Protein AF-K0RAP4-F1 (afdb_monomer_lite)

pLDDT: mean 70.03, std 25.87, range [23.66, 98.88]

Foldseek 3Di:
DDDDDDDDDDDDDDDDDDDDDDDDDDDDDDDDDDDDDDDDPDDDDDDPDDDDDDDDDDDDDDPPCPVVVVVVVVVVPPPPQQADDADDQLDFDWDPDQQVVFFQHDPQWTKTKHAAPLQRPDRAGQAEEEEEFEAQQDFLSVCSRPPPCNVLRHIYMRTGDPSAPLLADDPPDPDDFPPQADRNHGDLLSRVLSVVVVCVSNRHPHAYEYEAAHSGLQSRLLLVLLDDPSRVHAEYEHEAAFFWPDDQATDYDDSTGRAHDQDDDQYAYEYEHECAAQQQHLCKADHCVNVPPRRTIGHRRLVRLVSSCSHQVWDPDWDKDWWFKDDPVRRGDIWIKTWTGGPFLHTRIYIHGYPDYRPDQDRMDTNPAGPVPRQVSQSVVSSVVRVPDDRDDHDDDDDDDDDDDDDDDQAAQQQAAFQVDNVRGLVVCLVPLVPQQQTAHVVGHGCCRRNVVSNVVDDDPPPDDDDDDDDDDDDDDDDDDDDDDDDDDDDDDDDDDDDLAAQQCDAFQLDSVRGLVVCLVPVPVQQQTAHVVGHGVCRRNVVSNPVPPDDDDDDDDDDDDDDDDDDDDDDDDDDDDDDDDDDDDDDDDDDDDDDDDDDDDDDDPDQDDFDAQQCAAFCRDNVCGLVVCLVPLVPQQQTAHVVGHGSVRRNVVSNPPDRPD

Secondary structure (DSSP, 8-state):
---------------------------------------SS-------SS------------TTTHHHHHHHHHGGG-----------TT-PEE--SSGGGSTT--TT--EEEE--GGGGSSSSB-SPEEEEE--TT--THHHHTT--HHHHT-EEEEEPPSSS--SS--TT--S-TT-TT-SSS--HHHHHHHHHHHHHHHTB-S-EEEEEETHHHHHHHHHHHT-SSSS-EEEEEEES---EEE-SB-SSSSS-BSS--SSS---EEEEEEETT-TTTTTT-B--GGGTT-TT-EEPPHHHHHHHHHHHHT--SS-EEEEEEEE-SS-S-EEEEEEEE--STT--EEEEEETT--TTTTTT-EETTEETTTHHHHHHHHHHHTTS-SPS-PPPPPPP-PPPP---S---B-TT--BTT-TT--HHHHHTSHHHHTT-BBTTS-BHHHHBTTTTT-S-----------------------------------PPP-------TT---TT-TT-SHHHHHTSHHHHTT-B-TTS-BHHHH-TTTTTTT---------------------------------------------------PPP---PPPPP-B-TT--BTT-TT--HHHHHTSHHHHTT-BBTT--BHHHHBTTTTT-----

Sequence (661 aa):
MHDTTPFVRLKHTYVRHLDFCSSFAFAPIPALFSYSSPDPDSIALHCNNLIDLKLYSPIAIGAQDMKQVLLPLMALAAFEAAALTSNPEGSPQIMSNVCSATPGRTEKCEVELDVPASCVAGVASSCPVVFFLHGAGGTNRGFAQASTVHDHGLIGVYPQGEDGWNTGPKSSNLCDWDDFECTSDPDEGAFFSAIIAELRILGANGNVYLIGNSNGAALAHRLAANAGDDLPITGIVTKVTQLLASPPRSGPGVLNHNQPPSDGPRVSVLNIMGVEDRLIPYGGGTSSVFGGVSEFQLMSSLDSMVTWVGYNGCSADPFVEVVDYTTTDSVSDEATFYTYPCSDGTILEHYAVGGAGHSFGRGATLDGVSIDYGVAFDFIDRVEEGGASGPPAPSPPQSTPSPTRGSEGCEDDPTWTGRFNTDHDCDYVSANPEIRCYWESSDGTKASEGCALSCGMCEEITTTTSSTGYSTTEIPEETTAMTTTESTEVTTSSAPPAQCEDDVTWNGKFSIAHDCDYIALNPAARCVWTSSDGKTAYDGCPKTCGECEGATSTEATTTEATTVPETTSETTTVPETTSDATTVPETTPEATTSSEVTTVPETTTGVPACVDDPSWRGKFNDSHDCAYVSLAPQFRCYWESSDGTKASEACEQACDCTSRR

Structure (mmCIF, N/CA/C/O backbone):
data_AF-K0RAP4-F1
#
_entry.id   AF-K0RAP4-F1
#
loop_
_atom_site.group_PDB
_atom_site.id
_atom_site.type_symbol
_atom_site.label_atom_id
_atom_site.label_alt_id
_atom_site.label_comp_id
_atom_site.label_asym_id
_atom_site.label_entity_id
_atom_site.label_seq_id
_atom_site.pdbx_PDB_ins_code
_atom_site.Cartn_x
_atom_site.Cartn_y
_atom_site.Cartn_z
_atom_site.occupancy
_atom_site.B_iso_or_equiv
_atom_site.auth_seq_id
_atom_site.auth_comp_id
_atom_site.auth_asym_id
_atom_site.auth_atom_id
_atom_site.pdbx_PDB_model_num
ATOM 1 N N . MET A 1 1 ? 18.566 -5.719 76.142 1.00 32.31 1 MET A N 1
ATOM 2 C CA . MET A 1 1 ? 19.823 -5.424 75.431 1.00 32.31 1 MET A CA 1
ATOM 3 C C . MET A 1 1 ? 20.063 -6.573 74.475 1.00 32.31 1 MET A C 1
ATOM 5 O O . MET A 1 1 ? 19.961 -7.712 74.913 1.00 32.31 1 MET A O 1
ATOM 9 N N . HIS A 1 2 ? 20.269 -6.243 73.199 1.00 32.81 2 HIS A N 1
ATOM 10 C CA . HIS A 1 2 ? 20.805 -7.108 72.139 1.00 32.81 2 HIS A CA 1
ATOM 11 C C . HIS A 1 2 ? 22.044 -7.883 72.640 1.00 32.81 2 HIS A C 1
ATOM 13 O O . HIS A 1 2 ? 22.653 -7.476 73.623 1.00 32.81 2 HIS A O 1
ATOM 19 N N . ASP A 1 3 ? 22.511 -8.982 72.068 1.00 34.56 3 ASP A N 1
ATOM 20 C CA . ASP A 1 3 ? 22.458 -9.494 70.703 1.00 34.56 3 ASP A CA 1
ATOM 21 C C . ASP A 1 3 ? 22.967 -10.946 70.772 1.00 34.56 3 ASP A C 1
ATOM 23 O O . ASP A 1 3 ? 23.752 -11.261 71.667 1.00 34.56 3 ASP A O 1
ATOM 27 N N . THR A 1 4 ? 22.552 -11.823 69.863 1.00 34.28 4 THR A N 1
ATOM 28 C CA . THR A 1 4 ? 23.317 -13.009 69.419 1.00 34.28 4 THR A CA 1
ATOM 29 C C . THR A 1 4 ? 22.509 -13.728 68.342 1.00 34.28 4 THR A C 1
ATOM 31 O O . THR A 1 4 ? 21.531 -14.421 68.610 1.00 34.28 4 THR A O 1
ATOM 34 N N . THR A 1 5 ? 22.943 -13.561 67.098 1.00 35.66 5 THR A N 1
ATOM 35 C CA . THR A 1 5 ? 22.666 -14.490 65.995 1.00 35.66 5 THR A CA 1
ATOM 36 C C . THR A 1 5 ? 23.502 -15.773 66.174 1.00 35.66 5 THR A C 1
ATOM 38 O O . THR A 1 5 ? 24.502 -15.752 66.899 1.00 35.66 5 THR A O 1
ATOM 41 N N . PRO A 1 6 ? 23.110 -16.909 65.554 1.00 43.34 6 PRO A N 1
ATOM 42 C CA . PRO A 1 6 ? 23.679 -17.199 64.232 1.00 43.34 6 PRO A CA 1
ATOM 43 C C . PRO A 1 6 ? 22.739 -17.889 63.211 1.00 43.34 6 PRO A C 1
ATOM 45 O O . PRO A 1 6 ? 21.974 -18.794 63.524 1.00 43.34 6 PRO A O 1
ATOM 48 N N . PHE A 1 7 ? 22.879 -17.430 61.961 1.00 28.22 7 PHE A N 1
ATOM 49 C CA . PHE A 1 7 ? 22.835 -18.111 60.653 1.00 28.22 7 PHE A CA 1
ATOM 50 C C . PHE A 1 7 ? 22.243 -19.527 60.489 1.00 28.22 7 PHE A C 1
ATOM 52 O O . PHE A 1 7 ? 22.822 -20.489 60.985 1.00 28.22 7 PHE A O 1
ATOM 59 N N . VAL A 1 8 ? 21.310 -19.668 59.526 1.00 27.55 8 VAL A N 1
ATOM 60 C CA . VAL A 1 8 ? 21.321 -20.741 58.500 1.00 27.55 8 VAL A CA 1
ATOM 61 C C . VAL A 1 8 ? 20.884 -20.177 57.130 1.00 27.55 8 VAL A C 1
ATOM 63 O O . VAL A 1 8 ? 20.041 -19.292 57.039 1.00 27.55 8 VAL A O 1
ATOM 66 N N . ARG A 1 9 ? 21.552 -20.678 56.082 1.00 25.45 9 ARG A N 1
ATOM 67 C CA . ARG A 1 9 ? 21.671 -20.217 54.686 1.00 25.45 9 ARG A CA 1
ATOM 68 C C . ARG A 1 9 ? 20.368 -20.125 53.874 1.00 25.45 9 ARG A C 1
ATOM 70 O O . ARG A 1 9 ? 19.573 -21.057 53.853 1.00 25.45 9 ARG A O 1
ATOM 77 N N . LEU A 1 10 ? 20.289 -19.065 53.067 1.00 26.50 10 LEU A N 1
ATOM 78 C CA . LEU A 1 10 ? 19.425 -18.918 51.892 1.00 26.50 10 LEU A CA 1
ATOM 79 C C . LEU A 1 10 ? 19.999 -19.676 50.680 1.00 26.50 10 LEU A C 1
ATOM 81 O O . LEU A 1 10 ? 21.181 -19.542 50.362 1.00 26.50 10 LEU A O 1
ATOM 85 N N . LYS A 1 11 ? 19.132 -20.386 49.953 1.00 25.86 11 LYS A N 1
ATOM 86 C CA . LYS A 1 11 ? 19.259 -20.614 48.506 1.00 25.86 11 LYS A CA 1
ATOM 87 C C . LYS A 1 11 ? 17.957 -20.155 47.849 1.00 25.86 11 LYS A C 1
ATOM 89 O O . LYS A 1 11 ? 16.884 -20.607 48.230 1.00 25.86 11 LYS A O 1
ATOM 94 N N . HIS A 1 12 ? 18.077 -19.218 46.914 1.00 31.19 12 HIS A N 1
ATOM 95 C CA . HIS A 1 12 ? 17.020 -18.780 46.005 1.00 31.19 12 HIS A CA 1
ATOM 96 C C . HIS A 1 12 ? 16.824 -19.798 44.880 1.00 31.19 12 HIS A C 1
ATOM 98 O O . HIS A 1 12 ? 17.810 -20.305 44.346 1.00 31.19 12 HIS A O 1
ATOM 104 N N . THR A 1 13 ? 15.584 -19.974 44.423 1.00 26.59 13 THR A N 1
ATOM 105 C CA . THR A 1 13 ? 15.310 -20.130 42.987 1.00 26.59 13 THR A CA 1
ATOM 106 C C . THR A 1 13 ? 13.934 -19.544 42.675 1.00 26.59 13 THR A C 1
ATOM 108 O O . THR A 1 13 ? 12.926 -19.965 43.234 1.00 26.59 13 THR A O 1
ATOM 111 N N . TYR A 1 14 ? 13.943 -18.513 41.831 1.00 27.53 14 TYR A N 1
ATOM 112 C CA . TYR A 1 14 ? 12.798 -17.886 41.176 1.00 27.53 14 TYR A CA 1
ATOM 113 C C . TYR A 1 14 ? 12.503 -18.671 39.891 1.00 27.53 14 TYR A C 1
ATOM 115 O O . TYR A 1 14 ? 13.440 -18.950 39.148 1.00 27.53 14 TYR A O 1
ATOM 123 N N . VAL A 1 15 ? 11.233 -18.946 39.589 1.00 26.25 15 VAL A N 1
ATOM 124 C CA . VAL A 1 15 ? 10.760 -19.197 38.216 1.00 26.25 15 VAL A CA 1
ATOM 125 C C . VAL A 1 15 ? 9.445 -18.437 38.045 1.00 26.25 15 VAL A C 1
ATOM 127 O O . VAL A 1 15 ? 8.513 -18.618 38.828 1.00 26.25 15 VAL A O 1
ATOM 130 N N . ARG A 1 16 ? 9.416 -17.533 37.058 1.00 28.95 16 ARG A N 1
ATOM 131 C CA . ARG A 1 16 ? 8.224 -16.843 36.549 1.00 28.95 16 ARG A CA 1
ATOM 132 C C . ARG A 1 16 ? 7.568 -17.740 35.495 1.00 28.95 16 ARG A C 1
ATOM 134 O O . ARG A 1 16 ? 8.263 -18.173 34.587 1.00 28.95 16 ARG A O 1
ATOM 141 N N . HIS A 1 17 ? 6.254 -17.917 35.572 1.00 26.78 17 HIS A N 1
ATOM 142 C CA . HIS A 1 17 ? 5.392 -18.133 34.409 1.00 26.78 17 HIS A CA 1
ATOM 143 C C . HIS A 1 17 ? 4.183 -17.211 34.585 1.00 26.78 17 HIS A C 1
ATOM 145 O O . HIS A 1 17 ? 3.493 -17.273 35.602 1.00 26.78 17 HIS A O 1
ATOM 151 N N . LEU A 1 18 ? 4.004 -16.295 33.638 1.00 27.88 18 LEU A N 1
ATOM 152 C CA . LEU A 1 18 ? 2.828 -15.448 33.470 1.00 27.88 18 LEU A CA 1
ATOM 153 C C . LEU A 1 18 ? 2.290 -15.818 32.091 1.00 27.88 18 LEU A C 1
ATOM 155 O O . LEU A 1 18 ? 2.807 -15.321 31.097 1.00 27.88 18 LEU A O 1
ATOM 159 N N . ASP A 1 19 ? 1.308 -16.715 32.051 1.00 25.31 19 ASP A N 1
ATOM 160 C CA . ASP A 1 19 ? 0.502 -16.945 30.855 1.00 25.31 19 ASP A CA 1
ATOM 161 C C . ASP A 1 19 ? -0.751 -16.070 30.959 1.00 25.31 19 ASP A C 1
ATOM 163 O O . ASP A 1 19 ? -1.518 -16.148 31.923 1.00 25.31 19 ASP A O 1
ATOM 167 N N . PHE A 1 20 ? -0.913 -15.192 29.972 1.00 26.55 20 PHE A N 1
ATOM 168 C CA . PHE A 1 20 ? -2.111 -14.396 29.738 1.00 26.55 20 PHE A CA 1
ATOM 169 C C . PHE A 1 20 ? -3.212 -15.299 29.161 1.00 26.55 20 PHE A C 1
ATOM 171 O O . PHE A 1 20 ? -3.009 -15.980 28.162 1.00 26.55 20 PHE A O 1
ATOM 178 N N . CYS A 1 21 ? -4.403 -15.269 29.758 1.00 24.41 21 CYS A N 1
ATOM 179 C CA . CYS A 1 21 ? -5.640 -15.728 29.128 1.00 24.41 21 CYS A CA 1
ATOM 180 C C . CYS A 1 21 ? -6.599 -14.539 29.067 1.00 24.41 21 CYS A C 1
ATOM 182 O O . CYS A 1 21 ? -7.234 -14.188 30.062 1.00 24.41 21 CYS A O 1
ATOM 184 N N . SER A 1 22 ? -6.684 -13.914 27.895 1.00 26.09 22 SER A N 1
ATOM 185 C CA . SER A 1 22 ? -7.638 -12.852 27.582 1.00 26.09 22 SER A CA 1
ATOM 186 C C . SER A 1 22 ? -8.844 -13.470 26.881 1.00 26.09 22 SER A C 1
ATOM 188 O O . SER A 1 22 ? -8.763 -13.794 25.703 1.00 26.09 22 SER A O 1
ATOM 190 N N . SER A 1 23 ? -9.954 -13.668 27.594 1.00 28.17 23 SER A N 1
ATOM 191 C CA . SER A 1 23 ? -11.290 -13.874 27.007 1.00 28.17 23 SER A CA 1
ATOM 192 C C . SER A 1 23 ? -12.361 -13.802 28.095 1.00 28.17 23 SER A C 1
ATOM 194 O O . SER A 1 23 ? -12.593 -14.779 28.798 1.00 28.17 23 SER A O 1
ATOM 196 N N . PHE A 1 24 ? -13.046 -12.663 28.220 1.00 27.36 24 PHE A N 1
ATOM 197 C CA . PHE A 1 24 ? -14.372 -12.605 28.844 1.00 27.36 24 PHE A CA 1
ATOM 198 C C . PHE A 1 24 ? -15.249 -11.581 28.120 1.00 27.36 24 PHE A C 1
ATOM 200 O O . PHE A 1 24 ? -15.099 -10.374 28.290 1.00 27.36 24 PHE A O 1
ATOM 207 N N . ALA A 1 25 ? -16.191 -12.095 27.327 1.00 26.33 25 ALA A N 1
ATOM 208 C CA . ALA A 1 25 ? -17.347 -11.357 26.844 1.00 26.33 25 ALA A CA 1
ATOM 209 C C . ALA A 1 25 ? -18.412 -11.312 27.954 1.00 26.33 25 ALA A C 1
ATOM 211 O O . ALA A 1 25 ? -18.805 -12.353 28.486 1.00 26.33 25 ALA A O 1
ATOM 212 N N . PHE A 1 26 ? -18.893 -10.119 28.304 1.00 28.42 26 PHE A N 1
ATOM 213 C CA . PHE A 1 26 ? -20.040 -9.941 29.196 1.00 28.42 26 PHE A CA 1
ATOM 214 C C . PHE A 1 26 ? -21.326 -9.796 28.373 1.00 28.42 26 PHE A C 1
ATOM 216 O O . PHE A 1 26 ? -21.440 -8.893 27.549 1.00 28.42 26 PHE A O 1
ATOM 223 N N . ALA A 1 27 ? -22.320 -10.645 28.639 1.00 26.62 27 ALA A N 1
ATOM 224 C CA . ALA A 1 27 ? -23.700 -10.466 28.181 1.00 26.62 27 ALA A CA 1
ATOM 225 C C . ALA A 1 27 ? -24.614 -10.179 29.392 1.00 26.62 27 ALA A C 1
ATOM 227 O O . ALA A 1 27 ? -24.480 -10.873 30.406 1.00 26.62 27 ALA A O 1
ATOM 228 N N . PRO A 1 28 ? -25.553 -9.210 29.336 1.00 33.88 28 PRO A N 1
ATOM 229 C CA . PRO A 1 28 ? -26.471 -8.952 30.441 1.00 33.88 28 PRO A CA 1
ATOM 230 C C . PRO A 1 28 ? -27.825 -9.663 30.248 1.00 33.88 28 PRO A C 1
ATOM 232 O O . PRO A 1 28 ? -28.405 -9.655 29.164 1.00 33.88 28 PRO A O 1
ATOM 235 N N . ILE A 1 29 ? -28.368 -10.228 31.332 1.00 28.72 29 ILE A N 1
ATOM 236 C CA . ILE A 1 29 ? -29.761 -10.704 31.441 1.00 28.72 29 ILE A CA 1
ATOM 237 C C . ILE A 1 29 ? -30.539 -9.713 32.330 1.00 28.72 29 ILE A C 1
ATOM 239 O O . ILE A 1 29 ? -30.001 -9.290 33.357 1.00 28.72 29 ILE A O 1
ATOM 243 N N . PRO A 1 30 ? -31.787 -9.326 31.986 1.00 36.19 30 PRO A N 1
ATOM 244 C CA . PRO A 1 30 ? -32.523 -8.302 32.716 1.00 36.19 30 PRO A CA 1
ATOM 245 C C . PRO A 1 30 ? -33.186 -8.830 33.996 1.00 36.19 30 PRO A C 1
ATOM 247 O O . PRO A 1 30 ? -33.550 -9.998 34.130 1.00 36.19 30 PRO A O 1
ATOM 250 N N . ALA A 1 31 ? -33.358 -7.905 34.936 1.00 34.34 31 ALA A N 1
ATOM 251 C CA . ALA A 1 31 ? -33.881 -8.105 36.277 1.00 34.34 31 ALA A CA 1
ATOM 252 C C . ALA A 1 31 ? -35.362 -8.527 36.327 1.00 34.34 31 ALA A C 1
ATOM 254 O O . ALA A 1 31 ? -36.226 -7.861 35.760 1.00 34.34 31 ALA A O 1
ATOM 255 N N . LEU A 1 32 ? -35.663 -9.536 37.151 1.00 27.75 32 LEU A N 1
ATOM 256 C CA . LEU A 1 32 ? -36.972 -9.737 37.780 1.00 27.75 32 LEU A CA 1
ATOM 257 C C . LEU A 1 32 ? -36.758 -10.177 39.237 1.00 27.75 32 LEU A C 1
ATOM 259 O O . LEU A 1 32 ? -36.372 -11.309 39.512 1.00 27.75 32 LEU A O 1
ATOM 263 N N . PHE A 1 33 ? -37.010 -9.267 40.180 1.00 27.64 33 PHE A N 1
ATOM 264 C CA . PHE A 1 33 ? -37.093 -9.586 41.605 1.00 27.64 33 PHE A CA 1
ATOM 265 C C . PHE A 1 33 ? -38.505 -10.074 41.954 1.00 27.64 33 PHE A C 1
ATOM 267 O O . PHE A 1 33 ? -39.486 -9.374 41.710 1.00 27.64 33 PHE A O 1
ATOM 274 N N . SER A 1 34 ? -38.602 -11.217 42.634 1.00 25.00 34 SER A N 1
ATOM 275 C CA . SER A 1 34 ? -39.701 -11.499 43.563 1.00 25.00 34 SER A CA 1
ATOM 276 C C . SER A 1 34 ? -39.118 -12.156 44.814 1.00 25.00 34 SER A C 1
ATOM 278 O O . SER A 1 34 ? -38.329 -13.093 44.709 1.00 25.00 34 SER A O 1
ATOM 280 N N . TYR A 1 35 ? -39.447 -11.609 45.984 1.00 27.66 35 TYR A N 1
ATOM 281 C CA . TYR A 1 35 ? -38.871 -11.974 47.278 1.00 27.66 35 TYR A CA 1
ATOM 282 C C . TYR A 1 35 ? -39.925 -12.676 48.138 1.00 27.66 35 TYR A C 1
ATOM 284 O O . TYR A 1 35 ? -40.983 -12.099 48.388 1.00 27.66 35 TYR A O 1
ATOM 292 N N . SER A 1 36 ? -39.618 -13.874 48.643 1.00 28.02 36 SER A N 1
ATOM 293 C CA . SER A 1 36 ? -40.229 -14.426 49.861 1.00 28.02 36 SER A CA 1
ATOM 294 C C . SER A 1 36 ? -39.438 -15.635 50.376 1.00 28.02 36 SER A C 1
ATOM 296 O O . SER A 1 36 ? -39.447 -16.665 49.708 1.00 28.02 36 SER A O 1
ATOM 298 N N . SER A 1 37 ? -38.784 -15.524 51.540 1.00 31.72 37 SER A N 1
ATOM 299 C CA . SER A 1 37 ? -38.694 -16.537 52.625 1.00 31.72 37 SER A CA 1
ATOM 300 C C . SER A 1 37 ? -37.591 -16.139 53.640 1.00 31.72 37 SER A C 1
ATOM 302 O O . SER A 1 37 ? -36.664 -15.436 53.238 1.00 31.72 37 SER A O 1
ATOM 304 N N . PRO A 1 38 ? -37.676 -16.515 54.937 1.00 41.34 38 PRO A N 1
ATOM 305 C CA . PRO A 1 38 ? -36.961 -15.856 56.026 1.00 41.34 38 PRO A CA 1
ATOM 306 C C . PRO A 1 38 ? -35.753 -16.662 56.529 1.00 41.34 38 PRO A C 1
ATOM 308 O O . PRO A 1 38 ? -35.929 -17.721 57.120 1.00 41.34 38 PRO A O 1
ATOM 311 N N . ASP A 1 39 ? -34.545 -16.122 56.370 1.00 34.78 39 ASP A N 1
ATOM 312 C CA . ASP A 1 39 ? -33.407 -16.390 57.263 1.00 34.78 39 ASP A CA 1
ATOM 313 C C . ASP A 1 39 ? -32.354 -15.271 57.081 1.00 34.78 39 ASP A C 1
ATOM 315 O O . ASP A 1 39 ? -31.969 -15.005 55.940 1.00 34.78 39 ASP A O 1
ATOM 319 N N . PRO A 1 40 ? -31.923 -14.544 58.133 1.00 39.59 40 PRO A N 1
ATOM 320 C CA . PRO A 1 40 ? -31.136 -13.320 57.960 1.00 39.59 40 PRO A CA 1
ATOM 321 C C . PRO A 1 40 ? -29.610 -13.499 57.839 1.00 39.59 40 PRO A C 1
ATOM 323 O O . PRO A 1 40 ? -28.943 -12.491 57.636 1.00 39.59 40 PRO A O 1
ATOM 326 N N . ASP A 1 41 ? -29.045 -14.714 57.895 1.00 36.69 41 ASP A N 1
ATOM 327 C CA . ASP A 1 41 ? -27.578 -14.895 58.001 1.00 36.69 41 ASP A CA 1
ATOM 328 C C . ASP A 1 41 ? -26.923 -15.841 56.964 1.00 36.69 41 ASP A C 1
ATOM 330 O O . ASP A 1 41 ? -25.818 -16.338 57.183 1.00 36.69 41 ASP A O 1
ATOM 334 N N . SER A 1 42 ? -27.522 -16.073 55.789 1.00 30.88 42 SER A N 1
ATOM 335 C CA . SER A 1 42 ? -26.813 -16.787 54.709 1.00 30.88 42 SER A CA 1
ATOM 336 C C . SER A 1 42 ? -27.187 -16.315 53.304 1.00 30.88 42 SER A C 1
ATOM 338 O O . SER A 1 42 ? -28.316 -16.508 52.859 1.00 30.88 42 SER A O 1
ATOM 340 N N . ILE A 1 43 ? -26.212 -15.776 52.567 1.00 28.94 43 ILE A N 1
ATOM 341 C CA . ILE A 1 43 ? -26.258 -15.657 51.104 1.00 28.94 43 ILE A CA 1
ATOM 342 C C . ILE A 1 43 ? -25.265 -16.683 50.556 1.00 28.94 43 ILE A C 1
ATOM 344 O O . ILE A 1 43 ? -24.058 -16.529 50.720 1.00 28.94 43 ILE A O 1
ATOM 348 N N . ALA A 1 44 ? -25.769 -17.740 49.922 1.00 26.94 44 ALA A N 1
ATOM 349 C CA . ALA A 1 44 ? -24.956 -18.664 49.140 1.00 26.94 44 ALA A CA 1
ATOM 350 C C . ALA A 1 44 ? -25.078 -18.288 47.657 1.00 26.94 44 ALA A C 1
ATOM 352 O O . ALA A 1 44 ? -26.137 -18.463 47.059 1.00 26.94 44 ALA A O 1
ATOM 353 N N . LEU A 1 45 ? -23.997 -17.780 47.062 1.00 24.41 45 LEU A N 1
ATOM 354 C CA . LEU A 1 45 ? -23.837 -17.688 45.610 1.00 24.41 45 LEU A CA 1
ATOM 355 C C . LEU A 1 45 ? -23.132 -18.961 45.135 1.00 24.41 45 LEU A C 1
ATOM 357 O O . LEU A 1 45 ? -21.969 -19.186 45.459 1.00 24.41 45 LEU A O 1
ATOM 361 N N . HIS A 1 46 ? -23.840 -19.809 44.390 1.00 26.72 46 HIS A N 1
ATOM 362 C CA . HIS A 1 46 ? -23.209 -20.871 43.608 1.00 26.72 46 HIS A CA 1
ATOM 363 C C . HIS A 1 46 ? -22.776 -20.284 42.261 1.00 26.72 46 HIS A C 1
ATOM 365 O O . HIS A 1 46 ? -23.621 -20.022 41.408 1.00 26.72 46 HIS A O 1
ATOM 371 N N . CYS A 1 47 ? -21.469 -20.114 42.065 1.00 27.77 47 CYS A N 1
ATOM 372 C CA . CYS A 1 47 ? -20.864 -19.980 40.742 1.00 27.77 47 CYS A CA 1
ATOM 373 C C . CYS A 1 47 ? -20.137 -21.291 40.430 1.00 27.77 47 CYS A C 1
ATOM 375 O O . CYS A 1 47 ? -19.307 -21.747 41.215 1.00 27.77 47 CYS A O 1
ATOM 377 N N . ASN A 1 48 ? -20.473 -21.918 39.304 1.00 33.38 48 ASN A N 1
ATOM 378 C CA . ASN A 1 48 ? -19.775 -23.109 38.839 1.00 33.38 48 ASN A CA 1
ATOM 379 C C . ASN A 1 48 ? -18.339 -22.749 38.416 1.00 33.38 48 ASN A C 1
ATOM 381 O O . ASN A 1 48 ? -18.143 -21.942 37.516 1.00 33.38 48 ASN A O 1
ATOM 385 N N . ASN A 1 49 ? -17.395 -23.462 39.035 1.00 30.50 49 ASN A N 1
ATOM 386 C CA . ASN A 1 49 ? -15.999 -23.721 38.668 1.00 30.50 49 ASN A CA 1
ATOM 387 C C . ASN A 1 49 ? -14.923 -22.617 38.834 1.00 30.50 49 ASN A C 1
ATOM 389 O O . ASN A 1 49 ? -14.814 -21.688 38.046 1.00 30.50 49 ASN A O 1
ATOM 393 N N . LEU A 1 50 ? -14.031 -22.924 39.800 1.00 31.80 50 LEU A N 1
ATOM 394 C CA . LEU A 1 50 ? -12.591 -22.616 39.940 1.00 31.80 50 LEU A CA 1
ATOM 395 C C . LEU A 1 50 ? -12.160 -21.227 40.465 1.00 31.80 50 LEU A C 1
ATOM 397 O O . LEU A 1 50 ? -11.763 -20.355 39.708 1.00 31.80 50 LEU A O 1
ATOM 401 N N . ILE A 1 51 ? -12.115 -21.076 41.799 1.00 26.92 51 ILE A N 1
ATOM 402 C CA . ILE A 1 51 ? -10.903 -21.044 42.663 1.00 26.92 51 ILE A CA 1
ATOM 403 C C . ILE A 1 51 ? -11.361 -20.715 44.100 1.00 26.92 51 ILE A C 1
ATOM 405 O O . ILE A 1 51 ? -12.001 -19.700 44.360 1.00 26.92 51 ILE A O 1
ATOM 409 N N . ASP A 1 52 ? -11.039 -21.603 45.039 1.00 26.30 52 ASP A N 1
ATOM 410 C CA . ASP A 1 52 ? -11.395 -21.520 46.460 1.00 26.30 52 ASP A CA 1
ATOM 411 C C . ASP A 1 52 ? -10.411 -20.579 47.191 1.00 26.30 52 ASP A C 1
ATOM 413 O O . ASP A 1 52 ? -9.281 -20.965 47.497 1.00 26.30 52 ASP A O 1
ATOM 417 N N . LEU A 1 53 ? -10.802 -19.330 47.470 1.00 23.66 53 LEU A N 1
ATOM 418 C CA . LEU A 1 53 ? -10.001 -18.394 48.275 1.00 23.66 53 LEU A CA 1
ATOM 419 C C . LEU A 1 53 ? -10.548 -18.353 49.709 1.00 23.66 53 LEU A C 1
ATOM 421 O O . LEU A 1 53 ? -11.435 -17.574 50.054 1.00 23.66 53 LEU A O 1
ATOM 425 N N . LYS A 1 54 ? -10.016 -19.228 50.571 1.00 27.45 54 LYS A N 1
ATOM 426 C CA . LYS A 1 54 ? -10.326 -19.238 52.010 1.00 27.45 54 LYS A CA 1
ATOM 427 C C . LYS A 1 54 ? -9.622 -18.083 52.727 1.00 27.45 54 LYS A C 1
ATOM 429 O O . LYS A 1 54 ? -8.451 -18.190 53.082 1.00 27.45 54 LYS A O 1
ATOM 434 N N . LEU A 1 55 ? -10.358 -17.013 53.022 1.00 26.72 55 LEU A N 1
ATOM 435 C CA . LEU A 1 55 ? -9.974 -16.018 54.027 1.00 26.72 55 LEU A CA 1
ATOM 436 C C . LEU A 1 55 ? -10.331 -16.541 55.429 1.00 26.72 55 LEU A C 1
ATOM 438 O O . LEU A 1 55 ? -11.501 -16.674 55.779 1.00 26.72 55 LEU A O 1
ATOM 442 N N . TYR A 1 56 ? -9.318 -16.838 56.246 1.00 28.22 56 TYR A N 1
ATOM 443 C CA . TYR A 1 56 ? -9.486 -17.089 57.680 1.00 28.22 56 TYR A CA 1
ATOM 444 C C . TYR A 1 56 ? -9.353 -15.773 58.459 1.00 28.22 56 TYR A C 1
ATOM 446 O O . TYR A 1 56 ? -8.263 -15.213 58.516 1.00 28.22 56 TYR A O 1
ATOM 454 N N . SER A 1 57 ? -10.453 -15.326 59.080 1.00 30.41 57 SER A N 1
ATOM 455 C CA . SER A 1 57 ? -10.575 -14.828 60.472 1.00 30.41 57 SER A CA 1
ATOM 456 C C . SER A 1 57 ? -11.665 -13.739 60.589 1.00 30.41 57 SER A C 1
ATOM 458 O O . SER A 1 57 ? -11.743 -12.872 59.718 1.00 30.41 57 SER A O 1
ATOM 460 N N . PRO A 1 58 ? -12.514 -13.738 61.640 1.00 37.56 58 PRO A N 1
ATOM 461 C CA . PRO A 1 58 ? -13.628 -12.806 61.754 1.00 37.56 58 PRO A CA 1
ATOM 462 C C . PRO A 1 58 ? -13.188 -11.518 62.460 1.00 37.56 58 PRO A C 1
ATOM 464 O O . PRO A 1 58 ? -12.872 -11.525 63.649 1.00 37.56 58 PRO A O 1
ATOM 467 N N . ILE A 1 59 ? -13.223 -10.390 61.754 1.00 33.00 59 ILE A N 1
ATOM 468 C CA . ILE A 1 59 ? -13.300 -9.073 62.394 1.00 33.00 59 ILE A CA 1
ATOM 469 C C . ILE A 1 59 ? -14.723 -8.571 62.166 1.00 33.00 59 ILE A C 1
ATOM 471 O O . ILE A 1 59 ? -15.133 -8.321 61.036 1.00 33.00 59 ILE A O 1
ATOM 475 N N . ALA A 1 60 ? -15.494 -8.482 63.248 1.00 39.34 60 ALA A N 1
ATOM 476 C CA . ALA A 1 60 ? -16.826 -7.901 63.237 1.00 39.34 60 ALA A CA 1
ATOM 477 C C . ALA A 1 60 ? -16.717 -6.397 62.945 1.00 39.34 60 ALA A C 1
ATOM 479 O O . ALA A 1 60 ? -16.209 -5.641 63.773 1.00 39.34 60 ALA A O 1
ATOM 480 N N . ILE A 1 61 ? -17.187 -5.971 61.774 1.00 37.47 61 ILE A N 1
ATOM 481 C CA . ILE A 1 61 ? -17.309 -4.558 61.412 1.00 37.47 61 ILE A CA 1
ATOM 482 C C . ILE A 1 61 ? -18.762 -4.138 61.671 1.00 37.47 61 ILE A C 1
ATOM 484 O O . ILE A 1 61 ? -19.704 -4.760 61.181 1.00 37.47 61 ILE A O 1
ATOM 488 N N . GLY A 1 62 ? -18.945 -3.120 62.512 1.00 39.16 62 GLY A N 1
ATOM 489 C CA . GLY A 1 62 ? -20.253 -2.617 62.925 1.00 39.16 62 GLY A CA 1
ATOM 490 C C . GLY A 1 62 ? -20.979 -1.841 61.820 1.00 39.16 62 GLY A C 1
ATOM 491 O O . GLY A 1 62 ? -20.371 -1.276 60.915 1.00 39.16 62 GLY A O 1
ATOM 492 N N . ALA A 1 63 ? -22.305 -1.757 61.942 1.00 43.75 63 ALA A N 1
ATOM 493 C CA . ALA A 1 63 ? -23.253 -1.213 60.960 1.00 43.75 63 ALA A CA 1
ATOM 494 C C . ALA A 1 63 ? -23.098 0.285 60.576 1.00 43.75 63 ALA A C 1
ATOM 496 O O . ALA A 1 63 ? -23.981 0.835 59.918 1.00 43.75 63 ALA A O 1
ATOM 497 N N . GLN A 1 64 ? -22.005 0.961 60.949 1.00 41.12 64 GLN A N 1
ATOM 498 C CA . GLN A 1 64 ? -21.674 2.306 60.455 1.00 41.12 64 GLN A CA 1
ATOM 499 C C . GLN A 1 64 ? -20.694 2.317 59.268 1.00 41.12 64 GLN A C 1
ATOM 501 O O . GLN A 1 64 ? -20.661 3.316 58.552 1.00 41.12 64 GLN A O 1
ATOM 506 N N . ASP A 1 65 ? -20.016 1.206 58.962 1.00 44.56 65 ASP A N 1
ATOM 507 C CA . ASP A 1 65 ? -19.037 1.138 57.859 1.00 44.56 65 ASP A CA 1
ATOM 508 C C . ASP A 1 65 ? -19.622 0.654 56.521 1.00 44.56 65 ASP A C 1
ATOM 510 O O . ASP A 1 65 ? -18.965 0.703 55.482 1.00 44.56 65 ASP A O 1
ATOM 514 N N . MET A 1 66 ? -20.902 0.272 56.482 1.00 40.88 66 MET A N 1
ATOM 515 C CA . MET A 1 66 ? -21.553 -0.172 55.240 1.00 40.88 66 MET A CA 1
ATOM 516 C C . MET A 1 66 ? -21.747 0.973 54.227 1.00 40.88 66 MET A C 1
ATOM 518 O O . MET A 1 66 ? -21.858 0.728 53.029 1.00 40.88 66 MET A O 1
ATOM 522 N N . LYS A 1 67 ? -21.723 2.239 54.677 1.00 39.09 67 LYS A N 1
ATOM 523 C CA . LYS A 1 67 ? -21.737 3.421 53.791 1.00 39.09 67 LYS A CA 1
ATOM 524 C C . LYS A 1 67 ? -20.371 3.735 53.171 1.00 39.09 67 LYS A C 1
ATOM 526 O O . LYS A 1 67 ? -20.342 4.343 52.109 1.00 39.09 67 LYS A O 1
ATOM 531 N N . GLN A 1 68 ? -19.261 3.318 53.786 1.00 44.59 68 GLN A N 1
ATOM 532 C CA . GLN A 1 68 ? -17.911 3.536 53.243 1.00 44.59 68 GLN A CA 1
ATOM 533 C C . GLN A 1 68 ? -17.478 2.443 52.260 1.00 44.59 68 GLN A C 1
ATOM 535 O O . GLN A 1 68 ? -16.592 2.688 51.449 1.00 44.59 68 GLN A O 1
ATOM 540 N N . VAL A 1 69 ? -18.148 1.284 52.269 1.00 42.12 69 VAL A N 1
ATOM 541 C CA . VAL A 1 69 ? -17.911 0.190 51.311 1.00 42.12 69 VAL A CA 1
ATOM 542 C C . VAL A 1 69 ? -18.888 0.227 50.124 1.00 42.12 69 VAL A C 1
ATOM 544 O O . VAL A 1 69 ? -18.495 -0.116 49.014 1.00 42.12 69 VAL A O 1
ATOM 547 N N . LEU A 1 70 ? -20.126 0.725 50.290 1.00 39.22 70 LEU A N 1
ATOM 548 C CA . LEU A 1 70 ? -21.066 0.864 49.161 1.00 39.22 70 LEU A CA 1
ATOM 549 C C . LEU A 1 70 ? -20.794 2.069 48.245 1.00 39.22 70 LEU A C 1
ATOM 551 O O . LEU A 1 70 ? -21.131 2.000 47.065 1.00 39.22 70 LEU A O 1
ATOM 555 N N . LEU A 1 71 ? -20.196 3.159 48.741 1.00 41.03 71 LEU A N 1
ATOM 556 C CA . LEU A 1 71 ? -19.844 4.302 47.888 1.00 41.03 71 LEU A CA 1
ATOM 557 C C . LEU A 1 71 ? -18.759 3.987 46.835 1.00 41.03 71 LEU A C 1
ATOM 559 O O . LEU A 1 71 ? -18.946 4.409 45.697 1.00 41.03 71 LEU A O 1
ATOM 563 N N . PRO A 1 72 ? -17.680 3.231 47.124 1.00 41.31 72 PRO A N 1
ATOM 564 C CA . PRO A 1 72 ? -16.725 2.833 46.088 1.00 41.31 72 PRO A CA 1
ATOM 565 C C . PRO A 1 72 ? -17.256 1.718 45.170 1.00 41.31 72 PRO A C 1
ATOM 567 O O . PRO A 1 72 ? -16.817 1.629 44.030 1.00 41.31 72 PRO A O 1
ATOM 570 N N . LEU A 1 73 ? -18.236 0.914 45.609 1.00 37.22 73 LEU A N 1
ATOM 571 C CA . LEU A 1 73 ? -18.898 -0.094 44.762 1.00 37.22 73 LEU A CA 1
ATOM 572 C C . LEU A 1 73 ? -19.948 0.508 43.809 1.00 37.22 73 LEU A C 1
ATOM 574 O O . LEU A 1 73 ? -20.117 -0.003 42.708 1.00 37.22 73 LEU A O 1
ATOM 578 N N . MET A 1 74 ? -20.604 1.616 44.178 1.00 37.47 74 MET A N 1
ATOM 579 C CA . MET A 1 74 ? -21.428 2.405 43.245 1.00 37.47 74 MET A CA 1
ATOM 580 C C . MET A 1 74 ? -20.604 3.369 42.375 1.00 37.47 74 MET A C 1
ATOM 582 O O . MET A 1 74 ? -21.073 3.768 41.314 1.00 37.47 74 MET A O 1
ATOM 586 N N . ALA A 1 75 ? -19.375 3.713 42.776 1.00 35.44 75 ALA A N 1
ATOM 587 C CA . ALA A 1 75 ? -18.436 4.477 41.946 1.00 35.44 75 ALA A CA 1
ATOM 588 C C . ALA A 1 75 ? -17.733 3.624 40.870 1.00 35.44 75 ALA A C 1
ATOM 590 O O . ALA A 1 75 ? -17.094 4.178 39.981 1.00 35.44 75 ALA A O 1
ATOM 591 N N . LEU A 1 76 ? -17.879 2.293 40.909 1.00 39.28 76 LEU A N 1
ATOM 592 C CA . LEU A 1 76 ? -17.378 1.384 39.871 1.00 39.28 76 LEU A CA 1
ATOM 593 C C . LEU A 1 76 ? -18.317 1.263 38.651 1.00 39.28 76 LEU A C 1
ATOM 595 O O . LEU A 1 76 ? -18.004 0.534 37.717 1.00 39.28 76 LEU A O 1
ATOM 599 N N . ALA A 1 77 ? -19.462 1.957 38.650 1.00 43.31 77 ALA A N 1
ATOM 600 C CA . ALA A 1 77 ? -20.510 1.840 37.630 1.00 43.31 77 ALA A CA 1
ATOM 601 C C . ALA A 1 77 ? -20.643 3.075 36.713 1.00 43.31 77 ALA A C 1
ATOM 603 O O . ALA A 1 77 ? -21.701 3.285 36.124 1.00 43.31 77 ALA A O 1
ATOM 604 N N . ALA A 1 78 ? -19.603 3.908 36.605 1.00 40.34 78 ALA A N 1
ATOM 605 C CA . ALA A 1 78 ? -19.618 5.095 35.742 1.00 40.34 78 ALA A CA 1
ATOM 606 C C . ALA A 1 78 ? -18.262 5.392 35.076 1.00 40.34 78 ALA A C 1
ATOM 608 O O . ALA A 1 78 ? -17.923 6.550 34.851 1.00 40.34 78 ALA A O 1
ATOM 609 N N . PHE A 1 79 ? -17.481 4.360 34.743 1.00 43.88 79 PHE A N 1
ATOM 610 C CA . PHE A 1 79 ? -16.641 4.483 33.553 1.00 43.88 79 PHE A CA 1
ATOM 611 C C . PHE A 1 79 ? -17.576 4.241 32.369 1.00 43.88 79 PHE A C 1
ATOM 613 O O . PHE A 1 79 ? -17.859 3.095 32.027 1.00 43.88 79 PHE A O 1
ATOM 620 N N . GLU A 1 80 ? -18.130 5.314 31.798 1.00 50.22 80 GLU A N 1
ATOM 621 C CA . GLU A 1 80 ? -18.559 5.257 30.400 1.00 50.22 80 GLU A CA 1
ATOM 622 C C . GLU A 1 80 ? -17.309 4.851 29.619 1.00 50.22 80 GLU A C 1
ATOM 624 O O . GLU A 1 80 ? -16.353 5.621 29.526 1.00 50.22 80 GLU A O 1
ATOM 629 N N . ALA A 1 81 ? -17.257 3.594 29.175 1.00 57.94 81 ALA A N 1
ATOM 630 C CA . ALA A 1 81 ? -16.244 3.176 28.224 1.00 57.94 81 ALA A CA 1
ATOM 631 C C . ALA A 1 81 ? -16.346 4.131 27.032 1.00 57.94 81 ALA A C 1
ATOM 633 O O . ALA A 1 81 ? -17.453 4.368 26.538 1.00 57.94 81 ALA A O 1
ATOM 634 N N . ALA A 1 82 ? -15.220 4.722 26.625 1.00 71.94 82 ALA A N 1
ATOM 635 C CA . ALA A 1 82 ? -15.177 5.504 25.402 1.00 71.94 82 ALA A CA 1
ATOM 636 C C . ALA A 1 82 ? -15.719 4.612 24.278 1.00 71.94 82 ALA A C 1
ATOM 638 O O . ALA A 1 82 ? -15.229 3.504 24.077 1.00 71.94 82 ALA A O 1
ATOM 639 N N . ALA A 1 83 ? -16.792 5.055 23.633 1.00 85.00 83 ALA A N 1
ATOM 640 C CA . ALA A 1 83 ? -17.481 4.296 22.605 1.00 85.00 83 ALA A CA 1
ATOM 641 C C . ALA A 1 83 ? -17.281 4.986 21.261 1.00 85.00 83 ALA A C 1
ATOM 643 O O . ALA A 1 83 ? -17.223 6.215 21.195 1.00 85.00 83 ALA A O 1
ATOM 644 N N . LEU A 1 84 ? -17.209 4.193 20.196 1.00 91.12 84 LEU A N 1
ATOM 645 C CA . LEU A 1 84 ? -17.176 4.694 18.833 1.00 91.12 84 LEU A CA 1
ATOM 646 C C . LEU A 1 84 ? -18.403 5.583 18.568 1.00 91.12 84 LEU A C 1
ATOM 648 O O . LEU A 1 84 ? -19.547 5.142 18.690 1.00 91.12 84 LEU A O 1
ATOM 652 N N . THR A 1 85 ? -18.164 6.836 18.188 1.00 92.88 85 THR A N 1
ATOM 653 C CA . THR A 1 85 ? -19.207 7.807 17.838 1.00 92.88 85 THR A CA 1
ATOM 654 C C . THR A 1 85 ? -19.168 8.128 16.355 1.00 92.88 85 THR A C 1
ATOM 656 O O . THR A 1 85 ? -18.094 8.292 15.789 1.00 92.88 85 THR A O 1
ATOM 659 N N . SER A 1 86 ? -20.334 8.248 15.719 1.00 94.25 86 SER A N 1
ATOM 660 C CA . SER A 1 86 ? -20.431 8.680 14.322 1.00 94.25 86 SER A CA 1
ATOM 661 C C . SER A 1 86 ? -20.259 10.189 14.183 1.00 94.25 86 SER A C 1
ATOM 663 O O . SER A 1 86 ? -20.659 10.941 15.076 1.00 94.25 86 SER A O 1
ATOM 665 N N . ASN A 1 87 ? -19.800 10.639 13.021 1.00 92.75 87 ASN A N 1
ATOM 666 C CA . ASN A 1 87 ? -19.711 12.052 12.653 1.00 92.75 87 ASN A CA 1
ATOM 667 C C . ASN A 1 87 ? -20.401 12.308 11.298 1.00 92.75 87 ASN A C 1
ATOM 669 O O . ASN A 1 87 ? -20.669 11.362 10.563 1.00 92.75 87 ASN A O 1
ATOM 673 N N . PRO A 1 88 ? -20.753 13.561 10.959 1.00 90.69 88 PRO A N 1
ATOM 674 C CA . PRO A 1 88 ? -21.226 13.885 9.618 1.00 90.69 88 PRO A CA 1
ATOM 675 C C . PRO A 1 88 ? -20.135 13.651 8.567 1.00 90.69 88 PRO A C 1
ATOM 677 O O . PRO A 1 88 ? -18.956 13.902 8.835 1.00 90.69 88 PRO A O 1
ATOM 680 N N . GLU A 1 89 ? -20.547 13.244 7.368 1.00 88.62 89 GLU A N 1
ATOM 681 C CA . GLU A 1 89 ? -19.688 13.192 6.183 1.00 88.62 89 GLU A CA 1
ATOM 682 C C . GLU A 1 89 ? -18.973 14.536 5.968 1.00 88.62 89 GLU A C 1
ATOM 684 O O . GLU A 1 89 ? -19.545 15.614 6.181 1.00 88.62 89 GLU A O 1
ATOM 689 N N . GLY A 1 90 ? -17.695 14.485 5.589 1.00 84.62 90 GLY A N 1
ATOM 690 C CA . GLY A 1 90 ? -16.883 15.686 5.392 1.00 84.62 90 GLY A CA 1
ATOM 691 C C . GLY A 1 90 ? -16.401 16.356 6.682 1.00 84.62 90 GLY A C 1
ATOM 692 O O . GLY A 1 90 ? -15.832 17.446 6.629 1.00 84.62 90 GLY A O 1
ATOM 693 N N . SER A 1 91 ? -16.681 15.768 7.850 1.00 89.88 91 SER A N 1
ATOM 694 C CA . SER A 1 91 ? -16.378 16.343 9.169 1.00 89.88 91 SER A CA 1
ATOM 695 C C . SER A 1 91 ? -15.828 15.284 10.136 1.00 89.88 91 SER A C 1
ATOM 697 O O . SER A 1 91 ? -16.490 14.991 11.137 1.00 89.88 91 SER A O 1
ATOM 699 N N . PRO A 1 92 ? -14.650 14.692 9.858 1.00 91.94 92 PRO A N 1
ATOM 700 C CA . PRO A 1 92 ? -14.069 13.674 10.725 1.00 91.94 92 PRO A CA 1
ATOM 701 C C . PRO A 1 92 ? -13.723 14.233 12.109 1.00 91.94 92 PRO A C 1
ATOM 703 O O . PRO A 1 92 ? -13.498 15.433 12.295 1.00 91.94 92 PRO A O 1
ATOM 706 N N . GLN A 1 93 ? -13.692 13.345 13.099 1.00 92.12 93 GLN A N 1
ATOM 707 C CA . GLN A 1 93 ? -13.364 13.672 14.485 1.00 92.12 93 GLN A CA 1
ATOM 708 C C . GLN A 1 93 ? -11.897 13.357 14.796 1.00 92.12 93 GLN A C 1
ATOM 710 O O . GLN A 1 93 ? -11.316 12.443 14.224 1.00 92.12 93 GLN A O 1
ATOM 715 N N . ILE A 1 94 ? -11.296 14.083 15.736 1.00 92.06 94 ILE A N 1
ATOM 716 C CA . ILE A 1 94 ? -9.918 13.814 16.164 1.00 92.06 94 ILE A CA 1
ATOM 717 C C . ILE A 1 94 ? -9.903 12.652 17.155 1.00 92.06 94 ILE A C 1
ATOM 719 O O . ILE A 1 94 ? -10.622 12.677 18.156 1.00 92.06 94 ILE A O 1
ATOM 723 N N . MET A 1 95 ? -9.035 11.672 16.915 1.00 89.19 95 MET A N 1
ATOM 724 C CA . MET A 1 95 ? -8.756 10.602 17.866 1.00 89.19 95 MET A CA 1
ATOM 725 C C . MET A 1 95 ? -7.720 11.080 18.889 1.00 89.19 95 MET A C 1
ATOM 727 O O . MET A 1 95 ? -6.533 11.230 18.595 1.00 89.19 95 MET A O 1
ATOM 731 N N . SER A 1 96 ? -8.168 11.337 20.116 1.00 76.38 96 SER A N 1
ATOM 732 C CA . SER A 1 96 ? -7.268 11.578 21.247 1.00 76.38 96 SER A CA 1
ATOM 733 C C . SER A 1 96 ? -6.591 10.272 21.690 1.00 76.38 96 SER A C 1
ATOM 735 O O . SER A 1 96 ? -7.198 9.223 21.550 1.00 76.38 96 SER A O 1
ATOM 737 N N . ASN A 1 97 ? -5.391 10.351 22.285 1.00 79.81 97 ASN A N 1
ATOM 738 C CA . ASN A 1 97 ? -4.639 9.279 22.989 1.00 79.81 97 ASN A CA 1
ATOM 739 C C . ASN A 1 97 ? -3.524 8.539 22.228 1.00 79.81 97 ASN A C 1
ATOM 741 O O . ASN A 1 97 ? -2.699 7.904 22.880 1.00 79.81 97 ASN A O 1
ATOM 745 N N . VAL A 1 98 ? -3.406 8.660 20.905 1.00 86.56 98 VAL A N 1
ATOM 746 C CA . VAL A 1 98 ? -2.373 7.910 20.155 1.00 86.56 98 VAL A CA 1
ATOM 747 C C . VAL A 1 98 ? -1.025 8.649 20.115 1.00 86.56 98 VAL A C 1
ATOM 749 O O . VAL A 1 98 ? 0.040 8.078 20.358 1.00 86.56 98 VAL A O 1
ATOM 752 N N . CYS A 1 99 ? -1.055 9.956 19.851 1.00 86.44 99 CYS A N 1
ATOM 753 C CA . CYS A 1 99 ? 0.148 10.720 19.511 1.00 86.44 99 CYS A CA 1
ATOM 754 C C . CYS A 1 99 ? 1.186 10.837 20.633 1.00 86.44 99 CYS A C 1
ATOM 756 O O . CYS A 1 99 ? 2.381 10.755 20.375 1.00 86.44 99 CYS A O 1
ATOM 758 N N . SER A 1 100 ? 0.758 10.990 21.888 1.00 76.75 100 SER A N 1
ATOM 759 C CA . SER A 1 100 ? 1.681 11.140 23.023 1.00 76.75 100 SER A CA 1
ATOM 760 C C . SER A 1 100 ? 2.373 9.841 23.441 1.00 76.75 100 SER A C 1
ATOM 762 O O . SER A 1 100 ? 3.325 9.887 24.214 1.00 76.75 100 SER A O 1
ATOM 764 N N . ALA A 1 101 ? 1.864 8.692 22.994 1.00 72.38 101 ALA A N 1
ATOM 765 C CA . ALA A 1 101 ? 2.358 7.376 23.387 1.00 72.38 101 ALA A CA 1
ATOM 766 C C . ALA A 1 101 ? 3.377 6.792 22.395 1.00 72.38 101 ALA A C 1
ATOM 768 O O . ALA A 1 101 ? 3.963 5.749 22.676 1.00 72.38 101 ALA A O 1
ATOM 769 N N . THR A 1 102 ? 3.597 7.450 21.253 1.00 83.25 102 THR A N 1
ATOM 770 C CA . THR A 1 102 ? 4.324 6.862 20.125 1.00 83.25 102 THR A CA 1
ATOM 771 C C . THR A 1 102 ? 5.696 7.528 19.929 1.00 83.25 102 THR A C 1
ATOM 773 O O . THR A 1 102 ? 5.747 8.754 19.793 1.00 83.25 102 THR A O 1
ATOM 776 N N . PRO A 1 103 ? 6.808 6.764 19.894 1.00 86.25 103 PRO A N 1
ATOM 777 C CA . PRO A 1 103 ? 8.153 7.304 19.676 1.00 86.25 103 PRO A CA 1
ATOM 778 C C . PRO A 1 103 ? 8.294 8.112 18.377 1.00 86.25 103 PRO A C 1
ATOM 780 O O . PRO A 1 103 ? 7.673 7.796 17.359 1.00 86.25 103 PRO A O 1
ATOM 783 N N . GLY A 1 104 ? 9.111 9.169 18.426 1.00 89.50 104 GLY A N 1
ATOM 784 C CA . GLY A 1 104 ? 9.442 10.009 17.271 1.00 89.50 104 GLY A CA 1
ATOM 785 C C . GLY A 1 104 ? 8.321 10.885 16.707 1.00 89.50 104 GLY A C 1
ATOM 786 O O . GLY A 1 104 ? 8.505 11.506 15.662 1.00 89.50 104 GLY A O 1
ATOM 787 N N . ARG A 1 105 ? 7.157 10.952 17.367 1.00 92.38 105 ARG A N 1
ATOM 788 C CA . ARG A 1 105 ? 6.063 11.857 16.980 1.00 92.38 105 ARG A CA 1
ATOM 789 C C . ARG A 1 105 ? 6.270 13.264 17.533 1.00 92.38 105 ARG A C 1
ATOM 791 O O . ARG A 1 105 ? 6.735 13.444 18.659 1.00 92.38 105 ARG A O 1
ATOM 798 N N . THR A 1 106 ? 5.889 14.261 16.742 1.00 91.38 106 THR A N 1
ATOM 799 C CA . THR A 1 106 ? 5.982 15.687 17.075 1.00 91.38 106 THR A CA 1
ATOM 800 C C . THR A 1 106 ? 4.594 16.281 17.328 1.00 91.38 106 THR A C 1
ATOM 802 O O . THR A 1 106 ? 3.583 15.577 17.371 1.00 91.38 106 THR A O 1
ATOM 805 N N . GLU A 1 107 ? 4.513 17.603 17.476 1.00 90.31 107 GLU A N 1
ATOM 806 C CA . GLU A 1 107 ? 3.249 18.338 17.516 1.00 90.31 107 GLU A CA 1
ATOM 807 C C . GLU A 1 107 ? 2.410 18.225 16.232 1.00 90.31 107 GLU A C 1
ATOM 809 O O . GLU A 1 107 ? 1.248 18.631 16.239 1.00 90.31 107 GLU A O 1
ATOM 814 N N . LYS A 1 108 ? 2.980 17.703 15.135 1.00 90.81 108 LYS A N 1
ATOM 815 C CA . LYS A 1 108 ? 2.258 17.442 13.883 1.00 90.81 108 LYS A CA 1
ATOM 816 C C . LYS A 1 108 ? 1.414 16.171 13.932 1.00 90.81 108 LYS A C 1
ATOM 818 O O . LYS A 1 108 ? 0.571 15.997 13.054 1.00 90.81 108 LYS A O 1
ATOM 823 N N . CYS A 1 109 ? 1.649 15.287 14.902 1.00 92.31 109 CYS A N 1
ATOM 824 C CA . CYS A 1 109 ? 0.893 14.051 14.999 1.00 92.31 109 CYS A CA 1
ATOM 825 C C . CYS A 1 109 ? -0.597 14.340 15.194 1.00 92.31 109 CYS A C 1
ATOM 827 O O . CYS A 1 109 ? -1.013 15.015 16.137 1.00 92.31 109 CYS A O 1
ATOM 829 N N . GLU A 1 110 ? -1.395 13.782 14.292 1.00 93.94 110 GLU A N 1
ATOM 830 C CA . GLU A 1 110 ? -2.841 13.917 14.252 1.00 93.94 110 GLU A CA 1
ATOM 831 C C . GLU A 1 110 ? -3.424 12.652 13.618 1.00 93.94 110 GLU A C 1
ATOM 833 O O . GLU A 1 110 ? -2.849 12.087 12.685 1.00 93.94 110 GLU A O 1
ATOM 838 N N . VAL A 1 111 ? -4.563 12.197 14.132 1.00 95.06 111 VAL A N 1
ATOM 839 C CA . VAL A 1 111 ? -5.337 11.106 13.539 1.00 95.06 111 VAL A CA 1
ATOM 840 C C . VAL A 1 111 ? -6.784 11.569 13.477 1.00 95.06 111 VAL A C 1
ATOM 842 O O . VAL A 1 111 ? -7.409 11.813 14.512 1.00 95.06 111 VAL A O 1
ATOM 845 N N . GLU A 1 112 ? -7.298 11.716 12.262 1.00 94.62 112 GLU A N 1
ATOM 846 C CA . GLU A 1 112 ? -8.713 11.973 12.014 1.00 94.62 112 GLU A CA 1
ATOM 847 C C . GLU A 1 112 ? -9.439 10.638 11.808 1.00 94.62 112 GLU A C 1
ATOM 849 O O . GLU A 1 112 ? -8.908 9.706 11.204 1.00 94.62 112 GLU A O 1
ATOM 854 N N . LEU A 1 113 ? -10.651 10.539 12.339 1.00 94.31 113 LEU A N 1
ATOM 855 C CA . LEU A 1 113 ? -11.490 9.353 12.318 1.00 94.31 113 LEU A CA 1
ATOM 856 C C . LEU A 1 113 ? -12.852 9.719 11.719 1.00 94.31 113 LEU A C 1
ATOM 858 O O . LEU A 1 113 ? -13.532 10.620 12.212 1.00 94.31 113 LEU A O 1
ATOM 862 N N . ASP A 1 114 ? -13.250 9.011 10.669 1.00 94.44 114 ASP A N 1
ATOM 863 C CA . ASP A 1 114 ? -14.477 9.245 9.919 1.00 94.44 114 ASP A CA 1
ATOM 864 C C . ASP A 1 114 ? -15.412 8.038 10.030 1.00 94.44 114 ASP A C 1
ATOM 866 O O . ASP A 1 114 ? -15.149 6.966 9.487 1.00 94.44 114 ASP A O 1
ATOM 870 N N . VAL A 1 115 ? -16.483 8.186 10.807 1.00 94.50 115 VAL A N 1
ATOM 871 C CA . VAL A 1 115 ? -17.334 7.078 11.249 1.00 94.50 115 VAL A CA 1
ATOM 872 C C . VAL A 1 115 ? -18.757 7.283 10.740 1.00 94.50 115 VAL A C 1
ATOM 874 O O . VAL A 1 115 ? -19.468 8.170 11.237 1.00 94.50 115 VAL A O 1
ATOM 877 N N . PRO A 1 116 ? -19.226 6.421 9.823 1.00 93.44 116 PRO A N 1
ATOM 878 C CA . PRO A 1 116 ? -20.603 6.441 9.356 1.00 93.44 116 PRO A CA 1
ATOM 879 C C . PRO A 1 116 ? -21.598 6.097 10.463 1.00 93.44 116 PRO A C 1
ATOM 881 O O . PRO A 1 116 ? -21.340 5.267 11.339 1.00 93.44 116 PRO A O 1
ATOM 884 N N . ALA A 1 117 ? -22.797 6.676 10.394 1.00 92.56 117 ALA A N 1
ATOM 885 C CA . ALA A 1 117 ? -23.874 6.370 11.341 1.00 92.56 117 ALA A CA 1
ATOM 886 C C . ALA A 1 117 ? -24.296 4.886 11.311 1.00 92.56 117 ALA A C 1
ATOM 888 O O . ALA A 1 117 ? -24.723 4.341 12.330 1.00 92.56 117 ALA A O 1
ATOM 889 N N . SER A 1 118 ? -24.144 4.214 10.165 1.00 91.88 118 SER A N 1
ATOM 890 C CA . SER A 1 118 ? -24.378 2.770 10.018 1.00 91.88 118 SER A CA 1
ATOM 891 C C . SER A 1 118 ? -23.420 1.923 10.863 1.00 91.88 118 SER A C 1
ATOM 893 O O . SER A 1 118 ? -23.786 0.824 11.274 1.00 91.88 118 SER A O 1
ATOM 895 N N . CYS A 1 119 ? -22.241 2.450 11.196 1.00 93.75 119 CYS A N 1
ATOM 896 C CA . CYS A 1 119 ? -21.192 1.724 11.902 1.00 93.75 119 CYS A CA 1
ATOM 897 C C . CYS A 1 119 ? -21.281 1.805 13.429 1.00 93.75 119 CYS A C 1
ATOM 899 O O . CYS A 1 119 ? -20.484 1.160 14.102 1.00 93.75 119 CYS A O 1
ATOM 901 N N . VAL A 1 120 ? -22.245 2.538 13.998 1.00 90.81 120 VAL A N 1
ATOM 902 C CA . VAL A 1 120 ? -22.385 2.724 15.461 1.00 90.81 120 VAL A CA 1
ATOM 903 C C . VAL A 1 120 ? -23.683 2.145 16.039 1.00 90.81 120 VAL A C 1
ATOM 905 O O . VAL A 1 120 ? -24.090 2.481 17.148 1.00 90.81 120 VAL A O 1
ATOM 908 N N . ALA A 1 121 ? -24.361 1.257 15.308 1.00 72.81 121 ALA A N 1
ATOM 909 C CA . ALA A 1 121 ? -25.674 0.728 15.692 1.00 72.81 121 ALA A CA 1
ATOM 910 C C . ALA A 1 121 ? -25.666 -0.280 16.872 1.00 72.81 121 ALA A C 1
ATOM 912 O O . ALA A 1 121 ? -26.732 -0.756 17.270 1.00 72.81 121 ALA A O 1
ATOM 913 N N . GLY A 1 122 ? -24.504 -0.618 17.446 1.00 68.94 122 GLY A N 1
ATOM 914 C CA . GLY A 1 122 ? -24.354 -1.636 18.494 1.00 68.94 122 GLY A CA 1
ATOM 915 C C . GLY A 1 122 ? -23.193 -1.369 19.458 1.00 68.94 122 GLY A C 1
ATOM 916 O O . GLY A 1 122 ? -22.534 -0.340 19.383 1.00 68.94 122 GLY A O 1
ATOM 917 N N . VAL A 1 123 ? -22.945 -2.311 20.377 1.00 71.25 123 VAL A N 1
ATOM 918 C CA . VAL A 1 123 ? -21.840 -2.228 21.363 1.00 71.25 123 VAL A CA 1
ATOM 919 C C . VAL A 1 123 ? -20.450 -2.407 20.744 1.00 71.25 123 VAL A C 1
ATOM 921 O O . VAL A 1 123 ? -19.459 -2.038 21.361 1.00 71.25 123 VAL A O 1
ATOM 924 N N . ALA A 1 124 ? -20.385 -2.982 19.544 1.00 84.69 124 ALA A N 1
ATOM 925 C CA . ALA A 1 124 ? -19.186 -3.114 18.733 1.00 84.69 124 ALA A CA 1
ATOM 926 C C . ALA A 1 124 ? -19.573 -3.022 17.252 1.00 84.69 124 ALA A C 1
ATOM 928 O O . ALA A 1 124 ? -20.631 -3.516 16.854 1.00 84.69 124 ALA A O 1
ATOM 929 N N . SER A 1 125 ? -18.712 -2.399 16.457 1.00 93.06 125 SER A N 1
ATOM 930 C CA . SER A 1 125 ? -18.830 -2.279 15.010 1.00 93.06 125 SER A CA 1
ATOM 931 C C . SER A 1 125 ? -18.018 -3.362 14.316 1.00 93.06 125 SER A C 1
ATOM 933 O O . SER A 1 125 ? -16.863 -3.585 14.669 1.00 93.06 125 SER A O 1
ATOM 935 N N . SER A 1 126 ? -18.598 -4.001 13.305 1.00 94.12 126 SER A N 1
ATOM 936 C CA . SER A 1 126 ? -17.876 -4.870 12.371 1.00 94.12 126 SER A CA 1
ATOM 937 C C . SER A 1 126 ? -17.591 -4.183 11.036 1.00 94.12 126 SER A C 1
ATOM 939 O O . SER A 1 126 ? -17.127 -4.854 10.124 1.00 94.12 126 SER A O 1
ATOM 941 N N . CYS A 1 127 ? -17.892 -2.884 10.895 1.00 96.19 127 CYS A N 1
ATOM 942 C CA . CYS A 1 127 ? -17.567 -2.152 9.672 1.00 96.19 127 CYS A CA 1
ATOM 943 C C . CYS A 1 127 ? -16.060 -2.229 9.391 1.00 96.19 127 CYS A C 1
ATOM 945 O O . CYS A 1 127 ? -15.279 -2.057 10.339 1.00 96.19 127 CYS A O 1
ATOM 947 N N . PRO A 1 128 ? -15.648 -2.428 8.128 1.00 97.69 128 PRO A N 1
ATOM 948 C CA . PRO A 1 128 ? -14.242 -2.396 7.759 1.00 97.69 128 PRO A CA 1
ATOM 949 C C . PRO A 1 128 ? -13.597 -1.071 8.164 1.00 97.69 128 PRO A C 1
ATOM 951 O O . PRO A 1 128 ? -14.191 0.001 8.022 1.00 97.69 128 PRO A O 1
ATOM 954 N N . VAL A 1 129 ? -12.373 -1.151 8.672 1.00 98.44 129 VAL A N 1
ATOM 955 C CA . VAL A 1 129 ? -11.544 -0.005 9.040 1.00 98.44 129 VAL A CA 1
ATOM 956 C C . VAL A 1 129 ? -10.544 0.220 7.919 1.00 98.44 129 VAL A C 1
ATOM 958 O O . VAL A 1 129 ? -9.757 -0.670 7.614 1.00 98.44 129 VAL A O 1
ATOM 961 N N . VAL A 1 130 ? -10.541 1.408 7.323 1.00 98.31 130 VAL A N 1
ATOM 962 C CA . VAL A 1 130 ? -9.701 1.728 6.166 1.00 98.31 130 VAL A CA 1
ATOM 963 C C . VAL A 1 130 ? -8.799 2.910 6.489 1.00 98.31 130 VAL A C 1
ATOM 965 O O . VAL A 1 130 ? -9.260 4.031 6.702 1.00 98.31 130 VAL A O 1
ATOM 968 N N . PHE A 1 131 ? -7.494 2.660 6.513 1.00 98.38 131 PHE A N 1
ATOM 969 C CA . PHE A 1 131 ? -6.468 3.682 6.663 1.00 98.38 131 PHE A CA 1
ATOM 970 C C . PHE A 1 131 ? -6.155 4.326 5.316 1.00 98.38 131 PHE A C 1
ATOM 972 O O . PHE A 1 131 ? -5.877 3.620 4.349 1.00 98.38 131 PHE A O 1
ATOM 979 N N . PHE A 1 132 ? -6.124 5.656 5.257 1.00 97.19 132 PHE A N 1
ATOM 980 C CA . PHE A 1 132 ? -5.762 6.392 4.045 1.00 97.19 132 PHE A CA 1
ATOM 981 C C . PHE A 1 132 ? -4.423 7.100 4.231 1.00 97.19 132 PHE A C 1
ATOM 983 O O . PHE A 1 132 ? -4.264 7.960 5.099 1.00 97.19 132 PHE A O 1
ATOM 990 N N . LEU A 1 133 ? -3.444 6.722 3.409 1.00 97.50 133 LEU A N 1
ATOM 991 C CA . LEU A 1 133 ? -2.043 7.097 3.575 1.00 97.50 133 LEU A CA 1
ATOM 992 C C . LEU A 1 133 ? -1.609 8.051 2.466 1.00 97.50 133 LEU A C 1
ATOM 994 O O . LEU A 1 133 ? -1.470 7.675 1.297 1.00 97.50 133 LEU A O 1
ATOM 998 N N . HIS A 1 134 ? -1.373 9.306 2.841 1.00 95.50 134 HIS A N 1
ATOM 999 C CA . HIS A 1 134 ? -0.929 10.337 1.908 1.00 95.50 134 HIS A CA 1
ATOM 1000 C C . HIS A 1 134 ? 0.501 10.073 1.397 1.00 95.50 134 HIS A C 1
ATOM 1002 O O . HIS A 1 134 ? 1.304 9.416 2.056 1.00 95.50 134 HIS A O 1
ATOM 1008 N N . GLY A 1 135 ? 0.843 10.622 0.227 1.00 95.12 135 GLY A N 1
ATOM 1009 C CA . GLY A 1 135 ? 2.213 10.598 -0.301 1.00 95.12 135 GLY A CA 1
ATOM 1010 C C . GLY A 1 135 ? 3.154 11.583 0.407 1.00 95.12 135 GLY A C 1
ATOM 1011 O O . GLY A 1 135 ? 2.739 12.342 1.288 1.00 95.12 135 GLY A O 1
ATOM 1012 N N . ALA A 1 136 ? 4.424 11.604 -0.003 1.00 93.25 136 ALA A N 1
ATOM 1013 C CA . ALA A 1 136 ? 5.424 12.513 0.559 1.00 93.25 136 ALA A CA 1
ATOM 1014 C C . ALA A 1 136 ? 5.007 13.980 0.347 1.00 93.25 136 ALA A C 1
ATOM 1016 O O . ALA A 1 136 ? 4.564 14.358 -0.738 1.00 93.25 136 ALA A O 1
ATOM 1017 N N . GLY A 1 137 ? 5.114 14.802 1.395 1.00 89.38 137 GLY A N 1
ATOM 1018 C CA . GLY A 1 137 ? 4.659 16.200 1.385 1.00 89.38 137 GLY A CA 1
ATOM 1019 C C . GLY A 1 137 ? 3.136 16.404 1.440 1.00 89.38 137 GLY A C 1
ATOM 1020 O O . GLY A 1 137 ? 2.686 17.549 1.431 1.00 89.38 137 GLY A O 1
ATOM 1021 N N . GLY A 1 138 ? 2.343 15.328 1.493 1.00 91.38 138 GLY A N 1
ATOM 1022 C CA . GLY A 1 138 ? 0.892 15.379 1.687 1.00 91.38 138 GLY A CA 1
ATOM 1023 C C . GLY A 1 138 ? 0.468 15.530 3.152 1.00 91.38 138 GLY A C 1
ATOM 1024 O O . GLY A 1 138 ? 1.301 15.544 4.061 1.00 91.38 138 GLY A O 1
ATOM 1025 N N . THR A 1 139 ? -0.847 15.623 3.372 1.00 91.50 139 THR A N 1
ATOM 1026 C CA . THR A 1 139 ? -1.461 15.657 4.708 1.00 91.50 139 THR A CA 1
ATOM 1027 C C . THR A 1 139 ? -2.756 14.839 4.761 1.00 91.50 139 THR A C 1
ATOM 1029 O O . THR A 1 139 ? -3.374 14.573 3.729 1.00 91.50 139 THR A O 1
ATOM 1032 N N . ASN A 1 140 ? -3.184 14.464 5.967 1.00 90.38 140 ASN A N 1
ATOM 1033 C CA . ASN A 1 140 ? -4.428 13.739 6.255 1.00 90.38 140 ASN A CA 1
ATOM 1034 C C . ASN A 1 140 ? -5.705 14.507 5.850 1.00 90.38 140 ASN A C 1
ATOM 1036 O O . ASN A 1 140 ? -6.692 13.898 5.444 1.00 90.38 140 ASN A O 1
ATOM 1040 N N . ARG A 1 141 ? -5.663 15.846 5.850 1.00 81.00 141 ARG A N 1
ATOM 1041 C CA . ARG A 1 141 ? -6.809 16.725 5.535 1.00 81.00 141 ARG A CA 1
ATOM 1042 C C . ARG A 1 141 ? -7.411 16.530 4.143 1.00 81.00 141 ARG A C 1
ATOM 1044 O O . ARG A 1 141 ? -8.539 16.955 3.902 1.00 81.00 141 ARG A O 1
ATOM 1051 N N . GLY A 1 142 ? -6.645 15.967 3.207 1.00 74.69 142 GLY A N 1
ATOM 1052 C CA . GLY A 1 142 ? -7.116 15.716 1.845 1.00 74.69 142 GLY A CA 1
ATOM 1053 C C . GLY A 1 142 ? -8.218 14.658 1.777 1.00 74.69 142 GLY A C 1
ATOM 1054 O O . GLY A 1 142 ? -9.082 14.747 0.909 1.00 74.69 142 GLY A O 1
ATOM 1055 N N . PHE A 1 143 ? -8.218 13.696 2.705 1.00 77.38 143 PHE A N 1
ATOM 1056 C CA . PHE A 1 143 ? -9.150 12.568 2.684 1.00 77.38 143 PHE A CA 1
ATOM 1057 C C . PHE A 1 143 ? -10.534 12.958 3.184 1.00 77.38 143 PHE A C 1
ATOM 1059 O O . PHE A 1 143 ? -11.518 12.675 2.510 1.00 77.38 143 PHE A O 1
ATOM 1066 N N . ALA A 1 144 ? -10.597 13.718 4.278 1.00 65.06 144 ALA A N 1
ATOM 1067 C CA . ALA A 1 144 ? -11.835 14.201 4.883 1.00 65.06 144 ALA A CA 1
ATOM 1068 C C . ALA A 1 144 ? -12.818 14.836 3.884 1.00 65.06 144 ALA A C 1
ATOM 1070 O O . ALA A 1 144 ? -14.023 14.706 4.035 1.00 65.06 144 ALA A O 1
ATOM 1071 N N . GLN A 1 145 ? -12.318 15.544 2.867 1.00 59.06 145 GLN A N 1
ATOM 1072 C CA . GLN A 1 145 ? -13.147 16.275 1.898 1.00 59.06 145 GLN A CA 1
ATOM 1073 C C . GLN A 1 145 ? -13.488 15.465 0.641 1.00 59.06 145 GLN A C 1
ATOM 1075 O O . GLN A 1 145 ? -14.284 15.927 -0.176 1.00 59.06 145 GLN A O 1
ATOM 1080 N N . ALA A 1 146 ? -12.854 14.308 0.456 1.00 59.16 146 ALA A N 1
ATOM 1081 C CA . ALA A 1 146 ? -12.913 13.520 -0.772 1.00 59.16 146 ALA A CA 1
ATOM 1082 C C . ALA A 1 146 ? -13.385 12.073 -0.551 1.00 59.16 146 ALA A C 1
ATOM 1084 O O . ALA A 1 146 ? -13.641 11.373 -1.528 1.00 59.16 146 ALA A O 1
ATOM 1085 N N . SER A 1 147 ? -13.481 11.609 0.698 1.00 67.19 147 SER A N 1
ATOM 1086 C CA . SER A 1 147 ? -13.790 10.220 1.030 1.00 67.19 147 SER A CA 1
ATOM 1087 C C . SER A 1 147 ? -15.291 9.930 0.993 1.00 67.19 147 SER A C 1
ATOM 1089 O O . SER A 1 147 ? -16.055 10.525 1.748 1.00 67.19 147 SER A O 1
ATOM 1091 N N . THR A 1 148 ? -15.704 8.927 0.220 1.00 83.94 148 THR A N 1
ATOM 1092 C CA . THR A 1 148 ? -17.087 8.413 0.197 1.00 83.94 148 THR A CA 1
ATOM 1093 C C . THR A 1 148 ? -17.298 7.250 1.176 1.00 83.94 148 THR A C 1
ATOM 1095 O O . THR A 1 148 ? -18.185 6.423 0.992 1.00 83.94 148 THR A O 1
ATOM 1098 N N . VAL A 1 149 ? -16.500 7.161 2.249 1.00 90.00 149 VAL A N 1
ATOM 1099 C CA . VAL A 1 149 ? -16.555 6.047 3.222 1.00 90.00 149 VAL A CA 1
ATOM 1100 C C . VAL A 1 149 ? -17.932 5.888 3.887 1.00 90.00 149 VAL A C 1
ATOM 1102 O O . VAL A 1 149 ? -18.324 4.774 4.233 1.00 90.00 149 VAL A O 1
ATOM 1105 N N . HIS A 1 150 ? -18.708 6.975 3.991 1.00 90.50 150 HIS A N 1
ATOM 1106 C CA . HIS A 1 150 ? -20.097 6.958 4.474 1.00 90.50 150 HIS A CA 1
ATOM 1107 C C . HIS A 1 150 ? -21.034 6.160 3.575 1.00 90.50 150 HIS A C 1
ATOM 1109 O O . HIS A 1 150 ? -21.863 5.409 4.092 1.00 90.50 150 HIS A O 1
ATOM 1115 N N . ASP A 1 151 ? -20.868 6.270 2.259 1.00 88.75 151 ASP A N 1
ATOM 1116 C CA . ASP A 1 151 ? -21.703 5.573 1.277 1.00 88.75 151 ASP A CA 1
ATOM 1117 C C . ASP A 1 151 ? -21.413 4.067 1.241 1.00 88.75 151 ASP A C 1
ATOM 1119 O O . ASP A 1 151 ? -22.298 3.273 0.926 1.00 88.75 151 ASP A O 1
ATOM 1123 N N . HIS A 1 152 ? -20.194 3.676 1.619 1.00 89.81 152 HIS A N 1
ATOM 1124 C CA . HIS A 1 152 ? -19.727 2.287 1.615 1.00 89.81 152 HIS A CA 1
ATOM 1125 C C . HIS A 1 152 ? -19.780 1.614 2.998 1.00 89.81 152 HIS A C 1
ATOM 1127 O O . HIS A 1 152 ? -19.451 0.441 3.127 1.00 89.81 152 HIS A O 1
ATOM 1133 N N . GLY A 1 153 ? -20.195 2.323 4.056 1.00 91.88 153 GLY A N 1
ATOM 1134 C CA . GLY A 1 153 ? -20.220 1.755 5.410 1.00 91.88 153 GLY A CA 1
ATOM 1135 C C . GLY A 1 153 ? -18.828 1.391 5.942 1.00 91.88 153 GLY A C 1
ATOM 1136 O O . GLY A 1 153 ? -18.680 0.408 6.664 1.00 91.88 153 GLY A O 1
ATOM 1137 N N . LEU A 1 154 ? -17.819 2.188 5.587 1.00 94.50 154 LEU A N 1
ATOM 1138 C CA . LEU A 1 154 ? -16.424 2.008 5.985 1.00 94.50 154 LEU A CA 1
ATOM 1139 C C . LEU A 1 154 ? -16.061 3.022 7.075 1.00 94.50 154 LEU A C 1
ATOM 1141 O O . LEU A 1 154 ? -16.463 4.182 7.016 1.00 94.50 154 LEU A O 1
ATOM 1145 N N . ILE A 1 155 ? -15.267 2.612 8.061 1.00 96.50 155 ILE A N 1
ATOM 1146 C CA . ILE A 1 155 ? -14.663 3.532 9.030 1.00 96.50 155 ILE A CA 1
ATOM 1147 C C . ILE A 1 155 ? -13.352 4.047 8.431 1.00 96.50 155 ILE A C 1
ATOM 1149 O O . ILE A 1 155 ? -12.397 3.286 8.287 1.00 96.50 155 ILE A O 1
ATOM 1153 N N . GLY A 1 156 ? -13.293 5.333 8.089 1.00 96.38 156 GLY A N 1
ATOM 1154 C CA . GLY A 1 156 ? -12.092 5.979 7.561 1.00 96.38 156 GLY A CA 1
ATOM 1155 C C . GLY A 1 156 ? -11.139 6.417 8.671 1.00 96.38 156 GLY A C 1
ATOM 1156 O O . GLY A 1 156 ? -11.558 7.026 9.652 1.00 96.38 156 GLY A O 1
ATOM 1157 N N . VAL A 1 157 ? -9.846 6.133 8.520 1.00 97.69 157 VAL A N 1
ATOM 1158 C CA . VAL A 1 157 ? -8.792 6.559 9.452 1.00 97.69 157 VAL A CA 1
ATOM 1159 C C . VAL A 1 157 ? -7.726 7.327 8.681 1.00 97.69 157 VAL A C 1
ATOM 1161 O O . VAL A 1 157 ? -7.102 6.787 7.766 1.00 97.69 157 VAL A O 1
ATOM 1164 N N . TYR A 1 158 ? -7.503 8.590 9.042 1.00 96.50 158 TYR A N 1
ATOM 1165 C CA . TYR A 1 158 ? -6.601 9.501 8.331 1.00 96.50 158 TYR A CA 1
ATOM 1166 C C . TYR A 1 158 ? -5.455 9.941 9.261 1.00 96.50 158 TYR A C 1
ATOM 1168 O O . TYR A 1 158 ? -5.515 11.009 9.886 1.00 96.50 158 TYR A O 1
ATOM 1176 N N . PRO A 1 159 ? -4.409 9.109 9.410 1.00 96.56 159 PRO A N 1
ATOM 1177 C CA . PRO A 1 159 ? -3.227 9.466 10.183 1.00 96.56 159 PRO A CA 1
ATOM 1178 C C . PRO A 1 159 ? -2.355 10.488 9.437 1.00 96.56 159 PRO A C 1
ATOM 1180 O O . PRO A 1 159 ? -2.225 10.447 8.212 1.00 96.56 159 PRO A O 1
ATOM 1183 N N . GLN A 1 160 ? -1.717 11.386 10.186 1.00 95.62 160 GLN A N 1
ATOM 1184 C CA . GLN A 1 160 ? -0.759 12.362 9.670 1.00 95.62 160 GLN A CA 1
ATOM 1185 C C . GLN A 1 160 ? 0.686 11.872 9.848 1.00 95.62 160 GLN A C 1
ATOM 1187 O O . GLN A 1 160 ? 1.137 11.618 10.966 1.00 95.62 160 GLN A O 1
ATOM 1192 N N . GLY A 1 161 ? 1.432 11.791 8.743 1.00 94.69 161 GLY A N 1
ATOM 1193 C CA . GLY A 1 161 ? 2.869 11.514 8.756 1.00 94.69 161 GLY A CA 1
ATOM 1194 C C . GLY A 1 161 ? 3.714 12.736 9.144 1.00 94.69 161 GLY A C 1
ATOM 1195 O O . GLY A 1 161 ? 3.308 13.887 8.965 1.00 94.69 161 GLY A O 1
ATOM 1196 N N . GLU A 1 162 ? 4.935 12.493 9.615 1.00 92.94 162 GLU A N 1
ATOM 1197 C CA . GLU A 1 162 ? 5.905 13.525 10.011 1.00 92.94 162 GLU A CA 1
ATOM 1198 C C . GLU A 1 162 ? 6.727 13.968 8.789 1.00 92.94 162 GLU A C 1
ATOM 1200 O O . GLU A 1 162 ? 7.807 13.438 8.519 1.00 92.94 162 GLU A O 1
ATOM 1205 N N . ASP A 1 163 ? 6.171 14.895 8.000 1.00 89.94 163 ASP A N 1
ATOM 1206 C CA . ASP A 1 163 ? 6.684 15.288 6.671 1.00 89.94 163 ASP A CA 1
ATOM 1207 C C . ASP A 1 163 ? 6.751 14.108 5.677 1.00 89.94 163 ASP A C 1
ATOM 1209 O O . ASP A 1 163 ? 7.615 14.029 4.803 1.00 89.94 163 ASP A O 1
ATOM 1213 N N . GLY A 1 164 ? 5.798 13.182 5.815 1.00 93.88 164 GLY A N 1
ATOM 1214 C CA . GLY A 1 164 ? 5.774 11.884 5.142 1.00 93.88 164 GLY A CA 1
ATOM 1215 C C . GLY A 1 164 ? 6.073 10.735 6.105 1.00 93.88 164 GLY A C 1
ATOM 1216 O O . GLY A 1 164 ? 6.342 10.932 7.291 1.00 93.88 164 GLY A O 1
ATOM 1217 N N . TRP A 1 165 ? 6.036 9.520 5.584 1.00 97.31 165 TRP A N 1
ATOM 1218 C CA . TRP A 1 165 ? 6.211 8.285 6.339 1.00 97.31 165 TRP A CA 1
ATOM 1219 C C . TRP A 1 165 ? 7.672 7.854 6.356 1.00 97.31 165 TRP A C 1
ATOM 1221 O O . TRP A 1 165 ? 8.365 7.952 5.340 1.00 97.31 165 TRP A O 1
ATOM 1231 N N . ASN A 1 166 ? 8.145 7.360 7.498 1.00 96.56 166 ASN A N 1
ATOM 1232 C CA . ASN A 1 166 ? 9.512 6.876 7.681 1.00 96.56 166 ASN A CA 1
ATOM 1233 C C . ASN A 1 166 ? 9.741 5.488 7.043 1.00 96.56 166 ASN A C 1
ATOM 1235 O O . ASN A 1 166 ? 10.075 4.525 7.724 1.00 96.56 166 ASN A O 1
ATOM 1239 N N . THR A 1 167 ? 9.536 5.363 5.729 1.00 95.44 167 THR A N 1
ATOM 1240 C CA . THR A 1 167 ? 9.677 4.102 4.966 1.00 95.44 167 THR A CA 1
ATOM 1241 C C . THR A 1 167 ? 11.043 3.950 4.293 1.00 95.44 167 THR A C 1
ATOM 1243 O O . THR A 1 167 ? 11.286 2.992 3.564 1.00 95.44 167 THR A O 1
ATOM 1246 N N . GLY A 1 168 ? 11.926 4.924 4.489 1.00 93.31 168 GLY A N 1
ATOM 1247 C CA . GLY A 1 168 ? 13.242 5.011 3.874 1.00 93.31 168 GLY A CA 1
ATOM 1248 C C . GLY A 1 168 ? 13.921 6.332 4.230 1.00 93.31 168 GLY A C 1
ATOM 1249 O O . GLY A 1 168 ? 13.379 7.098 5.033 1.00 93.31 168 GLY A O 1
ATOM 1250 N N . PRO A 1 169 ? 15.099 6.615 3.652 1.00 91.06 169 PRO A N 1
ATOM 1251 C CA . PRO A 1 169 ? 15.861 7.811 3.972 1.00 91.06 169 PRO A CA 1
ATOM 1252 C C . PRO A 1 169 ? 15.071 9.067 3.606 1.00 91.06 169 PRO A C 1
ATOM 1254 O O . PRO A 1 169 ? 14.669 9.250 2.458 1.00 91.06 169 PRO A O 1
ATOM 1257 N N . LYS A 1 170 ? 14.879 9.957 4.578 1.00 90.88 170 LYS A N 1
ATOM 1258 C CA . LYS A 1 170 ? 14.326 11.298 4.366 1.00 90.88 170 LYS A CA 1
ATOM 1259 C C . LYS A 1 170 ? 15.116 12.316 5.171 1.00 90.88 170 LYS A C 1
ATOM 1261 O O . LYS A 1 170 ? 15.668 12.000 6.217 1.00 90.88 170 LYS A O 1
ATOM 1266 N N . SER A 1 171 ? 15.142 13.562 4.706 1.00 89.25 171 SER A N 1
ATOM 1267 C CA . SER A 1 171 ? 15.934 14.630 5.334 1.00 89.25 171 SER A CA 1
ATOM 1268 C C . SER A 1 171 ? 15.490 14.997 6.752 1.00 89.25 171 SER A C 1
ATOM 1270 O O . SER A 1 171 ? 16.214 15.703 7.445 1.00 89.25 171 SER A O 1
ATOM 1272 N N . SER A 1 172 ? 14.282 14.596 7.151 1.00 90.50 172 SER A N 1
ATOM 1273 C CA . SER A 1 172 ? 13.756 14.815 8.498 1.00 90.50 172 SER A CA 1
ATOM 1274 C C . SER A 1 172 ? 14.099 13.685 9.473 1.00 90.50 172 SER A C 1
ATOM 1276 O O . SER A 1 172 ? 13.809 13.840 10.654 1.00 90.50 172 SER A O 1
ATOM 1278 N N . ASN A 1 173 ? 14.674 12.571 9.003 1.00 93.00 173 ASN A N 1
ATOM 1279 C CA . ASN A 1 173 ? 15.191 11.524 9.880 1.00 93.00 173 ASN A CA 1
ATOM 1280 C C . ASN A 1 173 ? 16.496 11.999 10.524 1.00 93.00 173 ASN A C 1
ATOM 1282 O O . ASN A 1 173 ? 17.353 12.593 9.865 1.00 93.00 173 ASN A O 1
ATOM 1286 N N . LEU A 1 174 ? 16.625 11.750 11.819 1.00 94.38 174 LEU A N 1
ATOM 1287 C CA . LEU A 1 174 ? 17.766 12.100 12.654 1.00 94.38 174 LEU A CA 1
ATOM 1288 C C . LEU A 1 174 ? 18.676 10.901 12.914 1.00 94.38 174 LEU A C 1
ATOM 1290 O O . LEU A 1 174 ? 19.839 11.098 13.270 1.00 94.38 174 LEU A O 1
ATOM 1294 N N . CYS A 1 175 ? 18.148 9.689 12.771 1.00 94.38 175 CYS A N 1
ATOM 1295 C CA . CYS A 1 175 ? 18.869 8.445 12.968 1.00 94.38 175 CYS A CA 1
ATOM 1296 C C . CYS A 1 175 ? 19.250 7.813 11.627 1.00 94.38 175 CYS A C 1
ATOM 1298 O O . CYS A 1 175 ? 18.631 8.069 10.587 1.00 94.38 175 CYS A O 1
ATOM 1300 N N . ASP A 1 176 ? 20.267 6.955 11.666 1.00 93.69 176 ASP A N 1
ATOM 1301 C CA . ASP A 1 176 ? 20.585 6.098 10.532 1.00 93.69 176 ASP A CA 1
ATOM 1302 C C . ASP A 1 176 ? 19.435 5.108 10.296 1.00 93.69 176 ASP A C 1
ATOM 1304 O O . ASP A 1 176 ? 18.710 4.712 11.211 1.00 93.69 176 ASP A O 1
ATOM 1308 N N . TRP A 1 177 ? 19.225 4.720 9.040 1.00 94.56 177 TRP A N 1
ATOM 1309 C CA . TRP A 1 177 ? 18.073 3.905 8.652 1.00 94.56 177 TRP A CA 1
ATOM 1310 C C . TRP A 1 177 ? 18.100 2.485 9.242 1.00 94.56 177 TRP A C 1
ATOM 1312 O O . TRP A 1 177 ? 17.067 1.815 9.233 1.00 94.56 177 TRP A O 1
ATOM 1322 N N . ASP A 1 178 ? 19.252 2.015 9.719 1.00 93.69 178 ASP A N 1
ATOM 1323 C CA . ASP A 1 178 ? 19.466 0.735 10.398 1.00 93.69 178 ASP A CA 1
ATOM 1324 C C . ASP A 1 178 ? 19.528 0.858 11.932 1.00 93.69 178 ASP A C 1
ATOM 1326 O O . ASP A 1 178 ? 19.735 -0.142 12.623 1.00 93.69 178 ASP A O 1
ATOM 1330 N N . ASP A 1 179 ? 19.283 2.050 12.490 1.00 94.19 179 ASP A N 1
ATOM 1331 C CA . ASP A 1 179 ? 19.101 2.237 13.929 1.00 94.19 179 ASP A CA 1
ATOM 1332 C C . ASP A 1 179 ? 17.660 1.907 14.344 1.00 94.19 179 ASP A C 1
ATOM 1334 O O . ASP A 1 179 ? 16.764 2.752 14.415 1.00 94.19 179 ASP A O 1
ATOM 1338 N N . PHE A 1 180 ? 17.436 0.628 14.625 1.00 95.56 180 PHE A N 1
ATOM 1339 C CA . PHE A 1 180 ? 16.123 0.104 14.997 1.00 95.56 180 PHE A CA 1
ATOM 1340 C C . PHE A 1 180 ? 15.680 0.483 16.417 1.00 95.56 180 PHE A C 1
ATOM 1342 O O . PHE A 1 180 ? 14.494 0.391 16.726 1.00 95.56 180 PHE A O 1
ATOM 1349 N N . GLU A 1 181 ? 16.607 0.923 17.272 1.00 94.19 181 GLU A N 1
ATOM 1350 C CA . GLU A 1 181 ? 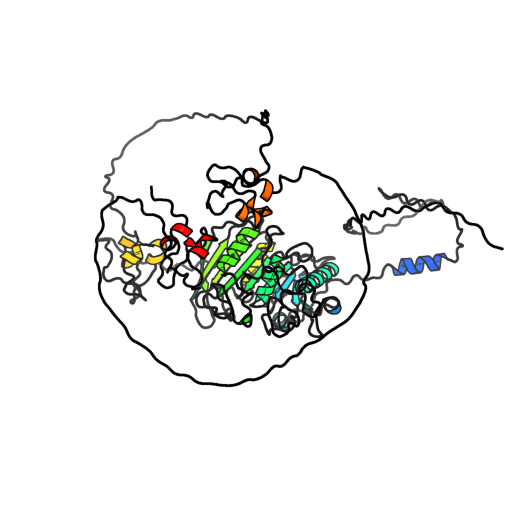16.326 1.354 18.649 1.00 94.19 181 GLU A CA 1
ATOM 1351 C C . GLU A 1 181 ? 16.146 2.880 18.746 1.00 94.19 181 GLU A C 1
ATOM 1353 O O . GLU A 1 181 ? 15.947 3.432 19.835 1.00 94.19 181 GLU A O 1
ATOM 1358 N N . CYS A 1 182 ? 16.217 3.582 17.612 1.00 93.81 182 CYS A N 1
ATOM 1359 C CA . CYS A 1 182 ? 16.022 5.018 17.550 1.00 93.81 182 CYS A CA 1
ATOM 1360 C C . CYS A 1 182 ? 14.634 5.415 18.075 1.00 93.81 182 CYS A C 1
ATOM 1362 O O . CYS A 1 182 ? 13.606 4.877 17.683 1.00 93.81 182 CYS A O 1
ATOM 1364 N N . THR A 1 183 ? 14.596 6.417 18.953 1.00 92.56 183 THR A N 1
ATOM 1365 C CA . THR A 1 183 ? 13.345 6.965 19.519 1.00 92.56 183 THR A CA 1
ATOM 1366 C C . THR A 1 183 ? 13.044 8.387 19.050 1.00 92.56 183 THR A C 1
ATOM 1368 O O . THR A 1 183 ? 11.986 8.933 19.370 1.00 92.56 183 THR A O 1
ATOM 1371 N N . SER A 1 184 ? 13.979 8.989 18.310 1.00 93.62 184 SER A N 1
ATOM 1372 C CA . SER A 1 184 ? 13.871 10.351 17.781 1.00 93.62 184 SER A CA 1
ATOM 1373 C C . SER A 1 184 ? 13.114 10.403 16.456 1.00 93.62 184 SER A C 1
ATOM 1375 O O . SER A 1 184 ? 12.467 11.409 16.180 1.00 93.62 184 SER A O 1
ATOM 1377 N N . ASP A 1 185 ? 13.182 9.329 15.665 1.00 95.81 185 ASP A N 1
ATOM 1378 C CA . ASP A 1 185 ? 12.496 9.213 14.381 1.00 95.81 185 ASP A CA 1
ATOM 1379 C C . ASP A 1 185 ? 11.165 8.476 14.528 1.00 95.81 185 ASP A C 1
ATOM 1381 O O . ASP A 1 185 ? 11.022 7.654 15.438 1.00 95.81 185 ASP A O 1
ATOM 1385 N N . PRO A 1 186 ? 10.178 8.742 13.652 1.00 95.88 186 PRO A N 1
ATOM 1386 C CA . PRO A 1 186 ? 8.865 8.126 13.762 1.00 95.88 186 PRO A CA 1
ATOM 1387 C C . PRO A 1 186 ? 8.945 6.604 13.641 1.00 95.88 186 PRO A C 1
ATOM 1389 O O . PRO A 1 186 ? 9.412 6.080 12.624 1.00 95.88 186 PRO A O 1
ATOM 1392 N N . ASP A 1 187 ? 8.430 5.911 14.656 1.00 96.75 187 ASP A N 1
ATOM 1393 C CA . ASP A 1 187 ? 8.102 4.489 14.577 1.00 96.75 187 ASP A CA 1
ATOM 1394 C C . ASP A 1 187 ? 6.700 4.356 13.962 1.00 96.75 187 ASP A C 1
ATOM 1396 O O . ASP A 1 187 ? 5.679 4.680 14.582 1.00 96.75 187 ASP A O 1
ATOM 1400 N N . GLU A 1 188 ? 6.645 3.974 12.685 1.00 97.25 188 GLU A N 1
ATOM 1401 C CA . GLU A 1 188 ? 5.379 3.830 11.959 1.00 97.25 188 GLU A CA 1
ATOM 1402 C C . GLU A 1 188 ? 4.614 2.579 12.400 1.00 97.25 188 GLU A C 1
ATOM 1404 O O . GLU A 1 188 ? 3.396 2.624 12.539 1.00 97.25 188 GLU A O 1
ATOM 1409 N N . GLY A 1 189 ? 5.306 1.478 12.689 1.00 97.38 189 GLY A N 1
ATOM 1410 C CA . GLY A 1 189 ? 4.652 0.245 13.118 1.00 97.38 189 GLY A CA 1
ATOM 1411 C C . GLY A 1 189 ? 3.981 0.399 14.483 1.00 97.38 189 GLY A C 1
ATOM 1412 O O . GLY A 1 189 ? 2.800 0.081 14.633 1.00 97.38 189 GLY A O 1
ATOM 1413 N N . ALA A 1 190 ? 4.692 0.980 15.457 1.00 96.25 190 ALA A N 1
ATOM 1414 C CA . ALA A 1 190 ? 4.134 1.271 16.776 1.00 96.25 190 ALA A CA 1
ATOM 1415 C C . ALA A 1 190 ? 2.967 2.267 16.705 1.00 96.25 190 ALA A C 1
ATOM 1417 O O . ALA A 1 190 ? 1.988 2.122 17.437 1.00 96.25 190 ALA A O 1
ATOM 1418 N N . PHE A 1 191 ? 3.035 3.254 15.804 1.00 97.69 191 PHE A N 1
ATOM 1419 C CA . PHE A 1 191 ? 1.954 4.222 15.622 1.00 97.69 191 PHE A CA 1
ATOM 1420 C C . PHE A 1 191 ? 0.662 3.561 15.160 1.00 97.69 191 PHE A C 1
ATOM 1422 O O . PHE A 1 191 ? -0.386 3.763 15.766 1.00 97.69 191 PHE A O 1
ATOM 1429 N N . PHE A 1 192 ? 0.735 2.747 14.109 1.00 98.31 192 PHE A N 1
ATOM 1430 C CA . PHE A 1 192 ? -0.445 2.092 13.555 1.00 98.31 192 PHE A CA 1
ATOM 1431 C C . PHE A 1 192 ? -0.998 1.031 14.502 1.00 98.31 192 PHE A C 1
ATOM 1433 O O . PHE A 1 192 ? -2.214 0.966 14.680 1.00 98.31 192 PHE A O 1
ATOM 1440 N N . SER A 1 193 ? -0.129 0.286 15.190 1.00 97.44 193 SER A N 1
ATOM 1441 C CA . SER A 1 193 ? -0.549 -0.630 16.253 1.00 97.44 193 SER A CA 1
ATOM 1442 C C . SER A 1 193 ? -1.313 0.107 17.366 1.00 97.44 193 SER A C 1
ATOM 1444 O O . SER A 1 193 ? -2.398 -0.322 17.761 1.00 97.44 193 SER A O 1
ATOM 1446 N N . ALA A 1 194 ? -0.832 1.278 17.803 1.00 96.56 194 ALA A N 1
ATOM 1447 C CA . ALA A 1 194 ? -1.517 2.094 18.806 1.00 96.56 194 ALA A CA 1
ATOM 1448 C C . ALA A 1 194 ? -2.878 2.634 18.323 1.00 96.56 194 ALA A C 1
ATOM 1450 O O . ALA A 1 194 ? -3.837 2.635 19.097 1.00 96.56 194 ALA A O 1
ATOM 1451 N N . ILE A 1 195 ? -2.996 3.049 17.054 1.00 97.69 195 ILE A N 1
ATOM 1452 C CA . ILE A 1 195 ? -4.287 3.468 16.475 1.00 97.69 195 ILE A CA 1
ATOM 1453 C C . ILE A 1 195 ? -5.268 2.293 16.453 1.00 97.69 195 ILE A C 1
ATOM 1455 O O . ILE A 1 195 ? -6.415 2.441 16.868 1.00 97.69 195 ILE A O 1
ATOM 1459 N N . ILE A 1 196 ? -4.829 1.120 15.988 1.00 97.69 196 ILE A N 1
ATOM 1460 C CA . ILE A 1 196 ? -5.674 -0.078 15.918 1.00 97.69 196 ILE A CA 1
ATOM 1461 C C . ILE A 1 196 ? -6.128 -0.489 17.321 1.00 97.69 196 ILE A C 1
ATOM 1463 O O . ILE A 1 196 ? -7.310 -0.765 17.518 1.00 97.69 196 ILE A O 1
ATOM 1467 N N . ALA A 1 197 ? -5.229 -0.472 18.308 1.00 95.44 197 ALA A N 1
ATOM 1468 C CA . ALA A 1 197 ? -5.565 -0.771 19.695 1.00 95.44 197 ALA A CA 1
ATOM 1469 C C . ALA A 1 197 ? -6.638 0.185 20.250 1.00 95.44 197 ALA A C 1
ATOM 1471 O O . ALA A 1 197 ? -7.618 -0.279 20.835 1.00 95.44 197 ALA A O 1
ATOM 1472 N N . GLU A 1 198 ? -6.508 1.495 20.015 1.00 94.88 198 GLU A N 1
ATOM 1473 C CA . GLU A 1 198 ? -7.519 2.477 20.435 1.00 94.88 198 GLU A CA 1
ATOM 1474 C C . GLU A 1 198 ? -8.855 2.257 19.709 1.00 94.88 198 GLU A C 1
ATOM 1476 O O . GLU A 1 198 ? -9.914 2.271 20.335 1.00 94.88 198 GLU A O 1
ATOM 1481 N N . LEU A 1 199 ? -8.833 1.952 18.408 1.00 95.31 199 LEU A N 1
ATOM 1482 C CA . LEU A 1 199 ? -10.038 1.597 17.653 1.00 95.31 199 LEU A CA 1
ATOM 1483 C C . LEU A 1 199 ? -10.744 0.367 18.233 1.00 95.31 199 LEU A C 1
ATOM 1485 O O . LEU A 1 199 ? -11.971 0.378 18.364 1.00 95.31 199 LEU A O 1
ATOM 1489 N N . ARG A 1 200 ? -9.994 -0.667 18.639 1.00 94.62 200 ARG A N 1
ATOM 1490 C CA . ARG A 1 200 ? -10.568 -1.847 19.307 1.00 94.62 200 ARG A CA 1
ATOM 1491 C C . ARG A 1 200 ? -11.177 -1.489 20.663 1.00 94.62 200 ARG A C 1
ATOM 1493 O O . ARG A 1 200 ? -12.254 -1.989 20.981 1.00 94.62 200 ARG A O 1
ATOM 1500 N N . ILE A 1 201 ? -10.552 -0.593 21.433 1.00 92.38 201 ILE A N 1
ATOM 1501 C CA . ILE A 1 201 ? -11.104 -0.081 22.703 1.00 92.38 201 ILE A CA 1
ATOM 1502 C C . ILE A 1 201 ? -12.427 0.659 22.470 1.00 92.38 201 ILE A C 1
ATOM 1504 O O . ILE A 1 201 ? -13.382 0.440 23.214 1.00 92.38 201 ILE A O 1
ATOM 1508 N N . LEU A 1 202 ? -12.507 1.474 21.414 1.00 92.00 202 LEU A N 1
ATOM 1509 C CA . LEU A 1 202 ? -13.732 2.175 21.012 1.00 92.00 202 LEU A CA 1
ATOM 1510 C C . LEU A 1 202 ? -14.816 1.225 20.469 1.00 92.00 202 LEU A C 1
ATOM 1512 O O . LEU A 1 202 ? -15.975 1.622 20.336 1.00 92.00 202 LEU A O 1
ATOM 1516 N N . GLY A 1 203 ? -14.465 -0.028 20.169 1.00 93.25 203 GLY A N 1
ATOM 1517 C CA . GLY A 1 203 ? -15.373 -1.058 19.672 1.00 93.25 203 GLY A CA 1
ATOM 1518 C C . GLY A 1 203 ? -15.419 -1.183 18.149 1.00 93.25 203 GLY A C 1
ATOM 1519 O O . GLY A 1 203 ? -16.281 -1.897 17.644 1.00 93.25 203 GLY A O 1
ATOM 1520 N N . ALA A 1 204 ? -14.526 -0.532 17.400 1.00 95.38 204 ALA A N 1
ATOM 1521 C CA . ALA A 1 204 ? -14.363 -0.774 15.967 1.00 95.38 204 ALA A CA 1
ATOM 1522 C C . ALA A 1 204 ? -13.563 -2.067 15.765 1.00 95.38 204 ALA A C 1
ATOM 1524 O O . ALA A 1 204 ? -12.341 -2.047 15.847 1.00 95.38 204 ALA A O 1
ATOM 1525 N N . ASN A 1 205 ? -14.241 -3.190 15.521 1.00 95.12 205 ASN A N 1
ATOM 1526 C CA . ASN A 1 205 ? -13.675 -4.546 15.465 1.00 95.12 205 ASN A CA 1
ATOM 1527 C C . ASN A 1 205 ? -13.636 -5.154 14.052 1.00 95.12 205 ASN A C 1
ATOM 1529 O O . ASN A 1 205 ? -13.306 -6.328 13.916 1.00 95.12 205 ASN A O 1
ATOM 1533 N N . GLY A 1 206 ? -13.978 -4.389 13.011 1.00 96.38 206 GLY A N 1
ATOM 1534 C CA . GLY A 1 206 ? -13.908 -4.870 11.630 1.00 96.38 206 GLY A CA 1
ATOM 1535 C C . GLY A 1 206 ? -12.482 -5.107 11.129 1.00 96.38 206 GLY A C 1
ATOM 1536 O O . GLY A 1 206 ? -11.496 -4.707 11.767 1.00 96.38 206 GLY A O 1
ATOM 1537 N N . ASN A 1 207 ? -12.395 -5.755 9.972 1.00 98.12 207 ASN A N 1
ATOM 1538 C CA . ASN A 1 207 ? -11.154 -6.011 9.243 1.00 98.12 207 ASN A CA 1
ATOM 1539 C C . ASN A 1 207 ? -10.423 -4.705 8.900 1.00 98.12 207 ASN A C 1
ATOM 1541 O O . ASN A 1 207 ? -11.055 -3.654 8.770 1.00 98.12 207 ASN A O 1
ATOM 1545 N N . VAL A 1 208 ? -9.091 -4.760 8.805 1.00 98.75 208 VAL A N 1
ATOM 1546 C CA . VAL A 1 208 ? -8.251 -3.564 8.642 1.00 98.75 208 VAL A CA 1
ATOM 1547 C C . VAL A 1 208 ? -7.640 -3.526 7.250 1.00 98.75 208 VAL A C 1
ATOM 1549 O O . VAL A 1 208 ? -6.936 -4.447 6.845 1.00 98.75 208 VAL A O 1
ATOM 1552 N N . TYR A 1 209 ? -7.849 -2.418 6.554 1.00 98.75 209 TYR A N 1
ATOM 1553 C CA . TYR A 1 209 ? -7.352 -2.172 5.210 1.00 98.75 209 TYR A CA 1
ATOM 1554 C C . TYR A 1 209 ? -6.498 -0.914 5.160 1.00 98.75 209 TYR A C 1
ATOM 1556 O O . TYR A 1 209 ? -6.708 0.015 5.942 1.00 98.75 209 TYR A O 1
ATOM 1564 N N . LEU A 1 210 ? -5.561 -0.850 4.214 1.00 98.69 210 LEU A N 1
ATOM 1565 C CA . LEU A 1 210 ? -4.800 0.371 3.941 1.00 98.69 210 LEU A CA 1
ATOM 1566 C C . LEU A 1 210 ? -4.878 0.745 2.465 1.00 98.69 210 LEU A C 1
ATOM 1568 O O . LEU A 1 210 ? -4.599 -0.074 1.598 1.00 98.69 210 LEU A O 1
ATOM 1572 N N . ILE A 1 211 ? -5.182 2.006 2.183 1.00 97.62 211 ILE A N 1
ATOM 1573 C CA . ILE A 1 211 ? -5.102 2.607 0.855 1.00 97.62 211 ILE A CA 1
ATOM 1574 C C . ILE A 1 211 ? -3.982 3.640 0.892 1.00 97.62 211 ILE A C 1
ATOM 1576 O O . ILE A 1 211 ? -4.047 4.611 1.647 1.00 97.62 211 ILE A O 1
ATOM 1580 N N . GLY A 1 212 ? -2.946 3.450 0.081 1.00 96.75 212 GLY A N 1
ATOM 1581 C CA . GLY A 1 212 ? -1.782 4.330 0.060 1.00 96.75 212 GLY A CA 1
ATOM 1582 C C . GLY A 1 212 ? -1.396 4.791 -1.337 1.00 96.75 212 GLY A C 1
ATOM 1583 O O . GLY A 1 212 ? -1.582 4.075 -2.319 1.00 96.75 212 GLY A O 1
ATOM 1584 N N . ASN A 1 213 ? -0.804 5.985 -1.416 1.00 95.50 213 ASN A N 1
ATOM 1585 C CA . ASN A 1 213 ? -0.242 6.537 -2.650 1.00 95.50 213 ASN A CA 1
ATOM 1586 C C . ASN A 1 213 ? 1.229 6.936 -2.456 1.00 95.50 213 ASN A C 1
ATOM 1588 O O . ASN A 1 213 ? 1.551 7.666 -1.516 1.00 95.50 213 ASN A O 1
ATOM 1592 N N . SER A 1 214 ? 2.117 6.531 -3.369 1.00 96.38 214 SER A N 1
ATOM 1593 C CA . SER A 1 214 ? 3.550 6.876 -3.352 1.00 96.38 214 SER A CA 1
ATOM 1594 C C . SER A 1 214 ? 4.205 6.470 -2.017 1.00 96.38 214 SER A C 1
ATOM 1596 O O . SER A 1 214 ? 4.088 5.325 -1.597 1.00 96.38 214 SER A O 1
ATOM 1598 N N . ASN A 1 215 ? 4.808 7.390 -1.261 1.00 97.81 215 ASN A N 1
ATOM 1599 C CA . ASN A 1 215 ? 5.326 7.109 0.090 1.00 97.81 215 ASN A CA 1
ATOM 1600 C C . ASN A 1 215 ? 4.277 6.504 1.056 1.00 97.81 215 ASN A C 1
ATOM 1602 O O . ASN A 1 215 ? 4.640 5.705 1.913 1.00 97.81 215 ASN A O 1
ATOM 1606 N N . GLY A 1 216 ? 2.983 6.808 0.897 1.00 98.38 216 GLY A N 1
ATOM 1607 C CA . GLY A 1 216 ? 1.910 6.137 1.640 1.00 98.38 216 GLY A CA 1
ATOM 1608 C C . GLY A 1 216 ? 1.664 4.695 1.183 1.00 98.38 216 GLY A C 1
ATOM 1609 O O . GLY A 1 216 ? 1.368 3.835 2.004 1.00 98.38 216 GLY A O 1
ATOM 1610 N N . ALA A 1 217 ? 1.849 4.397 -0.107 1.00 98.50 217 ALA A N 1
ATOM 1611 C CA . ALA A 1 217 ? 1.830 3.024 -0.622 1.00 98.50 217 ALA A CA 1
ATOM 1612 C C . ALA A 1 217 ? 3.051 2.226 -0.138 1.00 98.50 217 ALA A C 1
ATOM 1614 O O . ALA A 1 217 ? 2.908 1.060 0.221 1.00 98.50 217 ALA A O 1
ATOM 1615 N N . ALA A 1 218 ? 4.227 2.861 -0.045 1.00 98.56 218 ALA A N 1
ATOM 1616 C CA . ALA A 1 218 ? 5.405 2.261 0.585 1.00 98.56 218 ALA A CA 1
ATOM 1617 C C . ALA A 1 218 ? 5.118 1.859 2.042 1.00 98.56 218 ALA A C 1
ATOM 1619 O O . ALA A 1 218 ? 5.500 0.773 2.477 1.00 98.56 218 ALA A O 1
ATOM 1620 N N . LEU A 1 219 ? 4.409 2.717 2.787 1.00 98.81 219 LEU A N 1
ATOM 1621 C CA . LEU A 1 219 ? 4.033 2.414 4.163 1.00 98.81 219 LEU A CA 1
ATOM 1622 C C . LEU A 1 219 ? 2.999 1.285 4.236 1.00 98.81 219 LEU A C 1
ATOM 1624 O O . LEU A 1 219 ? 3.151 0.404 5.074 1.00 98.81 219 LEU A O 1
ATOM 1628 N N . ALA A 1 220 ? 1.992 1.271 3.359 1.00 98.88 220 ALA A N 1
ATOM 1629 C CA . ALA A 1 220 ? 1.017 0.179 3.299 1.00 98.88 220 ALA A CA 1
ATOM 1630 C C . ALA A 1 220 ? 1.696 -1.180 3.058 1.00 98.88 220 ALA A C 1
ATOM 1632 O O . ALA A 1 220 ? 1.427 -2.126 3.796 1.00 98.88 220 ALA A O 1
ATOM 1633 N N . HIS A 1 221 ? 2.630 -1.258 2.100 1.00 98.75 221 HIS A N 1
ATOM 1634 C CA . HIS A 1 221 ? 3.444 -2.459 1.869 1.00 98.75 221 HIS A CA 1
ATOM 1635 C C . HIS A 1 221 ? 4.226 -2.873 3.119 1.00 98.75 221 HIS A C 1
ATOM 1637 O O . HIS A 1 221 ? 4.185 -4.040 3.497 1.00 98.75 221 HIS A O 1
ATOM 1643 N N . ARG A 1 222 ? 4.897 -1.930 3.798 1.00 98.62 222 ARG A N 1
ATOM 1644 C CA . ARG A 1 222 ? 5.625 -2.220 5.044 1.00 98.62 222 ARG A CA 1
ATOM 1645 C C . ARG A 1 222 ? 4.693 -2.732 6.143 1.00 98.62 222 ARG A C 1
ATOM 1647 O O . ARG A 1 222 ? 4.995 -3.743 6.762 1.00 98.62 222 ARG A O 1
ATOM 1654 N N . LEU A 1 223 ? 3.575 -2.063 6.412 1.00 98.81 223 LEU A N 1
ATOM 1655 C CA . LEU A 1 223 ? 2.656 -2.477 7.477 1.00 98.81 223 LEU A CA 1
ATOM 1656 C C . LEU A 1 223 ? 2.064 -3.865 7.194 1.00 98.81 223 LEU A C 1
ATOM 1658 O O . LEU A 1 223 ? 2.002 -4.687 8.101 1.00 98.81 223 LEU A O 1
ATOM 1662 N N . ALA A 1 224 ? 1.727 -4.160 5.936 1.00 98.62 224 ALA A N 1
ATOM 1663 C CA . ALA A 1 224 ? 1.286 -5.488 5.512 1.00 98.62 224 ALA A CA 1
ATOM 1664 C C . ALA A 1 224 ? 2.384 -6.556 5.623 1.00 98.62 224 ALA A C 1
ATOM 1666 O O . ALA A 1 224 ? 2.110 -7.676 6.037 1.00 98.62 224 ALA A O 1
ATOM 1667 N N . ALA A 1 225 ? 3.637 -6.219 5.308 1.00 98.38 225 ALA A N 1
ATOM 1668 C CA . ALA A 1 225 ? 4.774 -7.122 5.496 1.00 98.38 225 ALA A CA 1
ATOM 1669 C C . ALA A 1 225 ? 5.004 -7.499 6.971 1.00 98.38 225 ALA A C 1
ATOM 1671 O O . ALA A 1 225 ? 5.627 -8.517 7.255 1.00 98.38 225 ALA A O 1
ATOM 1672 N N . ASN A 1 226 ? 4.492 -6.693 7.904 1.00 98.25 226 ASN A N 1
ATOM 1673 C CA . ASN A 1 226 ? 4.546 -6.936 9.345 1.00 98.25 226 ASN A CA 1
ATOM 1674 C C . ASN A 1 226 ? 3.168 -7.329 9.909 1.00 98.25 226 ASN A C 1
ATOM 1676 O O . ASN A 1 226 ? 2.924 -7.139 11.101 1.00 98.25 226 ASN A O 1
ATOM 1680 N N . ALA A 1 227 ? 2.257 -7.834 9.068 1.00 97.81 227 ALA A N 1
ATOM 1681 C CA . ALA A 1 227 ? 0.932 -8.237 9.511 1.00 97.81 227 ALA A CA 1
ATOM 1682 C C . ALA A 1 227 ? 1.009 -9.340 10.584 1.00 97.81 227 ALA A C 1
ATOM 1684 O O . ALA A 1 227 ? 1.804 -10.276 10.494 1.00 97.81 227 ALA A O 1
ATOM 1685 N N . GLY A 1 228 ? 0.168 -9.225 11.608 1.00 96.50 228 GLY A N 1
ATOM 1686 C CA . GLY A 1 228 ? 0.174 -10.083 12.793 1.00 96.50 228 GLY A CA 1
ATOM 1687 C C . GLY A 1 228 ? -0.831 -9.600 13.837 1.00 96.50 228 GLY A C 1
ATOM 1688 O O . GLY A 1 228 ? -1.713 -8.806 13.524 1.00 96.50 228 GLY A O 1
ATOM 1689 N N . ASP A 1 229 ? -0.690 -10.043 15.086 1.00 95.00 229 ASP A N 1
ATOM 1690 C CA . ASP A 1 229 ? -1.627 -9.680 16.162 1.00 95.00 229 ASP A CA 1
ATOM 1691 C C . ASP A 1 229 ? -1.681 -8.160 16.415 1.00 95.00 229 ASP A C 1
ATOM 1693 O O . ASP A 1 229 ? -2.760 -7.600 16.616 1.00 95.00 229 ASP A O 1
ATOM 1697 N N . ASP A 1 230 ? -0.527 -7.486 16.352 1.00 95.44 230 ASP A N 1
ATOM 1698 C CA . ASP A 1 230 ? -0.406 -6.037 16.576 1.00 95.44 230 ASP A CA 1
ATOM 1699 C C . ASP A 1 230 ? -0.817 -5.199 15.354 1.00 95.44 230 ASP A C 1
ATOM 1701 O O . ASP A 1 230 ? -1.214 -4.039 15.497 1.00 95.44 230 ASP A O 1
ATOM 1705 N N . LEU A 1 231 ? -0.718 -5.781 14.155 1.00 97.94 231 LEU A N 1
ATOM 1706 C CA . LEU A 1 231 ? -1.093 -5.190 12.871 1.00 97.94 231 LEU A CA 1
ATOM 1707 C C . LEU A 1 231 ? -1.975 -6.188 12.102 1.00 97.94 231 LEU A C 1
ATOM 1709 O O . LEU A 1 231 ? -1.493 -6.833 11.169 1.00 97.94 231 LEU A O 1
ATOM 1713 N N . PRO A 1 232 ? -3.257 -6.357 12.475 1.00 97.88 232 PRO A N 1
ATOM 1714 C CA . PRO A 1 232 ? -4.156 -7.336 11.862 1.00 97.88 232 PRO A CA 1
ATOM 1715 C C . PRO A 1 232 ? -4.652 -6.855 10.488 1.00 97.88 232 PRO A C 1
ATOM 1717 O O . PRO A 1 232 ? -5.844 -6.624 10.287 1.00 97.88 232 PRO A O 1
ATOM 1720 N N . ILE A 1 233 ? -3.719 -6.638 9.560 1.00 98.56 233 ILE A N 1
ATOM 1721 C CA . ILE A 1 233 ? -3.977 -6.122 8.219 1.00 98.56 233 ILE A CA 1
ATOM 1722 C C . ILE A 1 233 ? -4.591 -7.225 7.361 1.00 98.56 233 ILE A C 1
ATOM 1724 O O . ILE A 1 233 ? -3.982 -8.266 7.143 1.00 98.56 233 ILE A O 1
ATOM 1728 N N . THR A 1 234 ? -5.793 -6.972 6.855 1.00 98.25 234 THR A N 1
ATOM 1729 C CA . THR A 1 234 ? -6.550 -7.878 5.987 1.00 98.25 234 THR A CA 1
ATOM 1730 C C . THR A 1 234 ? -6.223 -7.643 4.514 1.00 98.25 234 THR A C 1
ATOM 1732 O O . THR A 1 234 ? -6.122 -8.594 3.740 1.00 98.25 234 THR A O 1
ATOM 1735 N N . GLY A 1 235 ? -6.009 -6.387 4.113 1.00 98.44 235 GLY A N 1
ATOM 1736 C CA . GLY A 1 235 ? -5.621 -6.084 2.742 1.00 98.44 235 GLY A CA 1
ATOM 1737 C C . GLY A 1 235 ? -5.065 -4.684 2.516 1.00 98.44 235 GLY A C 1
ATOM 1738 O O . GLY A 1 235 ? -5.256 -3.774 3.324 1.00 98.44 235 GLY A O 1
ATOM 1739 N N . ILE A 1 236 ? -4.379 -4.504 1.390 1.00 98.88 236 ILE A N 1
ATOM 1740 C CA . ILE A 1 236 ? -3.813 -3.221 0.970 1.00 98.88 236 ILE A CA 1
ATOM 1741 C C . ILE A 1 236 ? -4.157 -2.887 -0.477 1.00 98.88 236 ILE A C 1
ATOM 1743 O O . ILE A 1 236 ? -4.156 -3.749 -1.353 1.00 98.88 236 ILE A O 1
ATOM 1747 N N . VAL A 1 237 ? -4.364 -1.599 -0.729 1.00 98.50 237 VAL A N 1
ATOM 1748 C CA . VAL A 1 237 ? -4.434 -0.999 -2.059 1.00 98.50 237 VAL A CA 1
ATOM 1749 C C . VAL A 1 237 ? -3.292 -0.002 -2.180 1.00 98.50 237 VAL A C 1
ATOM 1751 O O . VAL A 1 237 ? -3.210 0.982 -1.441 1.00 98.50 237 VAL A O 1
ATOM 1754 N N . THR A 1 238 ? -2.378 -0.261 -3.105 1.00 98.50 238 THR A N 1
ATOM 1755 C CA . THR A 1 238 ? -1.127 0.486 -3.241 1.00 98.50 238 THR A CA 1
ATOM 1756 C C . THR A 1 238 ? -1.035 1.114 -4.617 1.00 98.50 238 THR A C 1
ATOM 1758 O O . THR A 1 238 ? -1.015 0.423 -5.632 1.00 98.50 238 THR A O 1
ATOM 1761 N N . LYS A 1 239 ? -0.975 2.444 -4.657 1.00 97.12 239 LYS A N 1
ATOM 1762 C CA . LYS A 1 239 ? -0.853 3.216 -5.892 1.00 97.12 239 LYS A CA 1
ATOM 1763 C C . LYS A 1 239 ? 0.541 3.824 -6.002 1.00 97.12 239 LYS A C 1
ATOM 1765 O O . LYS A 1 239 ? 1.023 4.445 -5.053 1.00 97.12 239 LYS A O 1
ATOM 1770 N N . VAL A 1 240 ? 1.163 3.672 -7.171 1.00 96.06 240 VAL A N 1
ATOM 1771 C CA . VAL A 1 240 ? 2.464 4.257 -7.556 1.00 96.06 240 VAL A CA 1
ATOM 1772 C C . VAL A 1 240 ? 3.626 3.947 -6.600 1.00 96.06 240 VAL A C 1
ATOM 1774 O O . VAL A 1 240 ? 4.522 4.774 -6.437 1.00 96.06 240 VAL A O 1
ATOM 1777 N N . THR A 1 241 ? 3.622 2.784 -5.935 1.00 97.88 241 THR A N 1
ATOM 1778 C CA . THR A 1 241 ? 4.805 2.183 -5.281 1.00 97.88 241 THR A CA 1
ATOM 1779 C C . THR A 1 241 ? 4.646 0.671 -5.072 1.00 97.88 241 THR A C 1
ATOM 1781 O O . THR A 1 241 ? 3.554 0.185 -4.776 1.00 97.88 241 THR A O 1
ATOM 1784 N N . GLN A 1 242 ? 5.759 -0.054 -5.188 1.00 97.81 242 GLN A N 1
ATOM 1785 C CA . GLN A 1 242 ? 5.926 -1.486 -4.930 1.00 97.81 242 GLN A CA 1
ATOM 1786 C C . GLN A 1 242 ? 6.813 -1.766 -3.694 1.00 97.81 242 GLN A C 1
ATOM 1788 O O . GLN A 1 242 ? 7.310 -0.832 -3.061 1.00 97.81 242 GLN A O 1
ATOM 1793 N N . LEU A 1 243 ? 7.029 -3.040 -3.343 1.00 98.31 243 LEU A N 1
ATOM 1794 C CA . LEU A 1 243 ? 7.928 -3.440 -2.250 1.00 98.31 243 LEU A CA 1
ATOM 1795 C C . LEU A 1 243 ? 9.377 -2.967 -2.468 1.00 98.31 243 LEU A C 1
ATOM 1797 O O . LEU A 1 243 ? 9.858 -2.827 -3.597 1.00 98.31 243 LEU A O 1
ATOM 1801 N N . LEU A 1 244 ? 10.112 -2.789 -1.368 1.00 97.81 244 LEU A N 1
ATOM 1802 C CA . LEU A 1 244 ? 11.566 -2.622 -1.415 1.00 97.81 244 LEU A CA 1
ATOM 1803 C C . LEU A 1 244 ? 12.245 -3.987 -1.583 1.00 97.81 244 LEU A C 1
ATOM 1805 O O . LEU A 1 244 ? 11.937 -4.940 -0.873 1.00 97.81 244 LEU A O 1
ATOM 1809 N N . ALA A 1 245 ? 13.219 -4.066 -2.485 1.00 91.62 245 ALA A N 1
ATOM 1810 C CA . ALA A 1 245 ? 14.129 -5.200 -2.634 1.00 91.62 245 ALA A CA 1
ATOM 1811 C C . ALA A 1 245 ? 15.211 -5.206 -1.542 1.00 91.62 245 ALA A C 1
ATOM 1813 O O . ALA A 1 245 ? 15.648 -6.265 -1.091 1.00 91.62 245 ALA A O 1
ATOM 1814 N N . SER A 1 246 ? 15.635 -4.024 -1.101 1.00 89.50 246 SER A N 1
ATOM 1815 C CA . SER A 1 246 ? 16.580 -3.853 -0.002 1.00 89.50 246 SER A CA 1
ATOM 1816 C C . SER A 1 246 ? 16.401 -2.476 0.643 1.00 89.50 246 SER A C 1
ATOM 1818 O O . SER A 1 246 ? 15.908 -1.561 -0.022 1.00 89.50 246 SER A O 1
ATOM 1820 N N . PRO A 1 247 ? 16.794 -2.310 1.918 1.00 95.75 247 PRO A N 1
ATOM 1821 C CA . PRO A 1 247 ? 17.193 -3.359 2.865 1.00 95.75 247 PRO A CA 1
ATOM 1822 C C . PRO A 1 247 ? 15.982 -4.186 3.352 1.00 95.75 247 PRO A C 1
ATOM 1824 O O . PRO A 1 247 ? 14.851 -3.710 3.251 1.00 95.75 247 PRO A O 1
ATOM 1827 N N . PRO A 1 248 ? 16.176 -5.387 3.939 1.00 92.25 248 PRO A N 1
ATOM 1828 C CA . PRO A 1 248 ? 15.071 -6.203 4.465 1.00 92.25 248 PRO A CA 1
ATOM 1829 C C . PRO A 1 248 ? 14.268 -5.534 5.589 1.00 92.25 248 PRO A C 1
ATOM 1831 O O . PRO A 1 248 ? 13.111 -5.876 5.812 1.00 92.25 248 PRO A O 1
ATOM 1834 N N . ARG A 1 249 ? 14.877 -4.587 6.308 1.00 95.56 249 ARG A N 1
ATOM 1835 C CA . ARG A 1 249 ? 14.254 -3.785 7.368 1.00 95.56 249 ARG A CA 1
ATOM 1836 C C . ARG A 1 249 ? 14.881 -2.396 7.410 1.00 95.56 249 ARG A C 1
ATOM 1838 O O . ARG A 1 249 ? 16.057 -2.261 7.073 1.00 95.56 249 ARG A O 1
ATOM 1845 N N . SER A 1 250 ? 14.121 -1.385 7.824 1.00 97.06 250 SER A N 1
ATOM 1846 C CA . SER A 1 250 ? 14.658 -0.041 8.079 1.00 97.06 250 SER A CA 1
ATOM 1847 C C . SER A 1 250 ? 13.737 0.828 8.933 1.00 97.06 250 SER A C 1
ATOM 1849 O O . SER A 1 250 ? 12.521 0.675 8.892 1.00 97.06 250 SER A O 1
ATOM 1851 N N . GLY A 1 251 ? 14.320 1.790 9.645 1.00 96.06 251 GLY A N 1
ATOM 1852 C CA . GLY A 1 251 ? 13.641 2.678 10.585 1.00 96.06 251 GLY A CA 1
ATOM 1853 C C . GLY A 1 251 ? 13.423 2.033 11.961 1.00 96.06 251 GLY A C 1
ATOM 1854 O O . GLY A 1 251 ? 13.703 0.849 12.130 1.00 96.06 251 GLY A O 1
ATOM 1855 N N . PRO A 1 252 ? 12.924 2.788 12.947 1.00 95.50 252 PRO A N 1
ATOM 1856 C CA . PRO A 1 252 ? 12.728 2.310 14.314 1.00 95.50 252 PRO A CA 1
ATOM 1857 C C . PRO A 1 252 ? 11.778 1.118 14.457 1.00 95.50 252 PRO A C 1
ATOM 1859 O O . PRO A 1 252 ? 10.929 0.874 13.598 1.00 95.50 252 PRO A O 1
ATOM 1862 N N . GLY A 1 253 ? 11.886 0.424 15.588 1.00 95.25 253 GLY A N 1
ATOM 1863 C CA . GLY A 1 253 ? 10.897 -0.540 16.057 1.00 95.25 253 GLY A CA 1
ATOM 1864 C C . GLY A 1 253 ? 11.122 -1.971 15.573 1.00 95.25 253 GLY A C 1
ATOM 1865 O O . GLY A 1 253 ? 12.124 -2.307 14.936 1.00 95.25 253 GLY A O 1
ATOM 1866 N N . VAL A 1 254 ? 10.169 -2.842 15.907 1.00 94.75 254 VAL A N 1
ATOM 1867 C CA . VAL A 1 254 ? 10.182 -4.270 15.530 1.00 94.75 254 VAL A CA 1
ATOM 1868 C C . VAL A 1 254 ? 9.269 -4.583 14.342 1.00 94.75 254 VAL A C 1
ATOM 1870 O O . VAL A 1 254 ? 9.445 -5.601 13.687 1.00 94.75 254 VAL A O 1
ATOM 1873 N N . LEU A 1 255 ? 8.325 -3.690 14.039 1.00 96.50 255 LEU A N 1
ATOM 1874 C CA . LEU A 1 255 ? 7.364 -3.804 12.938 1.00 96.50 255 LEU A CA 1
ATOM 1875 C C . LEU A 1 255 ? 7.867 -3.022 11.709 1.00 96.50 255 LEU A C 1
ATOM 1877 O O . LEU A 1 255 ? 7.175 -2.161 11.164 1.00 96.50 255 LEU A O 1
ATOM 1881 N N . ASN A 1 256 ? 9.126 -3.258 11.331 1.00 96.44 256 ASN A N 1
ATOM 1882 C CA . ASN A 1 256 ? 9.873 -2.462 10.351 1.00 96.44 256 ASN A CA 1
ATOM 1883 C C . ASN A 1 256 ? 10.456 -3.279 9.187 1.00 96.44 256 ASN A C 1
ATOM 1885 O O . ASN A 1 256 ? 11.351 -2.801 8.480 1.00 96.44 256 ASN A O 1
ATOM 1889 N N . HIS A 1 257 ? 9.954 -4.495 8.964 1.00 97.62 257 HIS A N 1
ATOM 1890 C CA . HIS A 1 257 ? 10.327 -5.310 7.812 1.00 97.62 257 HIS A CA 1
ATOM 1891 C C . HIS A 1 257 ? 9.776 -4.718 6.510 1.00 97.62 257 HIS A C 1
ATOM 1893 O O . HIS A 1 257 ? 8.612 -4.345 6.425 1.00 97.62 257 HIS A O 1
ATOM 1899 N N . ASN A 1 258 ? 10.616 -4.629 5.484 1.00 97.81 258 ASN A N 1
ATOM 1900 C CA . ASN A 1 258 ? 10.259 -4.078 4.176 1.00 97.81 258 ASN A CA 1
ATOM 1901 C C . ASN A 1 258 ? 9.743 -5.135 3.189 1.00 97.81 258 ASN A C 1
ATOM 1903 O O . ASN A 1 258 ? 9.300 -4.788 2.096 1.00 97.81 258 ASN A O 1
ATOM 1907 N N . GLN A 1 259 ? 9.835 -6.408 3.568 1.00 95.69 259 GLN A N 1
ATOM 1908 C CA . GLN A 1 259 ? 9.367 -7.570 2.823 1.00 95.69 259 GLN A CA 1
ATOM 1909 C C . GLN A 1 259 ? 8.640 -8.496 3.792 1.00 95.69 259 GLN A C 1
ATOM 1911 O O . GLN A 1 259 ? 9.076 -8.596 4.945 1.00 95.69 259 GLN A O 1
ATOM 1916 N N . PRO A 1 260 ? 7.557 -9.158 3.356 1.00 95.31 260 PRO A N 1
ATOM 1917 C CA . PRO A 1 260 ? 6.875 -10.108 4.212 1.00 95.31 260 PRO A CA 1
ATOM 1918 C C . PRO A 1 260 ? 7.811 -11.284 4.566 1.00 95.31 260 PRO A C 1
ATOM 1920 O O . PRO A 1 260 ? 8.603 -11.713 3.718 1.00 95.31 260 PRO A O 1
ATOM 1923 N N . PRO A 1 261 ? 7.752 -11.804 5.805 1.00 88.56 261 PRO A N 1
ATOM 1924 C CA . PRO A 1 261 ? 8.478 -13.010 6.204 1.00 88.56 261 PRO A CA 1
ATOM 1925 C C . PRO A 1 261 ? 7.953 -14.257 5.470 1.00 88.56 261 PRO A C 1
ATOM 1927 O O . PRO A 1 261 ? 7.016 -14.191 4.683 1.00 88.56 261 PRO A O 1
ATOM 1930 N N . SER A 1 262 ? 8.550 -15.425 5.719 1.00 80.25 262 SER A N 1
ATOM 1931 C CA . SER A 1 262 ? 8.125 -16.692 5.095 1.00 80.25 262 SER A CA 1
ATOM 1932 C C . SER A 1 262 ? 6.739 -17.178 5.532 1.00 80.25 262 SER A C 1
ATOM 1934 O O . SER A 1 262 ? 6.121 -17.986 4.841 1.00 80.25 262 SER A O 1
ATOM 1936 N N . ASP A 1 263 ? 6.276 -16.729 6.693 1.00 80.19 263 ASP A N 1
ATOM 1937 C CA . ASP A 1 263 ? 5.061 -17.168 7.360 1.00 80.19 263 ASP A CA 1
ATOM 1938 C C . ASP A 1 263 ? 4.350 -15.986 8.025 1.00 80.19 263 ASP A C 1
ATOM 1940 O O . ASP A 1 263 ? 4.967 -15.032 8.485 1.00 80.19 263 ASP A O 1
ATOM 1944 N N . GLY A 1 264 ? 3.023 -16.029 8.049 1.00 87.50 264 GLY A N 1
ATOM 1945 C CA . GLY A 1 264 ? 2.207 -14.969 8.626 1.00 87.50 264 GLY A CA 1
ATOM 1946 C C . GLY A 1 264 ? 0.771 -14.997 8.105 1.00 87.50 264 GLY A C 1
ATOM 1947 O O . GLY A 1 264 ? 0.440 -15.830 7.247 1.00 87.50 264 GLY A O 1
ATOM 1948 N N . PRO A 1 265 ? -0.099 -14.126 8.644 1.00 92.62 265 PRO A N 1
ATOM 1949 C CA . PRO A 1 265 ? -1.461 -13.992 8.154 1.00 92.62 265 PRO A CA 1
ATOM 1950 C C . PRO A 1 265 ? -1.459 -13.550 6.688 1.00 92.62 265 PRO A C 1
ATOM 1952 O O . PRO A 1 265 ? -0.661 -12.718 6.268 1.00 92.62 265 PRO A O 1
ATOM 1955 N N . ARG A 1 266 ? -2.361 -14.128 5.896 1.00 95.06 266 ARG A N 1
ATOM 1956 C CA . ARG A 1 266 ? -2.527 -13.771 4.484 1.00 95.06 266 ARG A CA 1
ATOM 1957 C C . ARG A 1 266 ? -3.045 -12.342 4.366 1.00 95.06 266 ARG A C 1
ATOM 1959 O O . ARG A 1 266 ? -3.922 -11.950 5.132 1.00 95.06 266 ARG A O 1
ATOM 1966 N N . VAL A 1 267 ? -2.521 -11.599 3.395 1.00 97.62 267 VAL A N 1
ATOM 1967 C CA . VAL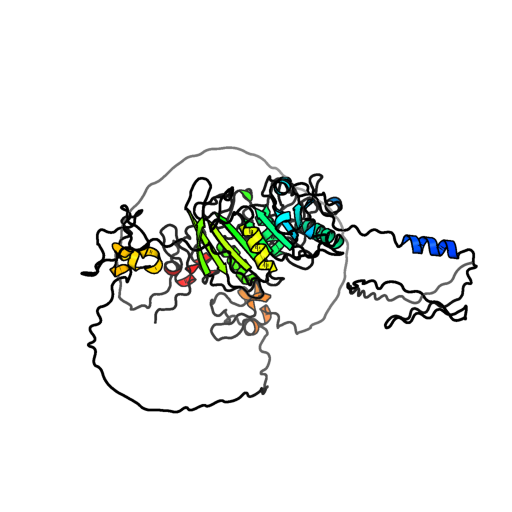 A 1 267 ? -2.916 -10.210 3.139 1.00 97.62 267 VAL A CA 1
ATOM 1968 C C . VAL A 1 267 ? -3.337 -10.082 1.686 1.00 97.62 267 VAL A C 1
ATOM 1970 O O . VAL A 1 267 ? -2.539 -10.347 0.789 1.00 97.62 267 VAL A O 1
ATOM 1973 N N . SER A 1 268 ? -4.569 -9.652 1.432 1.00 98.62 268 SER A N 1
ATOM 1974 C CA . SER A 1 268 ? -5.008 -9.343 0.069 1.00 98.62 268 SER A CA 1
ATOM 1975 C C . SER A 1 268 ? -4.288 -8.091 -0.444 1.00 98.62 268 SER A C 1
ATOM 1977 O O . SER A 1 268 ? -4.169 -7.102 0.276 1.00 98.62 268 SER A O 1
ATOM 1979 N N . VAL A 1 269 ? -3.822 -8.085 -1.692 1.00 98.75 269 VAL A N 1
ATOM 1980 C CA . VAL A 1 269 ? -3.049 -6.967 -2.258 1.00 98.75 269 VAL A CA 1
ATOM 1981 C C . VAL A 1 269 ? -3.581 -6.579 -3.629 1.00 98.75 269 VAL A C 1
ATOM 1983 O O . VAL A 1 269 ? -3.610 -7.397 -4.542 1.00 98.75 269 VAL A O 1
ATOM 1986 N N . LEU A 1 270 ? -3.902 -5.298 -3.784 1.00 98.69 270 LEU A N 1
ATOM 1987 C CA . LEU A 1 270 ? -4.082 -4.636 -5.069 1.00 98.69 270 LEU A CA 1
ATOM 1988 C C . LEU A 1 270 ? -2.946 -3.625 -5.277 1.00 98.69 270 LEU A C 1
ATOM 1990 O O . LEU A 1 270 ? -2.780 -2.691 -4.486 1.00 98.69 270 LEU A O 1
ATOM 1994 N N . ASN A 1 271 ? -2.163 -3.788 -6.343 1.00 98.56 271 ASN A N 1
ATOM 1995 C CA . ASN A 1 271 ? -1.134 -2.829 -6.754 1.00 98.56 271 ASN A CA 1
ATOM 1996 C C . ASN A 1 271 ? -1.527 -2.133 -8.064 1.00 98.56 271 ASN A C 1
ATOM 1998 O O . ASN A 1 271 ? -2.024 -2.763 -8.989 1.00 98.56 271 ASN A O 1
ATOM 2002 N N . ILE A 1 272 ? -1.340 -0.816 -8.146 1.00 98.06 272 ILE A N 1
ATOM 2003 C CA . ILE A 1 272 ? -1.657 -0.019 -9.337 1.00 98.06 272 ILE A CA 1
ATOM 2004 C C . ILE A 1 272 ? -0.450 0.857 -9.654 1.00 98.06 272 ILE A C 1
ATOM 2006 O O . ILE A 1 272 ? -0.125 1.789 -8.911 1.00 98.06 272 ILE A O 1
ATOM 2010 N N . MET A 1 273 ? 0.218 0.572 -10.767 1.00 96.31 273 MET A N 1
ATOM 2011 C CA . MET A 1 273 ? 1.480 1.204 -11.141 1.00 96.31 273 MET A CA 1
ATOM 2012 C C . MET A 1 273 ? 1.418 1.766 -12.554 1.00 96.31 273 MET A C 1
ATOM 2014 O O . MET A 1 273 ? 0.893 1.134 -13.464 1.00 96.31 273 MET A O 1
ATOM 2018 N N . GLY A 1 274 ? 2.000 2.947 -12.742 1.00 94.38 274 GLY A N 1
ATOM 2019 C CA . GLY A 1 274 ? 2.213 3.514 -14.065 1.00 94.38 274 GLY A CA 1
ATOM 2020 C C . GLY A 1 274 ? 3.491 2.942 -14.664 1.00 94.38 274 GLY A C 1
ATOM 2021 O O . GLY A 1 274 ? 4.533 2.957 -14.009 1.00 94.38 274 GLY A O 1
ATOM 2022 N N . VAL A 1 275 ? 3.425 2.435 -15.893 1.00 90.69 275 VAL A N 1
ATOM 2023 C CA . VAL A 1 275 ? 4.593 1.835 -16.563 1.00 90.69 275 VAL A CA 1
ATOM 2024 C C . VAL A 1 275 ? 5.664 2.890 -16.879 1.00 90.69 275 VAL A C 1
ATOM 2026 O O . VAL A 1 275 ? 6.854 2.593 -16.844 1.00 90.69 275 VAL A O 1
ATOM 2029 N N . GLU A 1 276 ? 5.255 4.143 -17.096 1.00 89.81 276 GLU A N 1
ATOM 2030 C CA . GLU A 1 276 ? 6.128 5.283 -17.410 1.00 89.81 276 GLU A CA 1
ATOM 2031 C C . GLU A 1 276 ? 6.486 6.123 -16.170 1.00 89.81 276 GLU A C 1
ATOM 2033 O O . GLU A 1 276 ? 6.894 7.288 -16.268 1.00 89.81 276 GLU A O 1
ATOM 2038 N N . ASP A 1 277 ? 6.317 5.566 -14.970 1.00 94.12 277 ASP A N 1
ATOM 2039 C CA . ASP A 1 277 ? 6.727 6.221 -13.736 1.00 94.12 277 ASP A CA 1
ATOM 2040 C C . ASP A 1 277 ? 8.257 6.323 -13.659 1.00 94.12 277 ASP A C 1
ATOM 2042 O O . ASP A 1 277 ? 8.973 5.330 -13.570 1.00 94.12 277 ASP A O 1
ATOM 2046 N N . ARG A 1 278 ? 8.772 7.555 -13.703 1.00 89.06 278 ARG A N 1
ATOM 2047 C CA . ARG A 1 278 ? 10.213 7.846 -13.619 1.00 89.06 278 ARG A CA 1
ATOM 2048 C C . ARG A 1 278 ? 10.679 8.223 -12.219 1.00 89.06 278 ARG A C 1
ATOM 2050 O O . ARG A 1 278 ? 11.879 8.391 -12.018 1.00 89.06 278 ARG A O 1
ATOM 2057 N N . LEU A 1 279 ? 9.755 8.420 -11.278 1.00 94.25 279 LEU A N 1
ATOM 2058 C CA . LEU A 1 279 ? 10.100 8.691 -9.887 1.00 94.25 279 LEU A CA 1
ATOM 2059 C C . LEU A 1 279 ? 10.198 7.384 -9.111 1.00 94.25 279 LEU A C 1
ATOM 2061 O O . LEU A 1 279 ? 11.165 7.188 -8.384 1.00 94.25 279 LEU A O 1
ATOM 2065 N N . ILE A 1 280 ? 9.229 6.492 -9.291 1.00 96.94 280 ILE A N 1
ATOM 2066 C CA . ILE A 1 280 ? 9.212 5.141 -8.735 1.00 96.94 280 ILE A CA 1
ATOM 2067 C C . ILE A 1 280 ? 9.180 4.170 -9.921 1.00 96.94 280 ILE A C 1
ATOM 2069 O O . ILE A 1 280 ? 8.100 3.840 -10.406 1.00 96.94 280 ILE A O 1
ATOM 2073 N N . PRO A 1 281 ? 10.351 3.758 -10.443 1.00 91.25 281 PRO A N 1
ATOM 2074 C CA . PRO A 1 281 ? 10.419 2.981 -11.673 1.00 91.25 281 PRO A CA 1
ATOM 2075 C C . PRO A 1 281 ? 9.631 1.677 -11.580 1.00 91.25 281 PRO A C 1
ATOM 2077 O O . PRO A 1 281 ? 9.852 0.886 -10.663 1.00 91.25 281 PRO A O 1
ATOM 2080 N N . TYR A 1 282 ? 8.765 1.415 -12.563 1.00 91.25 282 TYR A N 1
ATOM 2081 C CA . TYR A 1 282 ? 8.027 0.149 -12.678 1.00 91.25 282 TYR A CA 1
ATOM 2082 C C . TYR A 1 282 ? 8.977 -1.064 -12.697 1.00 91.25 282 TYR A C 1
ATOM 2084 O O . TYR A 1 282 ? 8.719 -2.098 -12.083 1.00 91.25 282 TYR A O 1
ATOM 2092 N N . GLY A 1 283 ? 10.130 -0.911 -13.359 1.00 84.56 283 GLY A N 1
ATOM 2093 C CA . GLY A 1 283 ? 11.200 -1.912 -13.411 1.00 84.56 283 GLY A CA 1
ATOM 2094 C C . GLY A 1 283 ? 12.008 -2.075 -12.116 1.00 84.56 283 GLY A C 1
ATOM 2095 O O . GLY A 1 283 ? 12.848 -2.968 -12.050 1.00 84.56 283 GLY A O 1
ATOM 2096 N N . GLY A 1 284 ? 11.759 -1.261 -11.087 1.00 91.25 284 GLY A N 1
ATOM 2097 C CA . GLY A 1 284 ? 12.486 -1.295 -9.819 1.00 91.25 284 GLY A CA 1
ATOM 2098 C C . GLY A 1 284 ? 13.863 -0.634 -9.866 1.00 91.25 284 GLY A C 1
ATOM 2099 O O . GLY A 1 284 ? 14.148 0.203 -10.720 1.00 91.25 284 GLY A O 1
ATOM 2100 N N . GLY A 1 285 ? 14.717 -1.007 -8.914 1.00 86.62 285 GLY A N 1
ATOM 2101 C CA . GLY A 1 285 ? 16.053 -0.441 -8.742 1.00 86.62 285 GLY A CA 1
ATOM 2102 C C . GLY A 1 285 ? 16.065 0.842 -7.911 1.00 86.62 285 GLY A C 1
ATOM 2103 O O . GLY A 1 285 ? 15.227 1.055 -7.030 1.00 86.62 285 GLY A O 1
ATOM 2104 N N . THR A 1 286 ? 17.061 1.691 -8.153 1.00 90.31 286 THR A N 1
ATOM 2105 C CA . THR A 1 286 ? 17.256 2.911 -7.366 1.00 90.31 286 THR A CA 1
ATOM 2106 C C . THR A 1 286 ? 16.273 4.004 -7.778 1.00 90.31 286 THR A C 1
ATOM 2108 O O . THR A 1 286 ? 15.799 4.057 -8.912 1.00 90.31 286 THR A O 1
ATOM 2111 N N . SER A 1 287 ? 15.995 4.919 -6.856 1.00 94.00 287 SER A N 1
ATOM 2112 C CA . SER A 1 287 ? 15.167 6.093 -7.102 1.00 94.00 287 SER A CA 1
ATOM 2113 C C . SER A 1 287 ? 15.765 7.315 -6.416 1.00 94.00 287 SER A C 1
ATOM 2115 O O . SER A 1 287 ? 16.365 7.228 -5.341 1.00 94.00 287 SER A O 1
ATOM 2117 N N . SER A 1 288 ? 15.541 8.492 -7.005 1.00 91.81 288 SER A N 1
ATOM 2118 C CA . SER A 1 288 ? 15.907 9.769 -6.392 1.00 91.81 288 SER A CA 1
ATOM 2119 C C . SER A 1 288 ? 15.233 10.004 -5.038 1.00 91.81 288 SER A C 1
ATOM 2121 O O . SER A 1 288 ? 15.744 10.799 -4.252 1.00 91.81 288 SER A O 1
ATOM 2123 N N . VAL A 1 289 ? 14.116 9.323 -4.738 1.00 94.38 289 VAL A N 1
ATOM 2124 C CA . VAL A 1 289 ? 13.442 9.447 -3.432 1.00 94.38 289 VAL A CA 1
ATOM 2125 C C . VAL A 1 289 ? 14.301 8.937 -2.275 1.00 94.38 289 VAL A C 1
ATOM 2127 O O . VAL A 1 289 ? 14.091 9.362 -1.147 1.00 94.38 289 VAL A O 1
ATOM 2130 N N . PHE A 1 290 ? 15.300 8.090 -2.545 1.00 94.62 290 PHE A N 1
ATOM 2131 C CA . PHE A 1 290 ? 16.228 7.585 -1.530 1.00 94.62 290 PHE A CA 1
ATOM 2132 C C . PHE A 1 290 ? 17.428 8.506 -1.287 1.00 94.62 290 PHE A C 1
ATOM 2134 O O . PHE A 1 290 ? 18.345 8.137 -0.560 1.00 94.62 290 PHE A O 1
ATOM 2141 N N . GLY A 1 291 ? 17.478 9.686 -1.916 1.00 88.88 291 GLY A N 1
ATOM 2142 C CA . GLY A 1 291 ? 18.538 10.669 -1.668 1.00 88.88 291 GLY A CA 1
ATOM 2143 C C . GLY A 1 291 ? 19.952 10.183 -2.015 1.00 88.88 291 GLY A C 1
ATOM 2144 O O . GLY A 1 291 ? 20.923 10.725 -1.495 1.00 88.88 291 GLY A O 1
ATOM 2145 N N . GLY A 1 292 ? 20.076 9.168 -2.878 1.00 85.94 292 GLY A N 1
ATOM 2146 C CA . GLY A 1 292 ? 21.357 8.563 -3.256 1.00 85.94 292 GLY A CA 1
ATOM 2147 C C . GLY A 1 292 ? 21.864 7.468 -2.311 1.00 85.94 292 GLY A C 1
ATOM 2148 O O . GLY A 1 292 ? 22.983 6.999 -2.500 1.00 85.94 292 GLY A O 1
ATOM 2149 N N . VAL A 1 293 ? 21.069 7.040 -1.325 1.00 89.69 293 VAL A N 1
ATOM 2150 C CA . VAL A 1 293 ? 21.403 5.902 -0.455 1.00 89.69 293 VAL A CA 1
ATOM 2151 C C . VAL A 1 293 ? 21.233 4.599 -1.240 1.00 89.69 293 VAL A C 1
ATOM 2153 O O . VAL A 1 293 ? 20.118 4.197 -1.570 1.00 89.69 293 VAL A O 1
ATOM 2156 N N . SER A 1 294 ? 22.350 3.954 -1.571 1.00 87.31 294 SER A N 1
ATOM 2157 C CA . SER A 1 294 ? 22.408 2.784 -2.461 1.00 87.31 294 SER A CA 1
ATOM 2158 C C . SER A 1 294 ? 21.800 1.508 -1.879 1.00 87.31 294 SER A C 1
ATOM 2160 O O . SER A 1 294 ? 21.436 0.599 -2.619 1.00 87.31 294 SER A O 1
ATOM 2162 N N . GLU A 1 295 ? 21.674 1.439 -0.561 1.00 91.75 295 GLU A N 1
ATOM 2163 C CA . GLU A 1 295 ? 21.144 0.309 0.190 1.00 91.75 295 GLU A CA 1
ATOM 2164 C C . GLU A 1 295 ? 19.638 0.146 -0.033 1.00 91.75 295 GLU A C 1
ATOM 2166 O O . GLU A 1 295 ? 19.113 -0.962 0.092 1.00 91.75 295 GLU A O 1
ATOM 2171 N N . PHE A 1 296 ? 18.956 1.229 -0.416 1.00 96.56 296 PHE A N 1
ATOM 2172 C CA . PHE A 1 296 ? 17.540 1.225 -0.752 1.00 96.56 296 PHE A CA 1
ATOM 2173 C C . PHE A 1 296 ? 17.336 0.975 -2.241 1.00 96.56 296 PHE A C 1
ATOM 2175 O O . PHE A 1 296 ? 17.705 1.791 -3.088 1.00 96.56 296 PHE A O 1
ATOM 2182 N N . GLN A 1 297 ? 16.713 -0.157 -2.549 1.00 94.25 297 GLN A N 1
ATOM 2183 C CA . GLN A 1 297 ? 16.357 -0.554 -3.905 1.00 94.25 297 GLN A CA 1
ATOM 2184 C C . GLN A 1 297 ? 14.895 -0.973 -3.919 1.00 94.25 297 GLN A C 1
ATOM 2186 O O . GLN A 1 297 ? 14.442 -1.700 -3.036 1.00 94.25 297 GLN A O 1
ATOM 2191 N N . LEU A 1 298 ? 14.152 -0.532 -4.926 1.00 95.38 298 LEU A N 1
ATOM 2192 C CA . LEU A 1 298 ? 12.800 -1.004 -5.194 1.00 95.38 298 LEU A CA 1
ATOM 2193 C C . LEU A 1 298 ? 12.867 -2.365 -5.887 1.00 95.38 298 LEU A C 1
ATOM 2195 O O . LEU A 1 298 ? 13.734 -2.595 -6.733 1.00 95.38 298 LEU A O 1
ATOM 2199 N N . MET A 1 299 ? 11.924 -3.253 -5.581 1.00 94.00 299 MET A N 1
ATOM 2200 C CA . MET A 1 299 ? 11.637 -4.375 -6.476 1.00 94.00 299 MET A CA 1
ATOM 2201 C C . MET A 1 299 ? 11.091 -3.842 -7.803 1.00 94.00 299 MET A C 1
ATOM 2203 O O . MET A 1 299 ? 10.592 -2.715 -7.858 1.00 94.00 299 MET A O 1
ATOM 2207 N N . SER A 1 300 ? 11.133 -4.636 -8.873 1.00 92.94 300 SER A N 1
ATOM 2208 C CA . SER A 1 300 ? 10.206 -4.380 -9.980 1.00 92.94 300 SER A CA 1
ATOM 2209 C C . SER A 1 300 ? 8.771 -4.602 -9.490 1.00 92.94 300 SER A C 1
ATOM 2211 O O . SER A 1 300 ? 8.547 -5.357 -8.538 1.00 92.94 300 SER A O 1
ATOM 2213 N N . SER A 1 301 ? 7.780 -3.960 -10.109 1.00 92.50 301 SER A N 1
ATOM 2214 C CA . SER A 1 301 ? 6.380 -4.164 -9.720 1.00 92.50 301 SER A CA 1
ATOM 2215 C C . SER A 1 301 ? 5.981 -5.638 -9.831 1.00 92.50 301 SER A C 1
ATOM 2217 O O . SER A 1 301 ? 5.354 -6.167 -8.922 1.00 92.50 301 SER A O 1
ATOM 2219 N N . LEU A 1 302 ? 6.429 -6.341 -10.876 1.00 90.62 302 LEU A N 1
ATOM 2220 C CA . LEU A 1 302 ? 6.138 -7.767 -11.039 1.00 90.62 302 LEU A CA 1
ATOM 2221 C C . LEU A 1 302 ? 6.872 -8.646 -10.010 1.00 90.62 302 LEU A C 1
ATOM 2223 O O . LEU A 1 302 ? 6.251 -9.551 -9.464 1.00 90.62 302 LEU A O 1
ATOM 2227 N N . ASP A 1 303 ? 8.135 -8.366 -9.658 1.00 86.88 303 ASP A N 1
ATOM 2228 C CA . ASP A 1 303 ? 8.824 -9.105 -8.578 1.00 86.88 303 ASP A CA 1
ATOM 2229 C C . ASP A 1 303 ? 8.174 -8.862 -7.206 1.00 86.88 303 ASP A C 1
ATOM 2231 O O . ASP A 1 303 ? 8.108 -9.762 -6.366 1.00 86.88 303 ASP A O 1
ATOM 2235 N N . SER A 1 304 ? 7.662 -7.650 -6.977 1.00 96.62 304 SER A N 1
ATOM 2236 C CA . SER A 1 304 ? 6.872 -7.341 -5.785 1.00 96.62 304 SER A CA 1
ATOM 2237 C C . SER A 1 304 ? 5.614 -8.205 -5.733 1.00 96.62 304 SER A C 1
ATOM 2239 O O . SER A 1 304 ? 5.300 -8.752 -4.677 1.00 96.62 304 SER A O 1
ATOM 2241 N N . MET A 1 305 ? 4.912 -8.375 -6.858 1.00 97.00 305 MET A N 1
ATOM 2242 C CA . MET A 1 305 ? 3.747 -9.262 -6.922 1.00 97.00 305 MET A CA 1
ATOM 2243 C C . MET A 1 305 ? 4.134 -10.727 -6.731 1.00 97.00 305 MET A C 1
ATOM 2245 O O . MET A 1 305 ? 3.459 -11.425 -5.987 1.00 97.00 305 MET A O 1
ATOM 2249 N N . VAL A 1 306 ? 5.254 -11.185 -7.296 1.00 90.62 306 VAL A N 1
ATOM 2250 C CA . VAL A 1 306 ? 5.789 -12.539 -7.063 1.00 90.62 306 VAL A CA 1
ATOM 2251 C C . VAL A 1 306 ? 6.104 -12.781 -5.584 1.00 90.62 306 VAL A C 1
ATOM 2253 O O . VAL A 1 306 ? 5.836 -13.862 -5.058 1.00 90.62 306 VAL A O 1
ATOM 2256 N N . THR A 1 307 ? 6.631 -11.774 -4.887 1.00 93.19 307 THR A N 1
ATOM 2257 C CA . THR A 1 307 ? 6.869 -11.855 -3.439 1.00 93.19 307 THR A CA 1
ATOM 2258 C C . THR A 1 307 ? 5.553 -12.058 -2.688 1.00 93.19 307 THR A C 1
ATOM 2260 O O . THR A 1 307 ? 5.458 -12.947 -1.841 1.00 93.19 307 THR A O 1
ATOM 2263 N N . TRP A 1 308 ? 4.507 -11.311 -3.052 1.00 97.69 308 TRP A N 1
ATOM 2264 C CA . TRP A 1 308 ? 3.166 -11.496 -2.496 1.00 97.69 308 TRP A CA 1
ATOM 2265 C C . TRP A 1 308 ? 2.520 -12.831 -2.891 1.00 97.69 308 TRP A C 1
ATOM 2267 O O . TRP A 1 308 ? 1.855 -13.432 -2.053 1.00 97.69 308 TRP A O 1
ATOM 2277 N N . VAL A 1 309 ? 2.756 -13.348 -4.104 1.00 95.31 309 VAL A N 1
ATOM 2278 C CA . VAL A 1 309 ? 2.321 -14.694 -4.530 1.00 95.31 309 VAL A CA 1
ATOM 2279 C C . VAL A 1 309 ? 2.900 -15.746 -3.590 1.00 95.31 309 VAL A C 1
ATOM 2281 O O . VAL A 1 309 ? 2.156 -16.568 -3.055 1.00 95.31 309 VAL A O 1
ATOM 2284 N N . GLY A 1 310 ? 4.218 -15.703 -3.369 1.00 92.31 310 GLY A N 1
ATOM 2285 C CA . GLY A 1 310 ? 4.912 -16.637 -2.486 1.00 92.31 310 GLY A CA 1
ATOM 2286 C C . GLY A 1 310 ? 4.423 -16.531 -1.045 1.00 92.31 310 GLY A C 1
ATOM 2287 O O . GLY A 1 310 ? 4.094 -17.549 -0.437 1.00 92.31 310 GLY A O 1
ATOM 2288 N N . TYR A 1 311 ? 4.304 -15.303 -0.530 1.00 94.25 311 TYR A N 1
ATOM 2289 C CA . TYR A 1 311 ? 3.800 -15.060 0.819 1.00 94.25 311 TYR A CA 1
ATOM 2290 C C . TYR A 1 311 ? 2.382 -15.594 0.999 1.00 94.25 311 TYR A C 1
ATOM 2292 O O . TYR A 1 311 ? 2.124 -16.326 1.950 1.00 94.25 311 TYR A O 1
ATOM 2300 N N . ASN A 1 312 ? 1.478 -15.287 0.066 1.00 95.12 312 ASN A N 1
ATOM 2301 C CA . ASN A 1 312 ? 0.075 -15.663 0.173 1.00 95.12 312 ASN A CA 1
ATOM 2302 C C . ASN A 1 312 ? -0.215 -17.118 -0.232 1.00 95.12 312 ASN A C 1
ATOM 2304 O O . ASN A 1 312 ? -1.309 -17.622 0.020 1.00 95.12 312 ASN A O 1
ATOM 2308 N N . GLY A 1 313 ? 0.753 -17.823 -0.824 1.00 91.31 313 GLY A N 1
ATOM 2309 C CA . GLY A 1 313 ? 0.544 -19.166 -1.367 1.00 91.31 313 GLY A CA 1
ATOM 2310 C C . GLY A 1 313 ? -0.392 -19.178 -2.580 1.00 91.31 313 GLY A C 1
ATOM 2311 O O . GLY A 1 313 ? -1.174 -20.115 -2.743 1.00 91.31 313 GLY A O 1
ATOM 2312 N N . CYS A 1 314 ? -0.348 -18.129 -3.400 1.00 93.31 314 CYS A N 1
ATOM 2313 C CA . CYS A 1 314 ? -1.124 -18.033 -4.634 1.00 93.31 314 CYS A CA 1
ATOM 2314 C C . CYS A 1 314 ? -0.445 -18.795 -5.785 1.00 93.31 314 CYS A C 1
ATOM 2316 O O . CYS A 1 314 ? 0.722 -19.185 -5.707 1.00 93.31 314 CYS A O 1
ATOM 2318 N N . SER A 1 315 ? -1.176 -18.991 -6.880 1.00 89.31 315 SER A N 1
ATOM 2319 C CA . SER A 1 315 ? -0.624 -19.473 -8.144 1.00 89.31 315 SER A CA 1
ATOM 2320 C C . SER A 1 315 ? 0.367 -18.461 -8.721 1.00 89.31 315 SER A C 1
ATOM 2322 O O . SER A 1 315 ? 0.110 -17.258 -8.746 1.00 89.31 315 SER A O 1
ATOM 2324 N N . ALA A 1 316 ? 1.484 -18.981 -9.226 1.00 80.50 316 ALA A N 1
ATOM 2325 C CA . ALA A 1 316 ? 2.494 -18.225 -9.958 1.00 80.50 316 ALA A CA 1
ATOM 2326 C C . ALA A 1 316 ? 2.049 -17.823 -11.376 1.00 80.50 316 ALA A C 1
ATOM 2328 O O . ALA A 1 316 ? 2.688 -16.967 -11.980 1.00 80.50 316 ALA A O 1
ATOM 2329 N N . ASP A 1 317 ? 0.984 -18.438 -11.895 1.00 81.19 317 ASP A N 1
ATOM 2330 C CA . ASP A 1 317 ? 0.424 -18.176 -13.222 1.00 81.19 317 ASP A CA 1
ATOM 2331 C C . ASP A 1 317 ? -0.816 -17.269 -13.097 1.00 81.19 317 ASP A C 1
ATOM 2333 O O . ASP A 1 317 ? -1.848 -17.740 -12.595 1.00 81.19 317 ASP A O 1
ATOM 2337 N N . PRO A 1 318 ? -0.716 -15.970 -13.443 1.00 86.69 318 PRO A N 1
ATOM 2338 C CA . PRO A 1 318 ? -1.838 -15.047 -13.379 1.00 86.69 318 PRO A CA 1
ATOM 2339 C C . PRO A 1 318 ? -2.742 -15.149 -14.610 1.00 86.69 318 PRO A C 1
ATOM 2341 O O . PRO A 1 318 ? -2.287 -15.366 -15.732 1.00 86.69 318 PRO A O 1
ATOM 2344 N N . PHE A 1 319 ? -4.023 -14.848 -14.421 1.00 88.69 319 PHE A N 1
ATOM 2345 C CA . PHE A 1 319 ? -4.867 -14.416 -15.530 1.00 88.69 319 PHE A CA 1
ATOM 2346 C C . PHE A 1 319 ? -4.479 -12.993 -15.919 1.00 88.69 319 PHE A C 1
ATOM 2348 O O . PHE A 1 319 ? -4.301 -12.142 -15.046 1.00 88.69 319 PHE A O 1
ATOM 2355 N N . VAL A 1 320 ? -4.327 -12.750 -17.219 1.00 88.06 320 VAL A N 1
ATOM 2356 C CA . VAL A 1 320 ? -3.898 -11.457 -17.754 1.00 88.06 320 VAL A CA 1
ATOM 2357 C C . VAL A 1 320 ? -4.932 -10.960 -18.747 1.00 88.06 320 VAL A C 1
ATOM 2359 O O . VAL A 1 320 ? -5.253 -11.656 -19.710 1.00 88.06 320 VAL A O 1
ATOM 2362 N N . GLU A 1 321 ? -5.420 -9.747 -18.527 1.00 88.88 321 GLU A N 1
ATOM 2363 C CA . GLU A 1 321 ? -6.351 -9.071 -19.421 1.00 88.88 321 GLU A CA 1
ATOM 2364 C C . GLU A 1 321 ? -5.915 -7.636 -19.711 1.00 88.88 321 GLU A C 1
ATOM 2366 O O . GLU A 1 321 ? -5.114 -7.037 -18.989 1.00 88.88 321 GLU A O 1
ATOM 2371 N N . VAL A 1 322 ? -6.411 -7.102 -20.823 1.00 89.88 322 VAL A N 1
ATOM 2372 C CA . VAL A 1 322 ? -6.254 -5.693 -21.174 1.00 89.88 322 VAL A CA 1
ATOM 2373 C C . VAL A 1 322 ? -7.544 -4.990 -20.786 1.00 89.88 322 VAL A C 1
ATOM 2375 O O . VAL A 1 322 ? -8.620 -5.425 -21.192 1.00 89.88 322 VAL A O 1
ATOM 2378 N N . VAL A 1 323 ? -7.415 -3.922 -20.008 1.00 89.94 323 VAL A N 1
ATOM 2379 C CA . VAL A 1 323 ? -8.529 -3.107 -19.522 1.00 89.94 323 VAL A CA 1
ATOM 2380 C C . VAL A 1 323 ? -8.426 -1.691 -20.076 1.00 89.94 323 VAL A C 1
ATOM 2382 O O . VAL A 1 323 ? -7.324 -1.179 -20.325 1.00 89.94 323 VAL A O 1
ATOM 2385 N N . ASP A 1 324 ? -9.573 -1.036 -20.229 1.00 90.62 324 ASP A N 1
ATOM 2386 C CA . ASP A 1 324 ? -9.647 0.333 -20.722 1.00 90.62 324 ASP A CA 1
ATOM 2387 C C . ASP A 1 324 ? -9.080 1.291 -19.671 1.00 90.62 324 ASP A C 1
ATOM 2389 O O . ASP A 1 324 ? -9.623 1.436 -18.572 1.00 90.62 324 ASP A O 1
ATOM 2393 N N . TYR A 1 325 ? -8.019 2.015 -20.020 1.00 90.94 325 TYR A N 1
ATOM 2394 C CA . TYR A 1 325 ? -7.505 3.124 -19.230 1.00 90.94 325 TYR A CA 1
ATOM 2395 C C . TYR A 1 325 ? -7.947 4.441 -19.863 1.00 90.94 325 TYR A C 1
ATOM 2397 O O . TYR A 1 325 ? -7.567 4.788 -20.980 1.00 90.94 325 TYR A O 1
ATOM 2405 N N . THR A 1 326 ? -8.758 5.213 -19.142 1.00 87.62 326 THR A N 1
ATOM 2406 C CA . THR A 1 326 ? -9.188 6.532 -19.621 1.00 87.62 326 THR A CA 1
ATOM 2407 C C . THR A 1 326 ? -8.724 7.624 -18.681 1.00 87.62 326 THR A C 1
ATOM 2409 O O . THR A 1 326 ? -8.649 7.441 -17.467 1.00 87.62 326 THR A O 1
ATOM 2412 N N . THR A 1 327 ? -8.400 8.780 -19.246 1.00 85.25 327 THR A N 1
ATOM 2413 C CA . THR A 1 327 ? -8.072 10.002 -18.512 1.00 85.25 327 THR A CA 1
ATOM 2414 C C . THR A 1 327 ? -9.004 11.123 -18.956 1.00 85.25 327 THR A C 1
ATOM 2416 O O . THR A 1 327 ? -9.766 10.993 -19.912 1.00 85.25 327 THR A O 1
ATOM 2419 N N . THR A 1 328 ? -8.937 12.277 -18.294 1.00 75.75 328 THR A N 1
ATOM 2420 C CA . THR A 1 328 ? -9.702 13.451 -18.738 1.00 75.75 328 THR A CA 1
ATOM 2421 C C . THR A 1 328 ? -9.285 13.948 -20.124 1.00 75.75 328 THR A C 1
ATOM 2423 O O . THR A 1 328 ? -10.082 14.604 -20.795 1.00 75.75 328 THR A O 1
ATOM 2426 N N . ASP A 1 329 ? -8.053 13.637 -20.541 1.00 69.06 329 ASP A N 1
ATOM 2427 C CA . ASP A 1 329 ? -7.409 14.192 -21.734 1.00 69.06 329 ASP A CA 1
ATOM 2428 C C . ASP A 1 329 ? -7.253 13.152 -22.864 1.00 69.06 329 ASP A C 1
ATOM 2430 O O . ASP A 1 329 ? -7.030 13.524 -24.017 1.00 69.06 329 ASP A O 1
ATOM 2434 N N . SER A 1 330 ? -7.407 11.863 -22.549 1.00 63.47 330 SER A N 1
ATOM 2435 C CA . SER A 1 330 ? -7.316 10.721 -23.465 1.00 63.47 330 SER A CA 1
ATOM 2436 C C . SER A 1 330 ? -8.438 9.730 -23.166 1.00 63.47 330 SER A C 1
ATOM 2438 O O . SER A 1 330 ? -8.631 9.322 -22.024 1.00 63.47 330 SER A O 1
ATOM 2440 N N . VAL A 1 331 ? -9.197 9.357 -24.195 1.00 59.34 331 VAL A N 1
ATOM 2441 C CA . VAL A 1 331 ? -10.396 8.509 -24.073 1.00 59.34 331 VAL A CA 1
ATOM 2442 C C . VAL A 1 331 ? -10.130 7.018 -24.291 1.00 59.34 331 VAL A C 1
ATOM 2444 O O . VAL A 1 331 ? -11.077 6.247 -24.194 1.00 59.34 331 VAL A O 1
ATOM 2447 N N . SER A 1 332 ? -8.897 6.602 -24.600 1.00 62.28 332 SER A N 1
ATOM 2448 C CA . SER A 1 332 ? -8.571 5.182 -24.800 1.00 62.28 332 SER A CA 1
ATOM 2449 C C . SER A 1 332 ? -7.055 4.972 -24.823 1.00 62.28 332 SER A C 1
ATOM 2451 O O . SER A 1 332 ? -6.424 5.029 -25.875 1.00 62.28 332 SER A O 1
ATOM 2453 N N . ASP A 1 333 ? -6.489 4.770 -23.640 1.00 79.19 333 ASP A N 1
ATOM 2454 C CA . ASP A 1 333 ? -5.206 4.103 -23.443 1.00 79.19 333 ASP A CA 1
ATOM 2455 C C . ASP A 1 333 ? -5.490 2.715 -22.826 1.00 79.19 333 ASP A C 1
ATOM 2457 O O . ASP A 1 333 ? -6.627 2.407 -22.464 1.00 79.19 333 ASP A O 1
ATOM 2461 N N . GLU A 1 334 ? -4.483 1.854 -22.706 1.00 86.69 334 GLU A N 1
ATOM 2462 C CA . GLU A 1 334 ? -4.651 0.490 -22.185 1.00 86.69 334 GLU A CA 1
ATOM 2463 C C . GLU A 1 334 ? -3.892 0.307 -20.865 1.00 86.69 334 GLU A C 1
ATOM 2465 O O . GLU A 1 334 ? -2.793 0.840 -20.667 1.00 86.69 334 GLU A O 1
ATOM 2470 N N . ALA A 1 335 ? -4.458 -0.488 -19.960 1.00 91.56 335 ALA A N 1
ATOM 2471 C CA . ALA A 1 335 ? -3.728 -1.060 -18.837 1.00 91.56 335 ALA A CA 1
ATOM 2472 C C . ALA A 1 335 ? -3.760 -2.587 -18.919 1.00 91.56 335 ALA A C 1
ATOM 2474 O O . ALA A 1 335 ? -4.724 -3.182 -19.390 1.00 91.56 335 ALA A O 1
ATOM 2475 N N . THR A 1 336 ? -2.698 -3.232 -18.449 1.00 91.62 336 THR A N 1
ATOM 2476 C CA . THR A 1 336 ? -2.674 -4.685 -18.279 1.00 91.62 336 THR A CA 1
ATOM 2477 C C . THR A 1 336 ? -3.048 -5.013 -16.846 1.00 91.62 336 THR A C 1
ATOM 2479 O O . THR A 1 336 ? -2.399 -4.534 -15.913 1.00 91.62 336 THR A O 1
ATOM 2482 N N . PHE A 1 337 ? -4.069 -5.837 -16.671 1.00 95.75 337 PHE A N 1
ATOM 2483 C CA . PHE A 1 337 ? -4.522 -6.301 -15.376 1.00 95.75 337 PHE A CA 1
ATOM 2484 C C . PHE A 1 337 ? -4.136 -7.763 -15.168 1.00 95.75 337 PHE A C 1
ATOM 2486 O O . PHE A 1 337 ? -4.341 -8.608 -16.036 1.00 95.75 337 PHE A O 1
ATOM 2493 N N . TYR A 1 338 ? -3.537 -8.038 -14.014 1.00 95.62 338 TYR A N 1
ATOM 2494 C CA . TYR A 1 338 ? -3.070 -9.350 -13.601 1.00 95.62 338 TYR A CA 1
ATOM 2495 C C . TYR A 1 338 ? -3.870 -9.783 -12.377 1.00 95.62 338 TYR A C 1
ATOM 2497 O O . TYR A 1 338 ? -3.880 -9.077 -11.367 1.00 95.62 338 TYR A O 1
ATOM 2505 N N . THR A 1 339 ? -4.465 -10.967 -12.431 1.00 95.56 339 THR A N 1
ATOM 2506 C CA . THR A 1 339 ? -5.121 -11.607 -11.288 1.00 95.56 339 THR A CA 1
ATOM 2507 C C . THR A 1 339 ? -4.400 -12.903 -10.963 1.00 95.56 339 THR A C 1
ATOM 2509 O O . THR A 1 339 ? -4.344 -13.806 -11.795 1.00 95.56 339 THR A O 1
ATOM 2512 N N . TYR A 1 340 ? -3.868 -13.020 -9.750 1.00 94.50 340 TYR A N 1
ATOM 2513 C CA . TYR A 1 340 ? -3.178 -14.219 -9.285 1.00 94.50 340 TYR A CA 1
ATOM 2514 C C . TYR A 1 340 ? -4.157 -15.083 -8.482 1.00 94.50 340 TYR A C 1
ATOM 2516 O O . TYR A 1 340 ? -4.623 -14.649 -7.427 1.00 94.50 340 TYR A O 1
ATOM 2524 N N . PRO A 1 341 ? -4.490 -16.303 -8.942 1.00 92.50 341 PRO A N 1
ATOM 2525 C CA . PRO A 1 341 ? -5.406 -17.177 -8.218 1.00 92.50 341 PRO A CA 1
ATOM 2526 C C . PRO A 1 341 ? -4.870 -17.539 -6.831 1.00 92.50 341 PRO A C 1
ATOM 2528 O O . PRO A 1 341 ? -3.813 -18.157 -6.715 1.00 92.50 341 PRO A O 1
ATOM 2531 N N . CYS A 1 342 ? -5.611 -17.205 -5.780 1.00 91.94 342 CYS A N 1
ATOM 2532 C CA . CYS A 1 342 ? -5.274 -17.542 -4.398 1.00 91.94 342 CYS A CA 1
ATOM 2533 C C . CYS A 1 342 ? -6.370 -18.417 -3.768 1.00 91.94 342 CYS A C 1
ATOM 2535 O O . CYS A 1 342 ? -7.475 -18.544 -4.296 1.00 91.94 342 CYS A O 1
ATOM 2537 N N . SER A 1 343 ? -6.056 -19.037 -2.630 1.00 83.31 343 SER A N 1
ATOM 2538 C CA . SER A 1 343 ? -7.029 -19.774 -1.812 1.00 83.31 343 SER A CA 1
ATOM 2539 C C . SER A 1 343 ? -7.590 -18.899 -0.682 1.00 83.31 343 SER A C 1
ATOM 2541 O O . SER A 1 343 ? -7.119 -17.785 -0.448 1.00 83.31 343 SER A O 1
ATOM 2543 N N . ASP A 1 344 ? -8.630 -19.397 -0.006 1.00 82.44 344 ASP A N 1
ATOM 2544 C CA . ASP A 1 344 ? -9.175 -18.833 1.238 1.00 82.44 344 ASP A CA 1
ATOM 2545 C C . ASP A 1 344 ? -9.640 -17.367 1.158 1.00 82.44 344 ASP A C 1
ATOM 2547 O O . ASP A 1 344 ? -9.557 -16.621 2.131 1.00 82.44 344 ASP A O 1
ATOM 2551 N N . GLY A 1 345 ? -10.138 -16.945 -0.009 1.00 84.12 345 GLY A N 1
ATOM 2552 C CA . GLY A 1 345 ? -10.686 -15.599 -0.216 1.00 84.12 345 GLY A CA 1
ATOM 2553 C C . GLY A 1 345 ? -9.643 -14.479 -0.252 1.00 84.12 345 GLY A 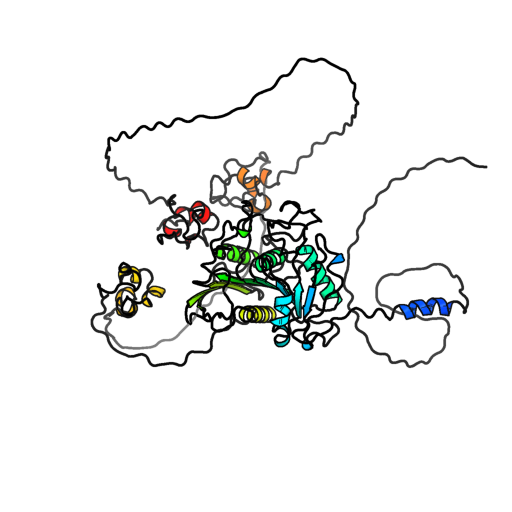C 1
ATOM 2554 O O . GLY A 1 345 ? -10.013 -13.308 -0.293 1.00 84.12 345 GLY A O 1
ATOM 2555 N N . THR A 1 346 ? -8.349 -14.820 -0.262 1.00 95.44 346 THR A N 1
ATOM 2556 C CA . THR A 1 346 ? -7.273 -13.845 -0.487 1.00 95.44 346 THR A CA 1
ATOM 2557 C C . THR A 1 346 ? -7.324 -13.366 -1.937 1.00 95.44 346 THR A C 1
ATOM 2559 O O . THR A 1 346 ? -7.483 -14.176 -2.847 1.00 95.44 346 THR A O 1
ATOM 2562 N N . ILE A 1 347 ? -7.171 -12.065 -2.168 1.00 97.81 347 ILE A N 1
ATOM 2563 C CA . ILE A 1 347 ? -7.168 -11.472 -3.513 1.00 97.81 347 ILE A CA 1
ATOM 2564 C C . ILE A 1 347 ? -5.789 -10.881 -3.785 1.00 97.81 347 ILE A C 1
ATOM 2566 O O . ILE A 1 347 ? -5.265 -10.134 -2.959 1.00 97.81 347 ILE A O 1
ATOM 2570 N N . LEU A 1 348 ? -5.199 -11.207 -4.935 1.00 98.25 348 LEU A N 1
ATOM 2571 C CA . LEU A 1 348 ? -3.903 -10.683 -5.351 1.00 98.25 348 LEU A CA 1
ATOM 2572 C C . LEU A 1 348 ? -3.965 -10.193 -6.798 1.00 98.25 348 LEU A C 1
ATOM 2574 O O . LEU A 1 348 ? -4.130 -10.979 -7.730 1.00 98.25 348 LEU A O 1
ATOM 2578 N N . GLU A 1 349 ? -3.834 -8.884 -6.971 1.00 98.19 349 GLU A N 1
ATOM 2579 C CA . GLU A 1 349 ? -4.153 -8.183 -8.210 1.00 98.19 349 GLU A CA 1
ATOM 2580 C C . GLU A 1 349 ? -3.150 -7.068 -8.512 1.00 98.19 349 GLU A C 1
ATOM 2582 O O . GLU A 1 349 ? -2.632 -6.403 -7.610 1.00 98.19 349 GLU A O 1
ATOM 2587 N N . HIS A 1 350 ? -2.881 -6.841 -9.797 1.00 98.25 350 HIS A N 1
ATOM 2588 C CA . HIS A 1 350 ? -1.973 -5.789 -10.246 1.00 98.25 350 HIS A CA 1
ATOM 2589 C C . HIS A 1 350 ? -2.445 -5.130 -11.534 1.00 98.25 350 HIS A C 1
ATOM 2591 O O . HIS A 1 350 ? -2.728 -5.819 -12.506 1.00 98.25 350 HIS A O 1
ATOM 2597 N N . TYR A 1 351 ? -2.450 -3.801 -11.572 1.00 97.88 351 TYR A N 1
ATOM 2598 C CA . TYR A 1 351 ? -2.620 -3.019 -12.793 1.00 97.88 351 TYR A CA 1
ATOM 2599 C C . TYR A 1 351 ? -1.286 -2.396 -13.210 1.00 97.88 351 TYR A C 1
ATOM 2601 O O . TYR A 1 351 ? -0.705 -1.582 -12.486 1.00 97.88 351 TYR A O 1
ATOM 2609 N N . ALA A 1 352 ? -0.845 -2.724 -14.422 1.00 95.56 352 ALA A N 1
ATOM 2610 C CA . ALA A 1 352 ? 0.229 -2.047 -15.135 1.00 95.56 352 ALA A CA 1
ATOM 2611 C C . ALA A 1 352 ? -0.383 -1.061 -16.138 1.00 95.56 352 ALA A C 1
ATOM 2613 O O . ALA A 1 352 ? -0.832 -1.443 -17.216 1.00 95.56 352 ALA A O 1
ATOM 2614 N N . VAL A 1 353 ? -0.432 0.215 -15.769 1.00 94.31 353 VAL A N 1
ATOM 2615 C CA . VAL A 1 353 ? -1.116 1.254 -16.543 1.00 94.31 353 VAL A CA 1
ATOM 2616 C C . VAL A 1 353 ? -0.168 1.824 -17.597 1.00 94.31 353 VAL A C 1
ATOM 2618 O O . VAL A 1 353 ? 0.809 2.507 -17.266 1.00 94.31 353 VAL A O 1
ATOM 2621 N N . GLY A 1 354 ? -0.439 1.525 -18.869 1.00 88.44 354 GLY A N 1
ATOM 2622 C CA . GLY A 1 354 ? 0.355 1.988 -20.004 1.00 88.44 354 GLY A CA 1
ATOM 2623 C C . GLY A 1 354 ? 0.308 3.509 -20.145 1.00 88.44 354 GLY A C 1
ATOM 2624 O O . GLY A 1 354 ? -0.716 4.140 -19.898 1.00 88.44 354 GLY A O 1
ATOM 2625 N N . GLY A 1 355 ? 1.443 4.129 -20.482 1.00 84.19 355 GLY A N 1
ATOM 2626 C CA . GLY A 1 355 ? 1.547 5.585 -20.669 1.00 84.19 355 GLY A CA 1
ATOM 2627 C C . GLY A 1 355 ? 1.432 6.434 -19.391 1.00 84.19 355 GLY A C 1
ATOM 2628 O O . GLY A 1 355 ? 1.712 7.634 -19.422 1.00 84.19 355 GLY A O 1
ATOM 2629 N N . ALA A 1 356 ? 1.069 5.838 -18.254 1.00 89.69 356 ALA A N 1
ATOM 2630 C CA . ALA A 1 356 ? 0.920 6.537 -16.985 1.00 89.69 356 ALA A CA 1
ATOM 2631 C C . ALA A 1 356 ? 2.262 6.710 -16.253 1.00 89.69 356 ALA A C 1
ATOM 2633 O O . ALA A 1 356 ? 3.018 5.756 -16.082 1.00 89.69 356 ALA A O 1
ATOM 2634 N N . GLY A 1 357 ? 2.532 7.930 -15.771 1.00 90.19 357 GLY A N 1
ATOM 2635 C CA . GLY A 1 357 ? 3.654 8.254 -14.873 1.00 90.19 357 GLY A CA 1
ATOM 2636 C C . GLY A 1 357 ? 3.203 8.528 -13.431 1.00 90.19 357 GLY A C 1
ATOM 2637 O O . GLY A 1 357 ? 2.020 8.444 -13.140 1.00 90.19 357 GLY A O 1
ATOM 2638 N N . HIS A 1 358 ? 4.100 8.944 -12.528 1.00 92.44 358 HIS A N 1
ATOM 2639 C CA . HIS A 1 358 ? 3.872 8.971 -11.062 1.00 92.44 358 HIS A CA 1
ATOM 2640 C C . HIS A 1 358 ? 2.606 9.676 -10.533 1.00 92.44 358 HIS A C 1
ATOM 2642 O O . HIS A 1 358 ? 2.153 9.408 -9.425 1.00 92.44 358 HIS A O 1
ATOM 2648 N N . SER A 1 359 ? 2.048 10.636 -11.269 1.00 87.75 359 SER A N 1
ATOM 2649 C CA . SER A 1 359 ? 0.898 11.440 -10.819 1.00 87.75 359 SER A CA 1
ATOM 2650 C C . SER A 1 359 ? -0.410 11.080 -11.527 1.00 87.75 359 SER A C 1
ATOM 2652 O O . SER A 1 359 ? -1.321 11.906 -11.587 1.00 87.75 359 SER A O 1
ATOM 2654 N N . PHE A 1 360 ? -0.509 9.869 -12.084 1.00 83.19 360 PHE A N 1
ATOM 2655 C CA . PHE A 1 360 ? -1.725 9.412 -12.751 1.00 83.19 360 PHE A CA 1
ATOM 2656 C C . PHE A 1 360 ? -2.893 9.196 -11.773 1.00 83.19 360 PHE A C 1
ATOM 2658 O O . PHE A 1 360 ? -2.722 9.057 -10.559 1.00 83.19 360 PHE A O 1
ATOM 2665 N N . GLY A 1 361 ? -4.113 9.165 -12.309 1.00 72.19 361 GLY A N 1
ATOM 2666 C CA . GLY A 1 361 ? -5.310 8.764 -11.566 1.00 72.19 361 GLY A CA 1
ATOM 2667 C C . GLY A 1 361 ? -6.354 9.857 -11.369 1.00 72.19 361 GLY A C 1
ATOM 2668 O O . GLY A 1 361 ? -7.529 9.521 -11.296 1.00 72.19 361 GLY A O 1
ATOM 2669 N N . ARG A 1 362 ? -5.972 11.147 -11.376 1.00 80.81 362 ARG A N 1
ATOM 2670 C CA . ARG A 1 362 ? -6.950 12.230 -11.185 1.00 80.81 362 ARG A CA 1
ATOM 2671 C C . ARG A 1 362 ? -7.984 12.219 -12.309 1.00 80.81 362 ARG A C 1
ATOM 2673 O O . ARG A 1 362 ? -7.673 12.593 -13.437 1.00 80.81 362 ARG A O 1
ATOM 2680 N N . GLY A 1 363 ? -9.213 11.831 -11.973 1.00 80.56 363 GLY A N 1
ATOM 2681 C CA . GLY A 1 363 ? -10.303 11.687 -12.943 1.00 80.56 363 GLY A CA 1
ATOM 2682 C C . GLY A 1 363 ? -10.074 10.584 -13.979 1.00 80.56 363 GLY A C 1
ATOM 2683 O O . GLY A 1 363 ? -10.743 10.588 -15.007 1.00 80.56 363 GLY A O 1
ATOM 2684 N N . ALA A 1 364 ? -9.124 9.682 -13.730 1.00 89.50 364 ALA A N 1
ATOM 2685 C CA . ALA A 1 364 ? -8.828 8.564 -14.605 1.00 89.50 364 ALA A CA 1
ATOM 2686 C C . ALA A 1 364 ? -9.525 7.287 -14.121 1.00 89.50 364 ALA A C 1
ATOM 2688 O O . ALA A 1 364 ? -9.781 7.115 -12.923 1.00 89.50 364 ALA A O 1
ATOM 2689 N N . THR A 1 365 ? -9.824 6.393 -15.057 1.00 91.75 365 THR A N 1
ATOM 2690 C CA . THR A 1 365 ? -10.585 5.171 -14.795 1.00 91.75 365 THR A CA 1
ATOM 2691 C C . THR A 1 365 ? -9.904 3.939 -15.367 1.00 91.75 365 THR A C 1
ATOM 2693 O O . THR A 1 365 ? -9.235 4.042 -16.392 1.00 91.75 365 THR A O 1
ATOM 2696 N N . LEU A 1 366 ? -10.164 2.789 -14.751 1.00 91.88 366 LEU A N 1
ATOM 2697 C CA . LEU A 1 366 ? -9.914 1.453 -15.293 1.00 91.88 366 LEU A CA 1
ATOM 2698 C C . LEU A 1 366 ? -11.282 0.805 -15.536 1.00 91.88 366 LEU A C 1
ATOM 2700 O O . LEU A 1 366 ? -12.090 0.764 -14.610 1.00 91.88 366 LEU A O 1
ATOM 2704 N N . ASP A 1 367 ? -11.596 0.441 -16.779 1.00 91.00 367 ASP A N 1
ATOM 2705 C CA . ASP A 1 367 ? -12.920 -0.054 -17.208 1.00 91.00 367 ASP A CA 1
ATOM 2706 C C . ASP A 1 367 ? -14.096 0.827 -16.745 1.00 91.00 367 ASP A C 1
ATOM 2708 O O . ASP A 1 367 ? -15.164 0.374 -16.330 1.00 91.00 367 ASP A O 1
ATOM 2712 N N . GLY A 1 368 ? -13.893 2.146 -16.787 1.00 88.94 368 GLY A N 1
ATOM 2713 C CA . GLY A 1 368 ? -14.881 3.134 -16.345 1.00 88.94 368 GLY A CA 1
ATOM 2714 C C . GLY A 1 368 ? -15.023 3.275 -14.822 1.00 88.94 368 GLY A C 1
ATOM 2715 O O . GLY A 1 368 ? -15.765 4.147 -14.365 1.00 88.94 368 GLY A O 1
ATOM 2716 N N . VAL A 1 369 ? -14.288 2.494 -14.024 1.00 91.12 369 VAL A N 1
ATOM 2717 C CA . VAL A 1 369 ? -14.227 2.615 -12.562 1.00 91.12 369 VAL A CA 1
ATOM 2718 C C . VAL A 1 369 ? -13.115 3.581 -12.159 1.00 91.12 369 VAL A C 1
ATOM 2720 O O . VAL A 1 369 ? -11.976 3.473 -12.605 1.00 91.12 369 VAL A O 1
ATOM 2723 N N . SER A 1 370 ? -13.432 4.551 -11.298 1.00 90.19 370 SER A N 1
ATOM 2724 C CA . SER A 1 370 ? -12.465 5.558 -10.839 1.00 90.19 370 SER A CA 1
ATOM 2725 C C . SER A 1 370 ? -11.286 4.933 -10.090 1.00 90.19 370 SER A C 1
ATOM 2727 O O . SER A 1 370 ? -11.484 4.206 -9.114 1.00 90.19 370 SER A O 1
ATOM 2729 N N . ILE A 1 371 ? 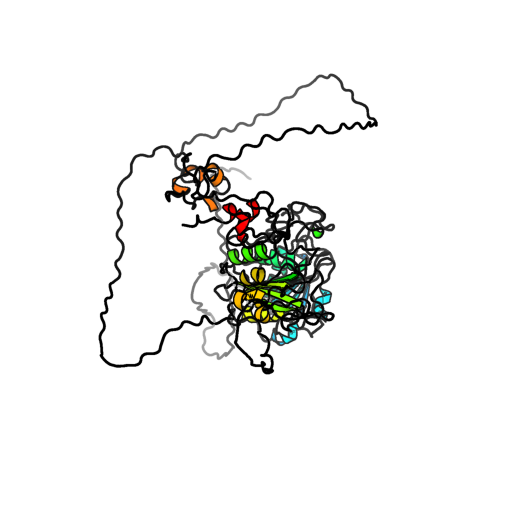-10.064 5.298 -10.483 1.00 89.19 371 ILE A N 1
ATOM 2730 C CA . ILE A 1 371 ? -8.829 4.872 -9.806 1.00 89.19 371 ILE A CA 1
ATOM 2731 C C . ILE A 1 371 ? -8.712 5.495 -8.411 1.00 89.19 371 ILE A C 1
ATOM 2733 O O . ILE A 1 371 ? -8.118 4.892 -7.521 1.00 89.19 371 ILE A O 1
ATOM 2737 N N . ASP A 1 372 ? -9.249 6.703 -8.205 1.00 80.81 372 ASP A N 1
ATOM 2738 C CA . ASP A 1 372 ? -8.960 7.464 -6.988 1.00 80.81 372 ASP A CA 1
ATOM 2739 C C . ASP A 1 372 ? -9.556 6.826 -5.727 1.00 80.81 372 ASP A C 1
ATOM 2741 O O . ASP A 1 372 ? -8.929 6.982 -4.691 1.00 80.81 372 ASP A O 1
ATOM 2745 N N . TYR A 1 373 ? -10.648 6.049 -5.826 1.00 86.50 373 TYR A N 1
ATOM 2746 C CA . TYR A 1 373 ? -11.148 5.158 -4.755 1.00 86.50 373 TYR A CA 1
ATOM 2747 C C . TYR A 1 373 ? -12.080 4.037 -5.239 1.00 86.50 373 TYR A C 1
ATOM 2749 O O . TYR A 1 373 ? -12.256 3.060 -4.523 1.00 86.50 373 TYR A O 1
ATOM 2757 N N . GLY A 1 374 ? -12.679 4.144 -6.431 1.00 90.31 374 GLY A N 1
ATOM 2758 C CA . GLY A 1 374 ? -13.673 3.175 -6.909 1.00 90.31 374 GLY A CA 1
ATOM 2759 C C . GLY A 1 374 ? -13.117 1.755 -6.989 1.00 90.31 374 GLY A C 1
ATOM 2760 O O . GLY A 1 374 ? -13.691 0.844 -6.405 1.00 90.31 374 GLY A O 1
ATOM 2761 N N . VAL A 1 375 ? -11.954 1.591 -7.627 1.00 93.44 375 VAL A N 1
ATOM 2762 C CA . VAL A 1 375 ? -11.265 0.290 -7.704 1.00 93.44 375 VAL A CA 1
ATOM 2763 C C . VAL A 1 375 ? -10.836 -0.192 -6.309 1.00 93.44 375 VAL A C 1
ATOM 2765 O O . VAL A 1 375 ? -10.880 -1.383 -6.020 1.00 93.44 375 VAL A O 1
ATOM 2768 N N . ALA A 1 376 ? -10.454 0.729 -5.419 1.00 93.62 376 ALA A N 1
ATOM 2769 C CA . ALA A 1 376 ? -10.026 0.392 -4.065 1.00 93.62 376 ALA A CA 1
ATOM 2770 C C . ALA A 1 376 ? -11.181 -0.125 -3.191 1.00 93.62 376 ALA A C 1
ATOM 2772 O O . ALA A 1 376 ? -11.003 -1.096 -2.463 1.00 93.62 376 ALA A O 1
ATOM 2773 N N . PHE A 1 377 ? -12.353 0.513 -3.254 1.00 93.75 377 PHE A N 1
ATOM 2774 C CA . PHE A 1 377 ? -13.528 0.090 -2.491 1.00 93.75 377 PHE A CA 1
ATOM 2775 C C . PHE A 1 377 ? -14.142 -1.183 -3.051 1.00 93.75 377 PHE A C 1
ATOM 2777 O O . PHE A 1 377 ? -14.467 -2.059 -2.262 1.00 93.75 377 PHE A O 1
ATOM 2784 N N . ASP A 1 378 ? -14.189 -1.338 -4.376 1.00 94.25 378 ASP A N 1
ATOM 2785 C CA . ASP A 1 378 ? -14.565 -2.612 -4.991 1.00 94.25 378 ASP A CA 1
ATOM 2786 C C . ASP A 1 378 ? -13.671 -3.758 -4.497 1.00 94.25 378 ASP A C 1
ATOM 2788 O O . ASP A 1 378 ? -14.163 -4.786 -4.044 1.00 94.25 378 ASP A O 1
ATOM 2792 N N . PHE A 1 379 ? -12.351 -3.561 -4.503 1.00 96.44 379 PHE A N 1
ATOM 2793 C CA . PHE A 1 379 ? -11.419 -4.548 -3.971 1.00 96.44 379 PHE A CA 1
ATOM 2794 C C . PHE A 1 379 ? -11.707 -4.888 -2.500 1.00 96.44 379 PHE A C 1
ATOM 2796 O O . PHE A 1 379 ? -11.760 -6.065 -2.152 1.00 96.44 379 PHE A O 1
ATOM 2803 N N . ILE A 1 380 ? -11.924 -3.885 -1.641 1.00 96.19 380 ILE A N 1
ATOM 2804 C CA . ILE A 1 380 ? -12.245 -4.107 -0.221 1.00 96.19 380 ILE A CA 1
ATOM 2805 C C . ILE A 1 380 ? -13.557 -4.886 -0.071 1.00 96.19 380 ILE A C 1
ATOM 2807 O O . ILE A 1 380 ? -13.591 -5.859 0.679 1.00 96.19 380 ILE A O 1
ATOM 2811 N N . ASP A 1 381 ? -14.602 -4.513 -0.811 1.00 95.00 381 ASP A N 1
ATOM 2812 C CA . ASP A 1 381 ? -15.900 -5.192 -0.784 1.00 95.00 381 ASP A CA 1
ATOM 2813 C C . ASP A 1 381 ? -15.745 -6.673 -1.177 1.00 95.00 381 ASP A C 1
ATOM 2815 O O . ASP A 1 381 ? -16.241 -7.558 -0.478 1.00 95.00 381 ASP A O 1
ATOM 2819 N N . ARG A 1 382 ? -14.964 -6.973 -2.224 1.00 95.06 382 ARG A N 1
ATOM 2820 C CA . ARG A 1 382 ? -14.688 -8.357 -2.648 1.00 95.06 382 ARG A CA 1
ATOM 2821 C C . ARG A 1 382 ? -13.912 -9.155 -1.601 1.00 95.06 382 ARG A C 1
ATOM 2823 O O . ARG A 1 382 ? -14.186 -10.344 -1.426 1.00 95.06 382 ARG A O 1
ATOM 2830 N N . VAL A 1 383 ? -12.965 -8.539 -0.888 1.00 96.06 383 VAL A N 1
ATOM 2831 C CA . VAL A 1 383 ? -12.257 -9.213 0.216 1.00 96.06 383 VAL A CA 1
ATOM 2832 C C . VAL A 1 383 ? -13.215 -9.498 1.379 1.00 96.06 383 VAL A C 1
ATOM 2834 O O . VAL A 1 383 ? -13.221 -10.616 1.894 1.00 96.06 383 VAL A O 1
ATOM 2837 N N . GLU A 1 384 ? -14.079 -8.549 1.749 1.00 95.00 384 GLU A N 1
ATOM 2838 C CA . GLU A 1 384 ? -15.102 -8.745 2.791 1.00 95.00 384 GLU A CA 1
ATOM 2839 C C . GLU A 1 384 ? -16.131 -9.829 2.419 1.00 95.00 384 GLU A C 1
ATOM 2841 O O . GLU A 1 384 ? -16.626 -10.550 3.289 1.00 95.00 384 GLU A O 1
ATOM 2846 N N . GLU A 1 385 ? -16.420 -10.003 1.127 1.00 92.75 385 GLU A N 1
ATOM 2847 C CA . GLU A 1 385 ? -17.267 -11.076 0.588 1.00 92.75 385 GLU A CA 1
ATOM 2848 C C . GLU A 1 385 ? -16.561 -12.446 0.506 1.00 92.75 385 GLU A C 1
ATOM 2850 O O . GLU A 1 385 ? -17.169 -13.441 0.097 1.00 92.75 385 GLU A O 1
ATOM 2855 N N . GLY A 1 386 ? -15.288 -12.530 0.908 1.00 86.88 386 GLY A N 1
ATOM 2856 C CA . GLY A 1 386 ? -14.493 -13.759 0.891 1.00 86.88 386 GLY A CA 1
ATOM 2857 C C . GLY A 1 386 ? -13.945 -14.127 -0.489 1.00 86.88 386 GLY A C 1
ATOM 2858 O O . GLY A 1 386 ? -13.758 -15.311 -0.774 1.00 86.88 386 GLY A O 1
ATOM 2859 N N . GLY A 1 387 ? -13.729 -13.141 -1.364 1.00 72.81 387 GLY A N 1
ATOM 2860 C CA . GLY A 1 387 ? -13.138 -13.322 -2.694 1.00 72.81 387 GLY A CA 1
ATOM 2861 C C . GLY A 1 387 ? -14.025 -14.076 -3.689 1.00 72.81 387 GLY A C 1
ATOM 2862 O O . GLY A 1 387 ? -13.528 -14.611 -4.677 1.00 72.81 387 GLY A O 1
ATOM 2863 N N . ALA A 1 388 ? -15.332 -14.168 -3.425 1.00 55.72 388 ALA A N 1
ATOM 2864 C CA . ALA A 1 388 ? -16.276 -14.917 -4.257 1.00 55.72 388 ALA A CA 1
ATOM 2865 C C . ALA A 1 388 ? -16.655 -14.193 -5.563 1.00 55.72 388 ALA A C 1
ATOM 2867 O O . ALA A 1 388 ? -17.131 -14.823 -6.512 1.00 55.72 388 ALA A O 1
ATOM 2868 N N . SER A 1 389 ? -16.471 -12.877 -5.604 1.00 61.47 389 SER A N 1
ATOM 2869 C CA . SER A 1 389 ? -16.764 -11.994 -6.727 1.00 61.47 389 SER A CA 1
ATOM 2870 C C . SER A 1 389 ? -15.473 -11.701 -7.503 1.00 61.47 389 SER A C 1
ATOM 2872 O O . SER A 1 389 ? -14.446 -11.340 -6.930 1.00 61.47 389 SER A O 1
ATOM 2874 N N . GLY A 1 390 ? -15.508 -11.899 -8.825 1.00 58.72 390 GLY A N 1
ATOM 2875 C CA . GLY A 1 390 ? -14.447 -11.410 -9.710 1.00 58.72 390 GLY A CA 1
ATOM 2876 C C . GLY A 1 390 ? -14.469 -9.877 -9.787 1.00 58.72 390 GLY A C 1
ATOM 2877 O O . GLY A 1 390 ? -15.481 -9.278 -9.411 1.00 58.72 390 GLY A O 1
ATOM 2878 N N . PRO A 1 391 ? -13.386 -9.239 -10.262 1.00 61.25 391 PRO A N 1
ATOM 2879 C CA . PRO A 1 391 ? -13.368 -7.798 -10.476 1.00 61.25 391 PRO A CA 1
ATOM 2880 C C . PRO A 1 391 ? -14.527 -7.357 -11.392 1.00 61.25 391 PRO A C 1
ATOM 2882 O O . PRO A 1 391 ? -15.023 -8.150 -12.203 1.00 61.25 391 PRO A O 1
ATOM 2885 N N . PRO A 1 392 ? -15.022 -6.118 -11.242 1.00 48.66 392 PRO A N 1
ATOM 2886 C CA . PRO A 1 392 ? -16.212 -5.651 -11.932 1.00 48.66 392 PRO A CA 1
ATOM 2887 C C . PRO A 1 392 ? -15.972 -5.609 -13.444 1.00 48.66 392 PRO A C 1
ATOM 2889 O O . PRO A 1 392 ? -15.279 -4.735 -13.950 1.00 48.66 392 PRO A O 1
ATOM 2892 N N . ALA A 1 393 ? -16.596 -6.535 -14.176 1.00 41.16 393 ALA A N 1
ATOM 2893 C CA . ALA A 1 393 ? -16.639 -6.492 -15.633 1.00 41.16 393 ALA A CA 1
ATOM 2894 C C . ALA A 1 393 ? -17.577 -5.362 -16.112 1.00 41.16 393 ALA A C 1
ATOM 2896 O O . ALA A 1 393 ? -18.678 -5.204 -15.561 1.00 41.16 393 ALA A O 1
ATOM 2897 N N . PRO A 1 394 ? -17.222 -4.598 -17.162 1.00 36.22 394 PRO A N 1
ATOM 2898 C CA . PRO A 1 394 ? -18.117 -3.592 -17.714 1.00 36.22 394 PRO A CA 1
ATOM 2899 C C . PRO A 1 394 ? -19.375 -4.224 -18.335 1.00 36.22 394 PRO A C 1
ATOM 2901 O O . PRO A 1 394 ? -19.396 -5.363 -18.806 1.00 36.22 394 PRO A O 1
ATOM 2904 N N . SER A 1 395 ? -20.466 -3.450 -18.345 1.00 28.17 395 SER A N 1
ATOM 2905 C CA . SER A 1 395 ? -21.722 -3.833 -19.005 1.00 28.17 395 SER A CA 1
ATOM 2906 C C . SER A 1 395 ? -21.499 -4.134 -20.498 1.00 28.17 395 SER A C 1
ATOM 2908 O O . SER A 1 395 ? -20.730 -3.421 -21.144 1.00 28.17 395 SER A O 1
ATOM 2910 N N . PRO A 1 396 ? -22.197 -5.129 -21.087 1.00 29.72 396 PRO A N 1
ATOM 2911 C CA . PRO A 1 396 ? -21.901 -5.572 -22.443 1.00 29.72 396 PRO A CA 1
ATOM 2912 C C . PRO A 1 396 ? -22.118 -4.446 -23.468 1.00 29.72 396 PRO A C 1
ATOM 2914 O O . PRO A 1 396 ? -23.178 -3.805 -23.445 1.00 29.72 396 PRO A O 1
ATOM 2917 N N . PRO A 1 397 ? -21.179 -4.223 -24.406 1.00 33.84 397 PRO A N 1
ATOM 2918 C CA . PRO A 1 397 ? -21.371 -3.245 -25.465 1.00 33.84 397 PRO A CA 1
ATOM 2919 C C . PRO A 1 397 ? -22.500 -3.691 -26.405 1.00 33.84 397 PRO A C 1
ATOM 2921 O O . PRO A 1 397 ? -22.614 -4.856 -26.792 1.00 33.84 397 PRO A O 1
ATOM 2924 N N . GLN A 1 398 ? -23.366 -2.743 -26.775 1.00 27.69 398 GLN A N 1
ATOM 2925 C CA . GLN A 1 398 ? -24.423 -2.963 -27.760 1.00 27.69 398 GLN A CA 1
ATOM 2926 C C . GLN A 1 398 ? -23.821 -3.360 -29.113 1.00 27.69 398 GLN A C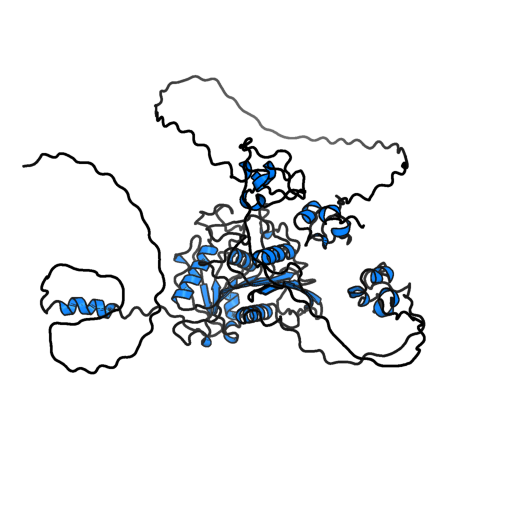 1
ATOM 2928 O O . GLN A 1 398 ? -23.013 -2.642 -29.694 1.00 27.69 398 GLN A O 1
ATOM 2933 N N . SER A 1 399 ? -24.280 -4.497 -29.631 1.00 29.31 399 SER A N 1
ATOM 2934 C CA . SER A 1 399 ? -23.902 -5.071 -30.919 1.00 29.31 399 SER A CA 1
ATOM 2935 C C . SER A 1 399 ? -24.212 -4.149 -32.106 1.00 29.31 399 SER A C 1
ATOM 2937 O O . SER A 1 399 ? -25.381 -3.857 -32.377 1.00 29.31 399 SER A O 1
ATOM 2939 N N . THR A 1 400 ? -23.191 -3.796 -32.884 1.00 27.66 400 THR A N 1
ATOM 2940 C CA . THR A 1 400 ? -23.308 -3.342 -34.282 1.00 27.66 400 THR A CA 1
ATOM 2941 C C . THR A 1 400 ? -22.872 -4.465 -35.237 1.00 27.66 400 THR A C 1
ATOM 2943 O O . THR A 1 400 ? -22.006 -5.266 -34.886 1.00 27.66 400 THR A O 1
ATOM 2946 N N . PRO A 1 401 ? -23.491 -4.599 -36.427 1.00 31.86 401 PRO A N 1
ATOM 2947 C CA . PRO A 1 401 ? -23.360 -5.803 -37.244 1.00 31.86 401 PRO A CA 1
ATOM 2948 C C . PRO A 1 401 ? -22.056 -5.828 -38.056 1.00 31.86 401 PRO A C 1
ATOM 2950 O O . PRO A 1 401 ? -21.700 -4.843 -38.700 1.00 31.86 401 PRO A O 1
ATOM 2953 N N . SER A 1 402 ? -21.400 -6.993 -38.075 1.00 29.47 402 SER A N 1
ATOM 2954 C CA . SER A 1 402 ? -20.255 -7.305 -38.947 1.00 29.47 402 SER A CA 1
ATOM 2955 C C . SER A 1 402 ? -20.652 -7.385 -40.430 1.00 29.47 402 SER A C 1
ATOM 2957 O O . SER A 1 402 ? -21.730 -7.909 -40.739 1.00 29.47 402 SER A O 1
ATOM 2959 N N . PRO A 1 403 ? -19.793 -6.949 -41.371 1.00 33.22 403 PRO A N 1
ATOM 2960 C CA . PRO A 1 403 ? -19.973 -7.231 -42.787 1.00 33.22 403 PRO A CA 1
ATOM 2961 C C . PRO A 1 403 ? -19.431 -8.626 -43.148 1.00 33.22 403 PRO A C 1
ATOM 2963 O O . PRO A 1 403 ? -18.393 -9.067 -42.671 1.00 33.22 403 PRO A O 1
ATOM 2966 N N . THR A 1 404 ? -20.157 -9.324 -44.021 1.00 40.00 404 THR A N 1
ATOM 2967 C CA . THR A 1 404 ? -19.778 -10.608 -44.634 1.00 40.00 404 THR A CA 1
ATOM 2968 C C . THR A 1 404 ? -19.165 -10.376 -46.018 1.00 40.00 404 THR A C 1
ATOM 2970 O O . THR A 1 404 ? -19.772 -9.611 -46.773 1.00 40.00 404 THR A O 1
ATOM 2973 N N . ARG A 1 405 ? -18.080 -11.103 -46.375 1.00 38.22 405 ARG A N 1
ATOM 2974 C CA . ARG A 1 405 ? -17.650 -11.596 -47.727 1.00 38.22 405 ARG A CA 1
ATOM 2975 C C . ARG A 1 405 ? -16.110 -11.539 -47.856 1.00 38.22 405 ARG A C 1
ATOM 2977 O O . ARG A 1 405 ? -15.551 -10.518 -47.504 1.00 38.22 405 ARG A O 1
ATOM 2984 N N . GLY A 1 406 ? -15.371 -12.508 -48.403 1.00 34.38 406 GLY A N 1
ATOM 2985 C CA . GLY A 1 406 ? -15.664 -13.809 -49.017 1.00 34.38 406 GLY A CA 1
ATOM 2986 C C . GLY A 1 406 ? -14.341 -14.490 -49.429 1.00 34.38 406 GLY A C 1
ATOM 2987 O O . GLY A 1 406 ? -13.360 -13.801 -49.680 1.00 34.38 406 GLY A O 1
ATOM 2988 N N . SER A 1 407 ? -14.318 -15.826 -49.478 1.00 52.66 407 SER A N 1
ATOM 2989 C CA . SER A 1 407 ? -13.133 -16.629 -49.805 1.00 52.66 407 SER A CA 1
ATOM 2990 C C . SER A 1 407 ? -12.933 -16.786 -51.316 1.00 52.66 407 SER A C 1
ATOM 2992 O O . SER A 1 407 ? -13.808 -17.337 -51.982 1.00 52.66 407 SER A O 1
ATOM 2994 N N . GLU A 1 408 ? -11.767 -16.401 -51.827 1.00 44.53 408 GLU A N 1
ATOM 2995 C CA . GLU A 1 408 ? -11.076 -17.073 -52.938 1.00 44.53 408 GLU A CA 1
ATOM 2996 C C . GLU A 1 408 ? -9.623 -16.565 -52.966 1.00 44.53 408 GLU A C 1
ATOM 2998 O O . GLU A 1 408 ? -9.384 -15.409 -53.293 1.00 44.53 408 GLU A O 1
ATOM 3003 N N . GLY A 1 409 ? -8.674 -17.433 -52.585 1.00 53.47 409 GLY A N 1
ATOM 3004 C CA . GLY A 1 409 ? -7.242 -17.120 -52.468 1.00 53.47 409 GLY A CA 1
ATOM 3005 C C . GLY A 1 409 ? -6.881 -16.505 -51.116 1.00 53.47 409 GLY A C 1
ATOM 3006 O O . GLY A 1 409 ? -6.818 -15.292 -50.990 1.00 53.47 409 GLY A O 1
ATOM 3007 N N . CYS A 1 410 ? -6.689 -17.340 -50.094 1.00 67.69 410 CYS A N 1
ATOM 3008 C CA . CYS A 1 410 ? -6.194 -16.869 -48.804 1.00 67.69 410 CYS A CA 1
ATOM 3009 C C . CYS A 1 410 ? -4.666 -16.804 -48.896 1.00 67.69 410 CYS A C 1
ATOM 3011 O O . CYS A 1 410 ? -4.009 -17.845 -48.898 1.00 67.69 410 CYS A O 1
ATOM 3013 N N . GLU A 1 411 ? -4.136 -15.602 -49.095 1.00 73.94 411 GLU A N 1
ATOM 3014 C CA . GLU A 1 411 ? -2.706 -15.307 -49.133 1.00 73.94 411 GLU A CA 1
ATOM 3015 C C . GLU A 1 411 ? -2.409 -14.111 -48.227 1.00 73.94 411 GLU A C 1
ATOM 3017 O O . GLU A 1 411 ? -3.273 -13.253 -48.038 1.00 73.94 411 GLU A O 1
ATOM 3022 N N . ASP A 1 412 ? -1.213 -14.080 -47.644 1.00 79.31 412 ASP A N 1
ATOM 3023 C CA . ASP A 1 412 ? -0.723 -12.885 -46.967 1.00 79.31 412 ASP A CA 1
ATOM 3024 C C . ASP A 1 412 ? -0.406 -11.815 -48.019 1.00 79.31 412 ASP A C 1
ATOM 3026 O O . ASP A 1 412 ? 0.270 -12.090 -49.013 1.00 79.31 412 ASP A O 1
ATOM 3030 N N . ASP A 1 413 ? -0.892 -10.597 -47.808 1.00 84.88 413 ASP A N 1
ATOM 3031 C CA . ASP A 1 413 ? -0.532 -9.415 -48.576 1.00 84.88 413 ASP A CA 1
ATOM 3032 C C . ASP A 1 413 ? 0.926 -9.051 -48.246 1.00 84.88 413 ASP A C 1
ATOM 3034 O O . ASP A 1 413 ? 1.212 -8.552 -47.155 1.00 84.88 413 ASP A O 1
ATOM 3038 N N . PRO A 1 414 ? 1.874 -9.235 -49.183 1.00 77.69 414 PRO A N 1
ATOM 3039 C CA . PRO A 1 414 ? 3.294 -8.987 -48.935 1.00 77.69 414 PRO A CA 1
ATOM 3040 C C . PRO A 1 414 ? 3.618 -7.496 -48.765 1.00 77.69 414 PRO A C 1
ATOM 3042 O O . PRO A 1 414 ? 4.773 -7.134 -48.545 1.00 77.69 414 PRO A O 1
ATOM 3045 N N . THR A 1 415 ? 2.631 -6.616 -48.950 1.00 78.81 415 THR A N 1
ATOM 3046 C CA . THR A 1 415 ? 2.753 -5.176 -48.726 1.00 78.81 415 THR A CA 1
ATOM 3047 C C . THR A 1 415 ? 2.143 -4.728 -47.402 1.00 78.81 415 THR A C 1
ATOM 3049 O O . THR A 1 415 ? 2.317 -3.566 -47.025 1.00 78.81 415 THR A O 1
ATOM 3052 N N . TRP A 1 416 ? 1.471 -5.628 -46.675 1.00 86.88 416 TRP A N 1
ATOM 3053 C CA . TRP A 1 416 ? 0.970 -5.333 -45.345 1.00 86.88 416 TRP A CA 1
ATOM 3054 C C . TRP A 1 416 ? 2.131 -5.261 -44.351 1.00 86.88 416 TRP A C 1
ATOM 3056 O O . TRP A 1 416 ? 2.928 -6.188 -44.219 1.00 86.88 416 TRP A O 1
ATOM 3066 N N . THR A 1 417 ? 2.221 -4.137 -43.641 1.00 77.25 417 THR A N 1
ATOM 3067 C CA . THR A 1 417 ? 3.211 -3.913 -42.585 1.00 77.25 417 THR A CA 1
ATOM 3068 C C . THR A 1 417 ? 2.593 -3.093 -41.459 1.00 77.25 417 THR A C 1
ATOM 3070 O O . THR A 1 417 ? 1.836 -2.154 -41.730 1.00 77.25 417 THR A O 1
ATOM 3073 N N . GLY A 1 418 ? 2.957 -3.381 -40.214 1.00 67.62 418 GLY A N 1
ATOM 3074 C CA . GLY A 1 418 ? 2.418 -2.740 -39.021 1.00 67.62 418 GLY A CA 1
ATOM 3075 C C . GLY A 1 418 ? 2.541 -1.212 -39.016 1.00 67.62 418 GLY A C 1
ATOM 3076 O O . GLY A 1 418 ? 3.514 -0.611 -39.467 1.00 67.62 418 GLY A O 1
ATOM 3077 N N . ARG A 1 419 ? 1.529 -0.556 -38.447 1.00 68.88 419 ARG A N 1
ATOM 3078 C CA . ARG A 1 419 ? 1.289 0.897 -38.468 1.00 68.88 419 ARG A CA 1
ATOM 3079 C C . ARG A 1 419 ? 2.463 1.754 -38.033 1.00 68.88 419 ARG A C 1
ATOM 3081 O O . ARG A 1 419 ? 2.633 2.859 -38.546 1.00 68.88 419 ARG A O 1
ATOM 3088 N N . PHE A 1 420 ? 3.240 1.260 -37.082 1.00 57.41 420 PHE A N 1
ATOM 3089 C CA . PHE A 1 420 ? 4.344 1.997 -36.478 1.00 57.41 420 PHE A CA 1
ATOM 3090 C C . PHE A 1 420 ? 5.714 1.441 -36.867 1.00 57.41 420 PHE A C 1
ATOM 3092 O O . PHE A 1 420 ? 6.724 2.044 -36.514 1.00 57.41 420 PHE A O 1
ATOM 3099 N N . ASN A 1 421 ? 5.755 0.322 -37.597 1.00 57.75 421 ASN A N 1
ATOM 3100 C CA . ASN A 1 421 ? 6.994 -0.288 -38.048 1.00 57.75 421 ASN A CA 1
ATOM 3101 C C . ASN A 1 421 ? 6.765 -1.117 -39.319 1.00 57.75 421 ASN A C 1
ATOM 3103 O O . ASN A 1 421 ? 6.061 -2.125 -39.294 1.00 57.75 421 ASN A O 1
ATOM 3107 N N . THR A 1 422 ? 7.407 -0.705 -40.412 1.00 62.28 422 THR A N 1
ATOM 3108 C CA . THR A 1 422 ? 7.312 -1.386 -41.707 1.00 62.28 422 THR A CA 1
ATOM 3109 C C . THR A 1 422 ? 7.974 -2.764 -41.723 1.00 62.28 422 THR A C 1
ATOM 3111 O O . THR A 1 422 ? 7.711 -3.536 -42.633 1.00 62.28 422 THR A O 1
ATOM 3114 N N . ASP A 1 423 ? 8.793 -3.087 -40.720 1.00 62.06 423 ASP A N 1
ATOM 3115 C CA . ASP A 1 423 ? 9.396 -4.417 -40.563 1.00 62.06 423 ASP A CA 1
ATOM 3116 C C . ASP A 1 423 ? 8.448 -5.408 -39.851 1.00 62.06 423 ASP A C 1
ATOM 3118 O O . ASP A 1 423 ? 8.760 -6.588 -39.724 1.00 62.06 423 ASP A O 1
ATOM 3122 N N . HIS A 1 424 ? 7.285 -4.950 -39.365 1.00 73.44 424 HIS A N 1
ATOM 3123 C CA . HIS A 1 424 ? 6.239 -5.815 -38.807 1.00 73.44 424 HIS A CA 1
ATOM 3124 C C . HIS A 1 424 ? 5.314 -6.311 -39.925 1.00 73.44 424 HIS A C 1
ATOM 3126 O O . HIS A 1 424 ? 4.171 -5.868 -40.030 1.00 73.44 424 HIS A O 1
ATOM 3132 N N . ASP A 1 425 ? 5.826 -7.177 -40.789 1.00 76.50 425 ASP A N 1
ATOM 3133 C CA . ASP A 1 425 ? 5.094 -7.789 -41.899 1.00 76.50 425 ASP A CA 1
ATOM 3134 C C . ASP A 1 425 ? 4.288 -9.032 -41.467 1.00 76.50 425 ASP A C 1
ATOM 3136 O O . ASP A 1 425 ? 4.116 -9.328 -40.279 1.00 76.50 425 ASP A O 1
ATOM 3140 N N . CYS A 1 426 ? 3.763 -9.778 -42.437 1.00 69.88 426 CYS A N 1
ATOM 3141 C CA . CYS A 1 426 ? 2.986 -10.977 -42.156 1.00 69.88 426 CYS A CA 1
ATOM 3142 C C . CYS A 1 426 ? 3.806 -12.113 -41.520 1.00 69.88 426 CYS A C 1
ATOM 3144 O O . CYS A 1 426 ? 3.235 -12.893 -40.754 1.00 69.88 426 CYS A O 1
ATOM 3146 N N . ASP A 1 427 ? 5.126 -12.179 -41.717 1.00 75.25 427 ASP A N 1
ATOM 3147 C CA . ASP A 1 427 ? 5.974 -13.160 -41.028 1.00 75.25 427 ASP A CA 1
ATOM 3148 C C . ASP A 1 427 ? 6.080 -12.807 -39.534 1.00 75.25 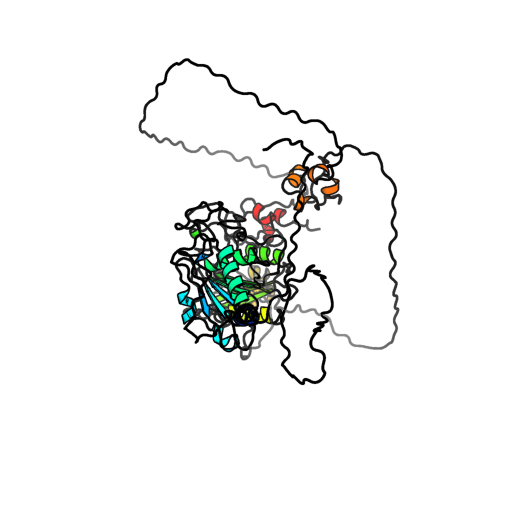427 ASP A C 1
ATOM 3150 O O . ASP A 1 427 ? 5.919 -13.676 -38.671 1.00 75.25 427 ASP A O 1
ATOM 3154 N N . TYR A 1 428 ? 6.228 -11.519 -39.204 1.00 59.66 428 TYR A N 1
ATOM 3155 C CA . TYR A 1 428 ? 6.167 -11.021 -37.825 1.00 59.66 428 TYR A CA 1
ATOM 3156 C C . TYR A 1 428 ? 4.816 -11.323 -37.149 1.00 59.66 428 TYR A C 1
ATOM 3158 O O . TYR A 1 428 ? 4.773 -11.688 -35.965 1.00 59.66 428 TYR A O 1
ATOM 3166 N N . VAL A 1 429 ? 3.706 -11.190 -37.885 1.00 63.25 429 VAL A N 1
ATOM 3167 C CA . VAL A 1 429 ? 2.356 -11.521 -37.395 1.00 63.25 429 VAL A CA 1
ATOM 3168 C C . VAL A 1 429 ? 2.225 -13.022 -37.105 1.00 63.25 429 VAL A C 1
ATOM 3170 O O . VAL A 1 429 ? 1.716 -13.384 -36.043 1.00 63.25 429 VAL A O 1
ATOM 3173 N N . SER A 1 430 ? 2.758 -13.889 -37.975 1.00 58.94 430 SER A N 1
ATOM 3174 C CA . SER A 1 430 ? 2.672 -15.357 -37.844 1.00 58.94 430 SER A CA 1
ATOM 3175 C C . SER A 1 430 ? 3.354 -15.931 -36.596 1.00 58.94 430 SER A C 1
ATOM 3177 O O . SER A 1 430 ? 3.011 -17.020 -36.140 1.00 58.94 430 SER A O 1
ATOM 3179 N N . ALA A 1 431 ? 4.305 -15.198 -36.010 1.00 53.22 431 ALA A N 1
ATOM 3180 C CA . ALA A 1 431 ? 5.024 -15.622 -34.810 1.00 53.22 431 ALA A CA 1
ATOM 3181 C C . ALA A 1 431 ? 4.200 -15.477 -33.513 1.00 53.22 431 ALA A C 1
ATOM 3183 O O . ALA A 1 431 ? 4.554 -16.073 -32.496 1.00 53.22 431 ALA A O 1
ATOM 3184 N N . ASN A 1 432 ? 3.119 -14.686 -33.526 1.00 55.66 432 ASN A N 1
ATOM 3185 C CA . ASN A 1 432 ? 2.142 -14.621 -32.435 1.00 55.66 432 ASN A CA 1
ATOM 3186 C C . ASN A 1 432 ? 0.759 -14.190 -32.966 1.00 55.66 432 ASN A C 1
ATOM 3188 O O . ASN A 1 432 ? 0.329 -13.052 -32.735 1.00 55.66 432 ASN A O 1
ATOM 3192 N N . PRO A 1 433 ? 0.068 -15.077 -33.699 1.00 49.81 433 PRO A N 1
ATOM 3193 C CA . PRO A 1 433 ? -1.161 -14.727 -34.399 1.00 49.81 433 PRO A CA 1
ATOM 3194 C C . PRO A 1 433 ? -2.310 -14.383 -33.437 1.00 49.81 433 PRO A C 1
ATOM 3196 O O . PRO A 1 433 ? -3.131 -13.528 -33.747 1.00 49.81 433 PRO A O 1
ATOM 3199 N N . GLU A 1 434 ? -2.315 -14.939 -32.223 1.00 58.19 434 GLU A N 1
ATOM 3200 C CA . GLU A 1 434 ? -3.326 -14.684 -31.179 1.00 58.19 434 GLU A CA 1
ATOM 3201 C C . GLU A 1 434 ? -3.410 -13.204 -30.766 1.00 58.19 434 GLU A C 1
ATOM 3203 O O . GLU A 1 434 ? -4.467 -12.726 -30.372 1.00 58.19 434 GLU A O 1
ATOM 3208 N N . ILE A 1 435 ? -2.305 -12.459 -30.866 1.00 50.88 435 ILE A N 1
ATOM 3209 C CA . ILE A 1 435 ? -2.230 -11.041 -30.474 1.00 50.88 435 ILE A CA 1
ATOM 3210 C C . ILE A 1 435 ? -2.055 -10.145 -31.701 1.00 50.88 435 ILE A C 1
ATOM 3212 O O . ILE A 1 435 ? -2.665 -9.080 -31.814 1.00 50.88 435 ILE A O 1
ATOM 3216 N N . ARG A 1 436 ? -1.212 -10.566 -32.646 1.00 72.56 436 ARG A N 1
ATOM 3217 C CA . ARG A 1 436 ? -0.748 -9.704 -33.739 1.00 72.56 436 ARG A CA 1
ATOM 3218 C C . ARG A 1 436 ? -1.731 -9.624 -34.896 1.00 72.56 436 ARG A C 1
ATOM 3220 O O . ARG A 1 436 ? -1.677 -8.667 -35.657 1.00 72.56 436 ARG A O 1
ATOM 3227 N N . CYS A 1 437 ? -2.692 -10.540 -34.984 1.00 71.50 437 CYS A N 1
ATOM 3228 C CA . CYS A 1 437 ? -3.753 -10.489 -35.992 1.00 71.50 437 CYS A CA 1
ATOM 3229 C C . CYS A 1 437 ? -4.762 -9.355 -35.784 1.00 71.50 437 CYS A C 1
ATOM 3231 O O . CYS A 1 437 ? -5.546 -9.039 -36.684 1.00 71.50 437 CYS A O 1
ATOM 3233 N N . TYR A 1 438 ? -4.716 -8.694 -34.628 1.00 71.06 438 TYR A N 1
ATOM 3234 C CA . TYR A 1 438 ? -5.518 -7.509 -34.331 1.00 71.06 438 TYR A CA 1
ATOM 3235 C C . TYR A 1 438 ? -4.784 -6.195 -34.612 1.00 71.06 438 TYR A C 1
ATOM 3237 O O . TYR A 1 438 ? -5.380 -5.130 -34.470 1.00 71.06 438 TYR A O 1
ATOM 3245 N N . TRP A 1 439 ? -3.514 -6.255 -35.021 1.00 74.31 439 TRP A N 1
ATOM 3246 C CA . TRP A 1 439 ? -2.714 -5.071 -35.317 1.00 74.31 439 TRP A CA 1
ATOM 3247 C C . TRP A 1 439 ? -3.133 -4.449 -36.641 1.00 74.31 439 TRP A C 1
ATOM 3249 O O . TRP A 1 439 ? -3.702 -5.119 -37.494 1.00 74.31 439 TRP A O 1
ATOM 3259 N N . GLU A 1 440 ? -2.843 -3.168 -36.827 1.00 81.94 440 GLU A N 1
ATOM 3260 C CA . GLU A 1 440 ? -3.205 -2.428 -38.036 1.00 81.94 440 GLU A CA 1
ATOM 3261 C C . GLU A 1 440 ? -1.955 -1.961 -38.773 1.00 81.94 440 GLU A C 1
ATOM 3263 O O . GLU A 1 440 ? -0.922 -1.724 -38.147 1.00 81.94 440 GLU A O 1
ATOM 3268 N N . SER A 1 441 ? -2.053 -1.798 -40.090 1.00 78.94 441 SER A N 1
ATOM 3269 C CA . SER A 1 441 ? -1.091 -1.076 -40.921 1.00 78.94 441 SER A CA 1
ATOM 3270 C C . SER A 1 441 ? -1.309 0.439 -40.846 1.00 78.94 441 SER A C 1
ATOM 3272 O O . SER A 1 441 ? -2.240 0.942 -40.212 1.00 78.94 441 SER A O 1
ATOM 3274 N N . SER A 1 442 ? -0.426 1.210 -41.488 1.00 73.44 442 SER A N 1
ATOM 3275 C CA . SER A 1 442 ? -0.461 2.684 -41.437 1.00 73.44 442 SER A CA 1
ATOM 3276 C C . SER A 1 442 ? -1.741 3.311 -42.009 1.00 73.44 442 SER A C 1
ATOM 3278 O O . SER A 1 442 ? -2.097 4.430 -41.636 1.00 73.44 442 SER A O 1
ATOM 3280 N N . ASP A 1 443 ? -2.450 2.583 -42.869 1.00 70.75 443 ASP A N 1
ATOM 3281 C CA . ASP A 1 443 ? -3.743 2.948 -43.450 1.00 70.75 443 ASP A CA 1
ATOM 3282 C C . ASP A 1 443 ? -4.953 2.363 -42.693 1.00 70.75 443 ASP A C 1
ATOM 3284 O O . ASP A 1 443 ? -6.092 2.617 -43.084 1.00 70.75 443 ASP A O 1
ATOM 3288 N N . GLY A 1 444 ? -4.721 1.652 -41.583 1.00 68.50 444 GLY A N 1
ATOM 3289 C CA . GLY A 1 444 ? -5.764 1.089 -40.721 1.00 68.50 444 GLY A CA 1
ATOM 3290 C C . GLY A 1 444 ? -6.249 -0.307 -41.123 1.00 68.50 444 GLY A C 1
ATOM 3291 O O . GLY A 1 444 ? -7.215 -0.791 -40.539 1.00 68.50 444 GLY A O 1
ATOM 3292 N N . THR A 1 445 ? -5.615 -0.965 -42.099 1.00 80.56 445 THR A N 1
ATOM 3293 C CA . THR A 1 445 ? -5.967 -2.342 -42.485 1.00 80.56 445 THR A CA 1
ATOM 3294 C C . THR A 1 445 ? -5.451 -3.327 -41.438 1.00 80.56 445 THR A C 1
ATOM 3296 O O . THR A 1 445 ? -4.270 -3.306 -41.088 1.00 80.56 445 THR A O 1
ATOM 3299 N N . LYS A 1 446 ? -6.310 -4.211 -40.920 1.00 83.69 446 LYS A N 1
ATOM 3300 C CA . LYS A 1 446 ? -5.907 -5.177 -39.888 1.00 83.69 446 LYS A CA 1
ATOM 3301 C C . LYS A 1 446 ? -5.028 -6.294 -40.443 1.00 83.69 446 LYS A C 1
ATOM 3303 O O . LYS A 1 446 ? -5.234 -6.758 -41.558 1.00 83.69 446 LYS A O 1
ATOM 3308 N N . ALA A 1 447 ? -4.122 -6.793 -39.614 1.00 78.06 447 ALA A N 1
ATOM 3309 C CA . ALA A 1 447 ? -3.277 -7.951 -39.875 1.00 78.06 447 ALA A CA 1
ATOM 3310 C C . ALA A 1 447 ? -4.099 -9.214 -40.154 1.00 78.06 447 ALA A C 1
ATOM 3312 O O . ALA A 1 447 ? -3.715 -10.029 -40.969 1.00 78.06 447 ALA A O 1
ATOM 3313 N N . SER A 1 448 ? -5.270 -9.375 -39.541 1.00 80.12 448 SER A N 1
ATOM 3314 C CA . SER A 1 448 ? -6.189 -10.485 -39.848 1.00 80.12 448 SER A CA 1
ATOM 3315 C C . SER A 1 448 ? -6.788 -10.418 -41.256 1.00 80.12 448 SER A C 1
ATOM 3317 O O . SER A 1 448 ? -7.220 -11.444 -41.776 1.00 80.12 448 SER A O 1
ATOM 3319 N N . GLU A 1 449 ? -6.813 -9.235 -41.874 1.00 84.31 449 GLU A N 1
ATOM 3320 C CA . GLU A 1 449 ? -7.302 -9.019 -43.239 1.00 84.31 449 GLU A CA 1
ATOM 3321 C C . GLU A 1 449 ? -6.151 -8.995 -44.255 1.00 84.31 449 GLU A C 1
ATOM 3323 O O . GLU A 1 449 ? -6.305 -9.514 -45.358 1.00 84.31 449 GLU A O 1
ATOM 3328 N N . GLY A 1 450 ? -5.001 -8.424 -43.878 1.00 84.38 450 GLY A N 1
ATOM 3329 C CA . GLY A 1 450 ? -3.796 -8.346 -44.708 1.00 84.38 450 GLY A CA 1
ATOM 3330 C C . GLY A 1 450 ? -2.859 -9.551 -44.597 1.00 84.38 450 GLY A C 1
ATOM 3331 O O . GLY A 1 450 ? -2.138 -9.824 -45.535 1.00 84.38 450 GLY A O 1
ATOM 3332 N N . CYS A 1 451 ? -2.880 -10.309 -43.506 1.00 87.06 451 CYS A N 1
ATOM 3333 C CA . CYS A 1 451 ? -2.015 -11.465 -43.237 1.00 87.06 451 CYS A CA 1
ATOM 3334 C C . CYS A 1 451 ? -2.852 -12.696 -42.864 1.00 87.06 451 CYS A C 1
ATOM 3336 O O . CYS A 1 451 ? -2.667 -13.330 -41.821 1.00 87.06 451 CYS A O 1
ATOM 3338 N N . ALA A 1 452 ? -3.853 -12.995 -43.693 1.00 80.62 452 ALA A N 1
ATOM 3339 C CA . ALA A 1 452 ? -4.860 -14.005 -43.395 1.00 80.62 452 ALA A CA 1
ATOM 3340 C C . ALA A 1 452 ? -4.281 -15.429 -43.225 1.00 80.62 452 ALA A C 1
ATOM 3342 O O . ALA A 1 452 ? -4.829 -16.202 -42.433 1.00 80.62 452 ALA A O 1
ATOM 3343 N N . LEU A 1 453 ? -3.175 -15.778 -43.905 1.00 79.62 453 LEU A N 1
ATOM 3344 C CA . LEU A 1 453 ? -2.488 -17.068 -43.720 1.00 79.62 453 LEU A CA 1
ATOM 3345 C C . LEU A 1 453 ? -1.723 -17.086 -42.404 1.00 79.62 453 LEU A C 1
ATOM 3347 O O . LEU A 1 453 ? -1.928 -17.995 -41.598 1.00 79.62 453 LEU A O 1
ATOM 3351 N N . SER A 1 454 ? -0.900 -16.067 -42.158 1.00 79.50 454 SER A N 1
ATOM 3352 C CA . SER A 1 454 ? -0.153 -15.912 -40.908 1.00 79.50 454 SER A CA 1
ATOM 3353 C C . SER A 1 454 ? -1.051 -15.899 -39.680 1.00 79.50 454 SER A C 1
ATOM 3355 O O . SER A 1 454 ? -0.656 -16.367 -38.617 1.00 79.50 454 SER A O 1
ATOM 3357 N N . CYS A 1 455 ? -2.275 -15.406 -39.837 1.00 75.31 455 CYS A N 1
ATOM 3358 C CA . CYS A 1 455 ? -3.282 -15.357 -38.791 1.00 75.31 455 CYS A CA 1
ATOM 3359 C C . CYS A 1 455 ? -4.086 -16.639 -38.595 1.00 75.31 455 CYS A C 1
ATOM 3361 O O . CYS A 1 455 ? -4.986 -16.661 -37.757 1.00 75.31 455 CYS A O 1
ATOM 3363 N N . GLY A 1 456 ? -3.811 -17.692 -39.368 1.00 72.56 456 GLY A N 1
ATOM 3364 C CA . GLY A 1 456 ? -4.575 -18.936 -39.298 1.00 72.56 456 GLY A CA 1
ATOM 3365 C C . GLY A 1 456 ? -6.053 -18.758 -39.665 1.00 72.56 456 GLY A C 1
ATOM 3366 O O . GLY A 1 456 ? -6.880 -19.588 -39.300 1.00 72.56 456 GLY A O 1
ATOM 3367 N N . MET A 1 457 ? -6.398 -17.685 -40.386 1.00 75.00 457 MET A N 1
ATOM 3368 C CA . MET A 1 457 ? -7.771 -17.361 -40.799 1.00 75.00 457 MET A CA 1
ATOM 3369 C C . MET A 1 457 ? -8.174 -18.093 -42.090 1.00 75.00 457 MET A C 1
ATOM 3371 O O . MET A 1 457 ? -9.307 -17.973 -42.560 1.00 75.00 457 MET A O 1
ATOM 3375 N N . CYS A 1 458 ? -7.255 -18.867 -42.667 1.00 72.25 458 CYS A N 1
ATOM 3376 C CA . CYS A 1 458 ? -7.498 -19.698 -43.835 1.00 72.25 458 CYS A CA 1
ATOM 3377 C C . CYS A 1 458 ? -7.903 -21.118 -43.413 1.00 72.25 458 CYS A C 1
ATOM 3379 O O . CYS A 1 458 ? -7.136 -21.820 -42.759 1.00 72.25 458 CYS A O 1
ATOM 3381 N N . GLU A 1 459 ? -9.082 -21.585 -43.835 1.00 63.25 459 GLU A N 1
ATOM 3382 C CA . GLU A 1 459 ? -9.444 -22.998 -43.686 1.00 63.25 459 GLU A CA 1
ATOM 3383 C C . GLU A 1 459 ? -8.619 -23.876 -44.645 1.00 63.25 459 GLU A C 1
ATOM 3385 O O . GLU A 1 459 ? -8.666 -23.720 -45.869 1.00 63.25 459 GLU A O 1
ATOM 3390 N N . GLU A 1 460 ? -7.903 -24.853 -44.087 1.00 46.84 460 GLU A N 1
ATOM 3391 C CA . GLU A 1 460 ? -7.323 -25.976 -44.825 1.00 46.84 460 GLU A CA 1
ATOM 3392 C C . GLU A 1 460 ? -8.442 -26.752 -45.540 1.00 46.84 460 GLU A C 1
ATOM 3394 O O . GLU A 1 460 ? -9.269 -27.420 -44.908 1.00 46.84 460 GLU A O 1
ATOM 3399 N N . ILE A 1 461 ? -8.464 -26.709 -46.878 1.00 43.19 461 ILE A N 1
ATOM 3400 C CA . ILE A 1 461 ? -9.362 -27.545 -47.684 1.00 43.19 461 ILE A CA 1
ATOM 3401 C C . ILE A 1 461 ? -8.884 -29.000 -47.593 1.00 43.19 461 ILE A C 1
ATOM 3403 O O . ILE A 1 461 ? -8.240 -29.538 -48.497 1.00 43.19 461 ILE A O 1
ATOM 3407 N N . THR A 1 462 ? -9.237 -29.678 -46.503 1.00 35.28 462 THR A N 1
ATOM 3408 C CA . THR A 1 462 ? -9.134 -31.132 -46.415 1.00 35.28 462 THR A CA 1
ATOM 3409 C C . THR A 1 462 ? -10.207 -31.739 -47.314 1.00 35.28 462 THR A C 1
ATOM 3411 O O . THR A 1 462 ? -11.388 -31.861 -46.991 1.00 35.28 462 THR A O 1
ATOM 3414 N N . THR A 1 463 ? -9.792 -32.124 -48.516 1.00 40.19 463 THR A N 1
ATOM 3415 C CA . THR A 1 463 ? -10.600 -32.941 -49.420 1.00 40.19 463 THR A CA 1
ATOM 3416 C C . THR A 1 463 ? -10.785 -34.331 -48.813 1.00 40.19 463 THR A C 1
ATOM 3418 O O . THR A 1 463 ? -10.007 -35.241 -49.075 1.00 40.19 463 THR A O 1
ATOM 3421 N N . THR A 1 464 ? -11.841 -34.530 -48.020 1.00 31.73 464 THR A N 1
ATOM 3422 C CA . THR A 1 464 ? -12.305 -35.885 -47.694 1.00 31.73 464 THR A CA 1
ATOM 3423 C C . THR A 1 464 ? -13.780 -36.045 -48.022 1.00 31.73 464 THR A C 1
ATOM 3425 O O . THR A 1 464 ? -14.685 -35.606 -47.318 1.00 31.73 464 THR A O 1
ATOM 3428 N N . THR A 1 465 ? -13.987 -36.696 -49.160 1.00 31.61 465 THR A N 1
ATOM 3429 C CA . THR A 1 465 ? -15.242 -37.194 -49.705 1.00 31.61 465 THR A CA 1
ATOM 3430 C C . THR A 1 465 ? -16.103 -37.873 -48.642 1.00 31.61 465 THR A C 1
ATOM 3432 O O . THR A 1 465 ? -15.723 -38.878 -48.043 1.00 31.61 465 THR A O 1
ATOM 3435 N N . SER A 1 466 ? -17.308 -37.337 -48.480 1.00 32.88 466 SER A N 1
ATOM 3436 C CA . SER A 1 466 ? -18.406 -37.936 -47.736 1.00 32.88 466 SER A CA 1
ATOM 3437 C C . SER A 1 466 ? -18.779 -39.304 -48.324 1.00 32.88 466 SER A C 1
ATOM 3439 O O . SER A 1 466 ? -19.050 -39.423 -49.520 1.00 32.88 466 SER A O 1
ATOM 3441 N N . SER A 1 467 ? -18.829 -40.333 -47.480 1.00 31.56 467 SER A N 1
ATOM 3442 C CA . SER A 1 467 ? -19.456 -41.618 -47.790 1.00 31.56 467 SER A CA 1
ATOM 3443 C C . SER A 1 467 ? -20.231 -42.113 -46.573 1.00 31.56 467 SER A C 1
ATOM 3445 O O . SER A 1 467 ? -19.679 -42.602 -45.595 1.00 31.56 467 SER A O 1
ATOM 3447 N N . THR A 1 468 ? -21.542 -41.982 -46.699 1.00 34.12 468 THR A N 1
ATOM 3448 C CA . THR A 1 468 ? -22.636 -42.559 -45.916 1.00 34.12 468 THR A CA 1
ATOM 3449 C C . THR A 1 468 ? -22.496 -44.047 -45.555 1.00 34.12 468 THR A C 1
ATOM 3451 O O . THR A 1 468 ? -22.166 -44.847 -46.429 1.00 34.12 468 THR A O 1
ATOM 3454 N N . GLY A 1 469 ? -22.984 -44.431 -44.363 1.00 30.80 469 GLY A N 1
ATOM 3455 C CA . GLY A 1 469 ? -23.847 -45.618 -44.211 1.00 30.80 469 GLY A CA 1
ATOM 3456 C C . GLY A 1 469 ? -23.597 -46.566 -43.022 1.00 30.80 469 GLY A C 1
ATOM 3457 O O . GLY A 1 469 ? -22.563 -47.213 -42.991 1.00 30.80 469 GLY A O 1
ATOM 3458 N N . TYR A 1 470 ? -24.654 -46.748 -42.197 1.00 30.42 470 TYR A N 1
ATOM 3459 C CA . TYR A 1 470 ? -25.030 -47.937 -41.377 1.00 30.42 470 TYR A CA 1
ATOM 3460 C C . TYR A 1 470 ? -24.075 -48.384 -40.240 1.00 30.42 470 TYR A C 1
ATOM 3462 O O . TYR A 1 470 ? -22.872 -48.270 -40.365 1.00 30.42 470 TYR A O 1
ATOM 3470 N N . SER A 1 471 ? -24.458 -49.033 -39.130 1.00 32.22 471 SER A N 1
ATOM 3471 C CA . SER A 1 471 ? -25.682 -49.297 -38.345 1.00 32.22 471 SER A CA 1
ATOM 3472 C C . SER A 1 471 ? -25.246 -50.189 -37.160 1.00 32.22 471 SER A C 1
ATOM 3474 O O . SER A 1 471 ? -24.471 -51.110 -37.390 1.00 32.22 471 SER A O 1
ATOM 3476 N N . THR A 1 472 ? -25.814 -49.975 -35.960 1.00 31.95 472 THR A N 1
ATOM 3477 C CA . THR A 1 472 ? -26.014 -50.922 -34.820 1.00 31.95 472 THR A CA 1
ATOM 3478 C C . THR A 1 472 ? -24.851 -51.789 -34.295 1.00 31.95 472 THR A C 1
ATOM 3480 O O . THR A 1 472 ? -24.339 -52.634 -35.022 1.00 31.95 472 THR A O 1
ATOM 3483 N N . THR A 1 473 ? -24.589 -51.770 -32.975 1.00 28.42 473 THR A N 1
ATOM 3484 C CA . THR A 1 473 ? -25.002 -52.803 -31.975 1.00 28.42 473 THR A CA 1
ATOM 3485 C C . THR A 1 473 ? -24.424 -52.486 -30.573 1.00 28.42 473 THR A C 1
ATOM 3487 O O . THR A 1 473 ? -23.372 -51.872 -30.447 1.00 28.42 473 THR A O 1
ATOM 3490 N N . GLU A 1 474 ? -25.183 -52.879 -29.550 1.00 34.41 474 GLU A N 1
ATOM 3491 C CA . GLU A 1 474 ? -25.062 -52.725 -28.090 1.00 34.41 474 GLU A CA 1
ATOM 3492 C C . GLU A 1 474 ? -23.874 -53.439 -27.378 1.00 34.41 474 GLU A C 1
ATOM 3494 O O . GLU A 1 474 ? -23.576 -54.573 -27.738 1.00 34.41 474 GLU A O 1
ATOM 3499 N N . ILE A 1 475 ? -23.326 -52.781 -26.320 1.00 33.75 475 ILE A N 1
ATOM 3500 C CA . ILE A 1 475 ? -23.107 -53.207 -24.888 1.00 33.75 475 ILE A CA 1
ATOM 3501 C C . ILE A 1 475 ? -22.179 -54.436 -24.579 1.00 33.75 475 ILE A C 1
ATOM 3503 O O . ILE A 1 475 ? -22.132 -55.336 -25.412 1.00 33.75 475 ILE A O 1
ATOM 3507 N N . PRO A 1 476 ? -21.526 -54.620 -23.380 1.00 47.81 476 PRO A N 1
ATOM 3508 C CA . PRO A 1 476 ? -21.261 -53.767 -22.183 1.00 47.81 476 PRO A CA 1
ATOM 3509 C C . PRO A 1 476 ? -19.792 -53.715 -21.656 1.00 47.81 476 PRO A C 1
ATOM 3511 O O . PRO A 1 476 ? -18.941 -54.517 -22.023 1.00 47.81 476 PRO A O 1
ATOM 3514 N N . GLU A 1 477 ? -19.597 -52.780 -20.708 1.00 38.19 477 GLU A N 1
ATOM 3515 C CA . GLU A 1 477 ? -18.822 -52.782 -19.438 1.00 38.19 477 GLU A CA 1
ATOM 3516 C C . GLU A 1 477 ? -17.762 -53.860 -19.129 1.00 38.19 477 GLU A C 1
ATOM 3518 O O . GLU A 1 477 ? -18.048 -55.054 -19.131 1.00 38.19 477 GLU A O 1
ATOM 3523 N N . GLU A 1 478 ? -16.624 -53.406 -18.580 1.00 33.91 478 GLU A N 1
ATOM 3524 C CA . GLU A 1 478 ? -16.007 -54.091 -17.437 1.00 33.91 478 GLU A CA 1
ATOM 3525 C C . GLU A 1 478 ? -15.339 -53.101 -16.460 1.00 33.91 478 GLU A C 1
ATOM 3527 O O . GLU A 1 478 ? -14.429 -52.342 -16.787 1.00 33.91 478 GLU A O 1
ATOM 3532 N N . THR A 1 479 ? -15.865 -53.116 -15.239 1.00 34.69 479 THR A N 1
ATOM 3533 C CA . THR A 1 479 ? -15.357 -52.541 -13.991 1.00 34.69 479 THR A CA 1
ATOM 3534 C C . THR A 1 479 ? -14.185 -53.342 -13.428 1.00 34.69 479 THR A C 1
ATOM 3536 O O . THR A 1 479 ? -14.312 -54.556 -13.302 1.00 34.69 479 THR A O 1
ATOM 3539 N N . THR A 1 480 ? -13.169 -52.676 -12.872 1.00 33.16 480 THR A N 1
ATOM 3540 C CA . THR A 1 480 ? -12.425 -53.222 -11.720 1.00 33.16 480 THR A CA 1
ATOM 3541 C C . THR A 1 480 ? -11.917 -52.113 -10.805 1.00 33.16 480 THR A C 1
ATOM 3543 O O . THR A 1 480 ? -11.141 -51.253 -11.210 1.00 33.16 480 THR A O 1
ATOM 3546 N N . ALA A 1 481 ? -12.360 -52.185 -9.551 1.00 34.09 481 ALA A N 1
ATOM 3547 C CA . ALA A 1 481 ? -11.819 -51.501 -8.387 1.00 34.09 481 ALA A CA 1
ATOM 3548 C C . ALA A 1 481 ? -10.776 -52.394 -7.691 1.00 34.09 481 ALA A C 1
ATOM 3550 O O . ALA A 1 481 ? -10.983 -53.603 -7.641 1.00 34.09 481 ALA A O 1
ATOM 3551 N N . MET A 1 482 ? -9.735 -51.807 -7.089 1.00 34.53 482 MET A N 1
ATOM 3552 C CA . MET A 1 482 ? -9.022 -52.321 -5.900 1.00 34.53 482 MET A CA 1
ATOM 3553 C C . MET A 1 482 ? -8.384 -51.112 -5.190 1.00 34.53 482 MET A C 1
ATOM 3555 O O . MET A 1 482 ? -7.703 -50.326 -5.834 1.00 34.53 482 MET A O 1
ATOM 3559 N N . THR A 1 483 ? -8.798 -50.743 -3.977 1.00 28.70 483 THR A N 1
ATOM 3560 C CA . THR A 1 483 ? -8.491 -51.332 -2.656 1.00 28.70 483 THR A CA 1
ATOM 3561 C C . THR A 1 483 ? -7.181 -50.808 -2.061 1.00 28.70 483 THR A C 1
ATOM 3563 O O . THR A 1 483 ? -6.085 -51.082 -2.533 1.00 28.70 483 THR A O 1
ATOM 3566 N N . THR A 1 484 ? -7.377 -50.069 -0.974 1.00 34.66 484 THR A N 1
ATOM 3567 C CA . THR A 1 484 ? -6.456 -49.584 0.052 1.00 34.66 484 THR A CA 1
ATOM 3568 C C . THR A 1 484 ? -5.668 -50.719 0.707 1.00 34.66 484 THR A C 1
ATOM 3570 O O . THR A 1 484 ? -6.265 -51.726 1.085 1.00 34.66 484 THR A O 1
ATOM 3573 N N . THR A 1 485 ? -4.373 -50.513 0.965 1.00 30.39 485 THR A N 1
ATOM 3574 C CA . THR A 1 485 ? -3.647 -51.261 2.005 1.00 30.39 485 THR A CA 1
ATOM 3575 C C . THR A 1 485 ? -2.591 -50.401 2.685 1.00 30.39 485 THR A C 1
ATOM 3577 O O . THR A 1 485 ? -1.939 -49.563 2.071 1.00 30.39 485 THR A O 1
ATOM 3580 N N . GLU A 1 486 ? -2.513 -50.641 3.985 1.00 35.06 486 GLU A N 1
ATOM 3581 C CA . GLU A 1 486 ? -1.826 -49.944 5.058 1.00 35.06 486 GLU A CA 1
ATOM 3582 C C . GLU A 1 486 ? -0.368 -50.405 5.238 1.00 35.06 486 GLU A C 1
ATOM 3584 O O . GLU A 1 486 ? 0.024 -51.497 4.833 1.00 35.06 486 GLU A O 1
ATOM 3589 N N . SER A 1 487 ? 0.386 -49.508 5.874 1.00 36.09 487 SER A N 1
ATOM 3590 C CA . SER A 1 487 ? 1.748 -49.547 6.417 1.00 36.09 487 SER A CA 1
ATOM 3591 C C . SER A 1 487 ? 2.356 -50.905 6.809 1.00 36.09 487 SER A C 1
ATOM 3593 O O . SER A 1 487 ? 1.720 -51.732 7.462 1.00 36.09 487 SER A O 1
ATOM 3595 N N . THR A 1 488 ? 3.664 -51.073 6.569 1.00 30.39 488 THR A N 1
ATOM 3596 C CA . THR A 1 488 ? 4.545 -51.792 7.509 1.00 30.39 488 THR A CA 1
ATOM 3597 C C . THR A 1 488 ? 5.995 -51.307 7.406 1.00 30.39 488 THR A C 1
ATOM 3599 O O . THR A 1 488 ? 6.575 -51.260 6.323 1.00 30.39 488 THR A O 1
ATOM 3602 N N . GLU A 1 489 ? 6.565 -50.967 8.564 1.00 41.72 489 GLU A N 1
ATOM 3603 C CA . GLU A 1 489 ? 7.974 -50.650 8.810 1.00 41.72 489 GLU A CA 1
ATOM 3604 C C . GLU A 1 489 ? 8.920 -51.803 8.443 1.00 41.72 489 GLU A C 1
ATOM 3606 O O . GLU A 1 489 ? 8.625 -52.973 8.695 1.00 41.72 489 GLU A O 1
ATOM 3611 N N . VAL A 1 490 ? 10.128 -51.453 7.987 1.00 33.66 490 VAL A N 1
ATOM 3612 C CA . VAL A 1 490 ? 11.309 -52.318 8.104 1.00 33.66 490 VAL A CA 1
ATOM 3613 C C . VAL A 1 490 ? 12.478 -51.493 8.638 1.00 33.66 490 VAL A C 1
ATOM 3615 O O . VAL A 1 490 ? 13.046 -50.655 7.945 1.00 33.66 490 VAL A O 1
ATOM 3618 N N . THR A 1 491 ? 12.848 -51.772 9.885 1.00 31.38 491 THR A N 1
ATOM 3619 C CA . THR A 1 491 ? 14.129 -51.414 10.503 1.00 31.38 491 THR A CA 1
ATOM 3620 C C . THR A 1 491 ? 15.113 -52.577 10.361 1.00 31.38 491 THR A C 1
ATOM 3622 O O . THR A 1 491 ? 14.746 -53.726 10.591 1.00 31.38 491 THR A O 1
ATOM 3625 N N . THR A 1 492 ? 16.364 -52.277 9.989 1.00 32.09 492 THR A N 1
ATOM 3626 C CA . THR A 1 492 ? 17.657 -52.934 10.335 1.00 32.09 492 THR A CA 1
ATOM 3627 C C . THR A 1 492 ? 18.702 -52.498 9.293 1.00 32.09 492 THR A C 1
ATOM 3629 O O . THR A 1 492 ? 18.388 -52.425 8.117 1.00 32.09 492 THR A O 1
ATOM 3632 N N . SER A 1 493 ? 19.972 -52.214 9.577 1.00 33.53 493 SER A N 1
ATOM 3633 C CA . SER A 1 493 ? 20.770 -52.157 10.801 1.00 33.53 493 SER A CA 1
ATOM 3634 C C . SER A 1 493 ? 22.045 -51.368 10.469 1.00 33.53 493 SER A C 1
ATOM 3636 O O . SER A 1 493 ? 22.611 -51.518 9.389 1.00 33.53 493 SER A O 1
ATOM 3638 N N . SER A 1 494 ? 22.487 -50.588 11.451 1.00 36.53 494 SER A N 1
ATOM 3639 C CA . SER A 1 494 ? 23.680 -49.742 11.513 1.00 36.53 494 SER A CA 1
ATOM 3640 C C . SER A 1 494 ? 24.997 -50.432 11.117 1.00 36.53 494 SER A C 1
ATOM 3642 O O . SER A 1 494 ? 25.325 -51.523 11.591 1.00 36.53 494 SER A O 1
ATOM 3644 N N . ALA A 1 495 ? 25.768 -49.711 10.299 1.00 31.34 495 ALA A N 1
ATOM 3645 C CA . ALA A 1 495 ? 27.229 -49.728 10.241 1.00 31.34 495 ALA A CA 1
ATOM 3646 C C . ALA A 1 495 ? 27.775 -48.596 11.163 1.00 31.34 495 ALA A C 1
ATOM 3648 O O . ALA A 1 495 ? 27.017 -47.676 11.480 1.00 31.34 495 ALA A O 1
ATOM 3649 N N . PRO A 1 496 ? 29.025 -48.670 11.665 1.00 41.00 496 PRO A N 1
ATOM 3650 C CA . PRO A 1 496 ? 29.555 -47.767 12.703 1.00 41.00 496 PRO A CA 1
ATOM 3651 C C . PRO A 1 496 ? 29.690 -46.312 12.207 1.00 41.00 496 PRO A C 1
ATOM 3653 O O . PRO A 1 496 ? 29.817 -46.125 10.996 1.00 41.00 496 PRO A O 1
ATOM 3656 N N . PRO A 1 497 ? 29.707 -45.289 13.095 1.00 42.19 497 PRO A N 1
ATOM 3657 C CA . PRO A 1 497 ? 29.779 -43.897 12.668 1.00 42.19 497 PRO A CA 1
ATOM 3658 C C . PRO A 1 497 ? 31.171 -43.631 12.097 1.00 42.19 497 PRO A C 1
ATOM 3660 O O . PRO A 1 497 ? 32.158 -43.491 12.824 1.00 42.19 497 PRO A O 1
ATOM 3663 N N . ALA A 1 498 ? 31.254 -43.611 10.772 1.00 42.28 498 ALA A N 1
ATOM 3664 C CA . ALA A 1 498 ? 32.317 -42.905 10.094 1.00 42.28 498 ALA A CA 1
ATOM 3665 C C . ALA A 1 498 ? 32.067 -41.411 10.339 1.00 42.28 498 ALA A C 1
ATOM 3667 O O . ALA A 1 498 ? 30.966 -40.934 10.107 1.00 42.28 498 ALA A O 1
ATOM 3668 N N . GLN A 1 499 ? 33.064 -40.765 10.938 1.00 54.88 499 GLN A N 1
ATOM 3669 C CA . GLN A 1 499 ? 33.319 -39.325 11.062 1.00 54.88 499 GLN A CA 1
ATOM 3670 C C . GLN A 1 499 ? 32.172 -38.373 10.666 1.00 54.88 499 GLN A C 1
ATOM 3672 O O . GLN A 1 499 ? 31.776 -38.324 9.509 1.00 54.88 499 GLN A O 1
ATOM 3677 N N . CYS A 1 500 ? 31.700 -37.571 11.630 1.00 70.69 500 CYS A N 1
ATOM 3678 C CA . CYS A 1 500 ? 30.751 -36.474 11.399 1.00 70.69 500 CYS A CA 1
ATOM 3679 C C . CYS A 1 500 ? 31.470 -35.328 10.672 1.00 70.69 500 CYS A C 1
ATOM 3681 O O . CYS A 1 500 ? 31.924 -34.356 11.280 1.00 70.69 500 CYS A O 1
ATOM 3683 N N . GLU A 1 501 ? 31.675 -35.517 9.378 1.00 81.88 501 GLU A N 1
ATOM 3684 C CA . GLU A 1 501 ? 32.303 -34.578 8.464 1.00 81.88 501 GLU A CA 1
ATOM 3685 C C . GLU A 1 501 ? 31.339 -34.349 7.303 1.00 81.88 501 GLU A C 1
ATOM 3687 O O . GLU A 1 501 ? 30.644 -35.269 6.872 1.00 81.88 501 GLU A O 1
ATOM 3692 N N . ASP A 1 502 ? 31.283 -33.107 6.833 1.00 88.81 502 ASP A N 1
ATOM 3693 C CA . ASP A 1 502 ? 30.541 -32.769 5.627 1.00 88.81 502 ASP A CA 1
ATOM 3694 C C . ASP A 1 502 ? 31.165 -33.502 4.430 1.00 88.81 502 ASP A C 1
ATOM 3696 O O . ASP A 1 502 ? 32.392 -33.522 4.269 1.00 88.81 502 ASP A O 1
ATOM 3700 N N . ASP A 1 503 ? 30.336 -34.128 3.595 1.00 88.69 503 ASP A N 1
ATOM 3701 C CA . ASP A 1 503 ? 30.790 -34.791 2.379 1.00 88.69 503 ASP A CA 1
ATOM 3702 C C . ASP A 1 503 ? 31.220 -33.718 1.375 1.00 88.69 503 ASP A C 1
ATOM 3704 O O . ASP A 1 503 ? 30.405 -33.082 0.715 1.00 88.69 503 ASP A O 1
ATOM 3708 N N . VAL A 1 504 ? 32.533 -33.534 1.231 1.00 86.00 504 VAL A N 1
ATOM 3709 C CA . VAL A 1 504 ? 33.137 -32.556 0.307 1.00 86.00 504 VAL A CA 1
ATOM 3710 C C . VAL A 1 504 ? 32.803 -32.810 -1.167 1.00 86.00 504 VAL A C 1
ATOM 3712 O O . VAL A 1 504 ? 33.135 -31.995 -2.024 1.00 86.00 504 VAL A O 1
ATOM 3715 N N . THR A 1 505 ? 32.210 -33.962 -1.487 1.00 82.62 505 THR A N 1
ATOM 3716 C CA . THR A 1 505 ? 31.725 -34.282 -2.833 1.00 82.62 505 THR A CA 1
ATOM 3717 C C . THR A 1 505 ? 30.228 -34.049 -2.990 1.00 82.62 505 THR A C 1
ATOM 3719 O O . THR A 1 505 ? 29.740 -34.009 -4.124 1.00 82.62 505 THR A O 1
ATOM 3722 N N . TRP A 1 506 ? 29.504 -33.852 -1.885 1.00 86.94 506 TRP A N 1
ATOM 3723 C CA . TRP A 1 506 ? 28.102 -33.483 -1.915 1.00 86.94 506 TRP A CA 1
ATOM 3724 C C . TRP A 1 506 ? 27.949 -32.054 -2.431 1.00 86.94 506 TRP A C 1
ATOM 3726 O O . TRP A 1 506 ? 28.637 -31.123 -2.016 1.00 86.94 506 TRP A O 1
ATOM 3736 N N . ASN A 1 507 ? 27.028 -31.895 -3.372 1.00 79.06 507 ASN A N 1
ATOM 3737 C CA . ASN A 1 507 ? 26.609 -30.609 -3.889 1.00 79.06 507 ASN A CA 1
ATOM 3738 C C . ASN A 1 507 ? 25.131 -30.669 -4.268 1.00 79.06 507 ASN A C 1
ATOM 3740 O O . ASN A 1 507 ? 24.597 -31.727 -4.620 1.00 79.06 507 ASN A O 1
ATOM 3744 N N . GLY A 1 508 ? 24.468 -29.522 -4.184 1.00 69.50 508 GLY A N 1
ATOM 3745 C CA . GLY A 1 508 ? 23.069 -29.380 -4.540 1.00 69.50 508 GLY A CA 1
ATOM 3746 C C . GLY A 1 508 ? 22.804 -29.795 -5.988 1.00 69.50 508 GLY A C 1
ATOM 3747 O O . GLY A 1 508 ? 23.601 -29.565 -6.893 1.00 69.50 508 GLY A O 1
ATOM 3748 N N . LYS A 1 509 ? 21.622 -30.366 -6.219 1.00 65.12 509 LYS A N 1
ATOM 3749 C CA . LYS A 1 509 ? 21.153 -30.970 -7.477 1.00 65.12 509 LYS A CA 1
ATOM 3750 C C . LYS A 1 509 ? 21.357 -30.103 -8.715 1.00 65.12 509 LYS A C 1
ATOM 3752 O O . LYS A 1 509 ? 21.471 -30.640 -9.812 1.00 65.12 509 LYS A O 1
ATOM 3757 N N . PHE A 1 510 ? 21.397 -28.792 -8.524 1.00 48.38 510 PHE A N 1
ATOM 3758 C CA . PHE A 1 510 ? 21.408 -27.799 -9.587 1.00 48.38 510 PHE A CA 1
ATOM 3759 C C . PHE A 1 510 ? 22.731 -27.025 -9.694 1.00 48.38 510 PHE A C 1
ATOM 3761 O O . PHE A 1 510 ? 22.869 -26.205 -10.592 1.00 48.38 510 PHE A O 1
ATOM 3768 N N . SER A 1 511 ? 23.712 -27.264 -8.811 1.00 53.88 511 SER A N 1
ATOM 3769 C CA . SER A 1 511 ? 25.035 -26.636 -8.914 1.00 53.88 511 SER A CA 1
ATOM 3770 C C . SER A 1 511 ? 26.083 -27.353 -8.071 1.00 53.88 511 SER A C 1
ATOM 3772 O O . SER A 1 511 ? 25.910 -27.521 -6.866 1.00 53.88 511 SER A O 1
ATOM 3774 N N . ILE A 1 512 ? 27.233 -27.651 -8.685 1.00 62.34 512 ILE A N 1
ATOM 3775 C CA . ILE A 1 512 ? 28.400 -28.198 -7.978 1.00 62.34 512 ILE A CA 1
ATOM 3776 C C . ILE A 1 512 ? 29.022 -27.210 -6.981 1.00 62.34 512 ILE A C 1
ATOM 3778 O O . ILE A 1 512 ? 29.773 -27.629 -6.111 1.00 62.34 512 ILE A O 1
ATOM 3782 N N . ALA A 1 513 ? 28.709 -25.915 -7.110 1.00 62.59 513 ALA A N 1
ATOM 3783 C CA . ALA A 1 513 ? 29.120 -24.869 -6.176 1.00 62.59 513 ALA A CA 1
ATOM 3784 C C . ALA A 1 513 ? 28.161 -24.732 -4.979 1.00 62.59 513 ALA A C 1
ATOM 3786 O O . ALA A 1 513 ? 28.438 -23.969 -4.061 1.00 62.59 513 ALA A O 1
ATOM 3787 N N . HIS A 1 514 ? 27.026 -25.445 -4.979 1.00 77.56 514 HIS A N 1
ATOM 3788 C CA . HIS A 1 514 ? 26.147 -25.561 -3.813 1.00 77.56 514 HIS A CA 1
ATOM 3789 C C . HIS A 1 514 ? 26.625 -26.703 -2.912 1.00 77.56 514 HIS A C 1
ATOM 3791 O O . HIS A 1 514 ? 25.875 -27.637 -2.635 1.00 77.56 514 HIS A O 1
ATOM 3797 N N . ASP A 1 515 ? 27.894 -26.651 -2.526 1.00 83.81 515 ASP A N 1
ATOM 3798 C CA . ASP A 1 515 ? 28.517 -27.571 -1.581 1.00 83.81 515 ASP A CA 1
ATOM 3799 C C . ASP A 1 515 ? 28.130 -27.226 -0.133 1.00 83.81 515 ASP A C 1
ATOM 3801 O O . ASP A 1 515 ? 27.318 -26.334 0.133 1.00 83.81 515 ASP A O 1
ATOM 3805 N N . CYS A 1 516 ? 28.706 -27.938 0.829 1.00 84.38 516 CYS A N 1
ATOM 3806 C CA . CYS A 1 516 ? 28.393 -27.729 2.236 1.00 84.38 516 CYS A CA 1
ATOM 3807 C C . CYS A 1 516 ? 28.770 -26.326 2.755 1.00 84.38 516 CYS A C 1
ATOM 3809 O O . CYS A 1 516 ? 28.084 -25.818 3.640 1.00 84.38 516 CYS A O 1
ATOM 3811 N N . ASP A 1 517 ? 29.747 -25.634 2.157 1.00 85.69 517 ASP A N 1
ATOM 3812 C CA . ASP A 1 517 ? 30.060 -24.244 2.520 1.00 85.69 517 ASP A CA 1
ATOM 3813 C C . ASP A 1 517 ? 28.934 -23.293 2.078 1.00 85.69 517 ASP A C 1
ATOM 3815 O O . ASP A 1 517 ? 28.562 -22.364 2.801 1.00 85.69 517 ASP A O 1
ATOM 3819 N N . TYR A 1 518 ? 28.316 -23.553 0.923 1.00 70.88 518 TYR A N 1
ATOM 3820 C CA . TYR A 1 518 ? 27.130 -22.819 0.483 1.00 70.88 518 TYR A CA 1
ATOM 3821 C C . TYR A 1 518 ? 25.903 -23.097 1.366 1.00 70.88 518 TYR A C 1
ATOM 3823 O O . TYR A 1 518 ? 25.121 -22.178 1.655 1.00 70.88 518 TYR A O 1
ATOM 3831 N N . ILE A 1 519 ? 25.714 -24.343 1.816 1.00 82.75 519 ILE A N 1
ATOM 3832 C CA . ILE A 1 519 ? 24.638 -24.687 2.760 1.00 82.75 519 ILE A CA 1
ATOM 3833 C C . ILE A 1 519 ? 24.830 -23.929 4.083 1.00 82.75 519 ILE A C 1
ATOM 3835 O O . ILE A 1 519 ? 23.853 -23.413 4.631 1.00 82.75 519 ILE A O 1
ATOM 3839 N N . ALA A 1 520 ? 26.077 -23.738 4.532 1.00 79.25 520 ALA A N 1
ATOM 3840 C CA . ALA A 1 520 ? 26.414 -23.054 5.784 1.00 79.25 520 ALA A CA 1
ATOM 3841 C C . ALA A 1 520 ? 26.001 -21.574 5.836 1.00 79.25 520 ALA A C 1
ATOM 3843 O O . ALA A 1 520 ? 25.839 -21.020 6.923 1.00 79.25 520 ALA A O 1
ATOM 3844 N N . LEU A 1 521 ? 25.776 -20.934 4.684 1.00 66.94 521 LEU A N 1
ATOM 3845 C CA . LEU A 1 521 ? 25.327 -19.539 4.609 1.00 66.94 521 LEU A CA 1
ATOM 3846 C C . LEU A 1 521 ? 23.844 -19.355 4.977 1.00 66.94 521 LEU A C 1
ATOM 3848 O O . LEU A 1 521 ? 23.448 -18.256 5.359 1.00 66.94 521 LEU A O 1
ATOM 3852 N N . ASN A 1 522 ? 23.017 -20.399 4.847 1.00 67.44 522 ASN A N 1
ATOM 3853 C CA . ASN A 1 522 ? 21.636 -20.406 5.345 1.00 67.44 522 ASN A CA 1
ATOM 3854 C C . ASN A 1 522 ? 21.155 -21.849 5.607 1.00 67.44 522 ASN A C 1
ATOM 3856 O O . ASN A 1 522 ? 20.349 -22.379 4.833 1.00 67.44 522 ASN A O 1
ATOM 3860 N N . PRO A 1 523 ? 21.627 -22.499 6.688 1.00 72.00 523 PRO A N 1
ATOM 3861 C CA . PRO A 1 523 ? 21.328 -23.906 6.954 1.00 72.00 523 PRO A CA 1
ATOM 3862 C C . PRO A 1 523 ? 19.825 -24.176 7.095 1.00 72.00 523 PRO A C 1
ATOM 3864 O O . PRO A 1 523 ? 19.322 -25.174 6.586 1.00 72.00 523 PRO A O 1
ATOM 3867 N N . ALA A 1 524 ? 19.080 -23.244 7.700 1.00 69.75 524 ALA A N 1
ATOM 3868 C CA . ALA A 1 524 ? 17.646 -23.391 7.952 1.00 69.75 524 ALA A CA 1
ATOM 3869 C C . ALA A 1 524 ? 16.819 -23.569 6.666 1.00 69.75 524 ALA A C 1
ATOM 3871 O O . ALA A 1 524 ? 15.906 -24.389 6.632 1.00 69.75 524 ALA A O 1
ATOM 3872 N N . ALA A 1 525 ? 17.158 -22.846 5.594 1.00 59.53 525 ALA A N 1
ATOM 3873 C CA . ALA A 1 525 ? 16.462 -22.960 4.311 1.00 59.53 525 ALA A CA 1
ATOM 3874 C C . ALA A 1 525 ? 17.074 -24.016 3.375 1.00 59.53 525 ALA A C 1
ATOM 3876 O O . ALA A 1 525 ? 16.421 -24.458 2.428 1.00 59.53 525 ALA A O 1
ATOM 3877 N N . ARG A 1 526 ? 18.343 -24.386 3.593 1.00 76.62 526 ARG A N 1
ATOM 3878 C CA . ARG A 1 526 ? 19.145 -25.133 2.610 1.00 76.62 526 ARG A CA 1
ATOM 3879 C C . ARG A 1 526 ? 19.404 -26.585 2.984 1.00 76.62 526 ARG A C 1
ATOM 3881 O O . ARG A 1 526 ? 19.648 -27.393 2.097 1.00 76.62 526 ARG A O 1
ATOM 3888 N N . CYS A 1 527 ? 19.263 -26.964 4.251 1.00 82.62 527 CYS A N 1
ATOM 3889 C CA . CYS A 1 527 ? 19.466 -28.350 4.680 1.00 82.62 527 CYS A CA 1
ATOM 3890 C C . CYS A 1 527 ? 18.427 -29.340 4.127 1.00 82.62 527 CYS A C 1
ATOM 3892 O O . CYS A 1 527 ? 18.669 -30.541 4.100 1.00 82.62 527 CYS A O 1
ATOM 3894 N N . VAL A 1 528 ? 17.302 -28.852 3.600 1.00 78.75 528 VAL A N 1
ATOM 3895 C CA . VAL A 1 528 ? 16.290 -29.677 2.915 1.00 78.75 528 VAL A CA 1
ATOM 3896 C C . VAL A 1 528 ? 16.588 -29.908 1.428 1.00 78.75 528 VAL A C 1
ATOM 3898 O O . VAL A 1 528 ? 15.832 -30.592 0.739 1.00 78.75 528 VAL A O 1
ATOM 3901 N N . TRP A 1 529 ? 17.661 -29.317 0.897 1.00 75.00 529 TRP A N 1
ATOM 3902 C CA . TRP A 1 529 ? 17.988 -29.415 -0.524 1.00 75.00 529 TRP A CA 1
ATOM 3903 C C . TRP A 1 529 ? 18.492 -30.810 -0.864 1.00 75.00 529 TRP A C 1
ATOM 3905 O O . TRP A 1 529 ? 19.001 -31.512 -0.004 1.00 75.00 529 TRP A O 1
ATOM 3915 N N . THR A 1 530 ? 18.351 -31.231 -2.116 1.00 82.56 530 THR A N 1
ATOM 3916 C CA . THR A 1 530 ? 18.814 -32.551 -2.572 1.00 82.56 530 THR A CA 1
ATOM 3917 C C . THR A 1 530 ? 19.939 -32.399 -3.577 1.00 82.56 530 THR A C 1
ATOM 3919 O O . THR A 1 530 ? 20.003 -31.380 -4.259 1.00 82.56 530 THR A O 1
ATOM 3922 N N . SER A 1 531 ? 20.822 -33.388 -3.665 1.00 73.94 531 SER A N 1
ATOM 3923 C CA . SER A 1 531 ? 21.819 -33.573 -4.720 1.00 73.94 531 SER A CA 1
ATOM 3924 C C . SER A 1 531 ? 21.208 -34.261 -5.948 1.00 73.94 531 SER A C 1
ATOM 3926 O O . SER A 1 531 ? 20.050 -34.691 -5.949 1.00 73.94 531 SER A O 1
ATOM 3928 N N . SER A 1 532 ? 21.984 -34.374 -7.028 1.00 70.69 532 SER A N 1
ATOM 3929 C CA . SER A 1 532 ? 21.537 -34.982 -8.293 1.00 70.69 532 SER A CA 1
ATOM 3930 C C . SER A 1 532 ? 21.192 -36.474 -8.177 1.00 70.69 532 SER A C 1
ATOM 3932 O O . SER A 1 532 ? 20.347 -36.962 -8.926 1.00 70.69 532 SER A O 1
ATOM 3934 N N . ASP A 1 533 ? 21.776 -37.180 -7.205 1.00 73.25 533 ASP A N 1
ATOM 3935 C CA . ASP A 1 533 ? 21.460 -38.567 -6.842 1.00 73.25 533 ASP A CA 1
ATOM 3936 C C . ASP A 1 533 ? 20.341 -38.688 -5.786 1.00 73.25 533 ASP A C 1
ATOM 3938 O O . ASP A 1 533 ? 20.017 -39.794 -5.355 1.00 73.25 533 ASP A O 1
ATOM 3942 N N . GLY A 1 534 ? 19.710 -37.571 -5.404 1.00 72.12 534 GLY A N 1
ATOM 3943 C CA . GLY A 1 534 ? 18.546 -37.537 -4.517 1.00 72.12 534 GLY A CA 1
ATOM 3944 C C . GLY A 1 534 ? 18.861 -37.583 -3.020 1.00 72.12 534 GLY A C 1
ATOM 3945 O O . GLY A 1 534 ? 17.932 -37.733 -2.229 1.00 72.12 534 GLY A O 1
ATOM 3946 N N . LYS A 1 535 ? 20.130 -37.445 -2.612 1.00 80.19 535 LYS A N 1
ATOM 3947 C CA . LYS A 1 535 ? 20.514 -37.349 -1.193 1.00 80.19 535 LYS A CA 1
ATOM 3948 C C . LYS A 1 535 ? 20.323 -35.933 -0.677 1.00 80.19 535 LYS A C 1
ATOM 3950 O O . LYS A 1 535 ? 20.642 -34.974 -1.374 1.00 80.19 535 LYS A O 1
ATOM 3955 N N . THR A 1 536 ? 19.820 -35.780 0.541 1.00 86.19 536 THR A N 1
ATOM 3956 C CA . THR A 1 536 ? 19.592 -34.442 1.093 1.00 86.19 536 THR A CA 1
ATOM 3957 C C . THR A 1 536 ? 20.895 -33.787 1.561 1.00 86.19 536 THR A C 1
ATOM 3959 O O . THR A 1 536 ? 21.871 -34.473 1.854 1.00 86.19 536 THR A O 1
ATOM 3962 N N . ALA A 1 537 ? 20.908 -32.458 1.646 1.00 83.69 537 ALA A N 1
ATOM 3963 C CA . ALA A 1 537 ? 21.966 -31.664 2.265 1.00 83.69 537 ALA A CA 1
ATOM 3964 C C . ALA A 1 537 ? 22.083 -31.982 3.754 1.00 83.69 537 ALA A C 1
ATOM 3966 O O . ALA A 1 537 ? 23.166 -31.908 4.314 1.00 83.69 537 ALA A O 1
ATOM 3967 N N . TYR A 1 538 ? 20.979 -32.391 4.374 1.00 84.19 538 TYR A N 1
ATOM 3968 C CA . TYR A 1 538 ? 20.956 -32.925 5.725 1.00 84.19 538 TYR A CA 1
ATOM 3969 C C . TYR A 1 538 ? 21.840 -34.177 5.854 1.00 84.19 538 TYR A C 1
ATOM 3971 O O . TYR A 1 538 ? 22.704 -34.220 6.720 1.00 84.19 538 TYR A O 1
ATOM 3979 N N . ASP A 1 539 ? 21.711 -35.134 4.927 1.00 84.69 539 ASP A N 1
ATOM 3980 C CA . ASP A 1 539 ? 22.513 -36.370 4.916 1.00 84.69 539 ASP A CA 1
ATOM 3981 C C . ASP A 1 539 ? 23.944 -36.167 4.377 1.00 84.69 539 ASP A C 1
ATOM 3983 O O . ASP A 1 539 ? 24.858 -36.920 4.715 1.00 84.69 539 ASP A O 1
ATOM 3987 N N . GLY A 1 540 ? 24.132 -35.192 3.480 1.00 88.75 540 GLY A N 1
ATOM 3988 C CA . GLY A 1 540 ? 25.405 -34.897 2.815 1.00 88.75 540 GLY A CA 1
ATOM 3989 C C . GLY A 1 540 ? 26.294 -33.897 3.553 1.00 88.75 540 GLY A C 1
ATOM 3990 O O . GLY A 1 540 ? 27.513 -33.973 3.452 1.00 88.75 540 GLY A O 1
ATOM 3991 N N . CYS A 1 541 ? 25.704 -32.992 4.331 1.00 92.25 541 CYS A N 1
ATOM 3992 C CA . CYS A 1 541 ? 26.393 -31.958 5.101 1.00 92.25 541 CYS A CA 1
ATOM 3993 C C . CYS A 1 541 ? 25.959 -31.972 6.584 1.00 92.25 541 CYS A C 1
ATOM 3995 O O . CYS A 1 541 ? 25.477 -30.957 7.103 1.00 92.25 541 CYS A O 1
ATOM 3997 N N . PRO A 1 542 ? 26.103 -33.105 7.298 1.00 85.31 542 PRO A N 1
ATOM 3998 C CA . PRO A 1 542 ? 25.568 -33.276 8.652 1.00 85.31 542 PRO A CA 1
ATOM 3999 C C . PRO A 1 542 ? 26.191 -32.328 9.692 1.00 85.31 542 PRO A C 1
ATOM 4001 O O . PRO A 1 542 ? 25.555 -31.997 10.697 1.00 85.31 542 PRO A O 1
ATOM 4004 N N . LYS A 1 543 ? 27.415 -31.827 9.470 1.00 85.50 543 LYS A N 1
ATOM 4005 C CA . LYS A 1 543 ? 28.047 -30.840 10.361 1.00 85.50 543 LYS A CA 1
ATOM 4006 C C . LYS A 1 543 ? 27.469 -29.452 10.126 1.00 85.50 543 LYS A C 1
ATOM 4008 O O . LYS A 1 543 ? 27.145 -28.760 11.089 1.00 85.50 543 LYS A O 1
ATOM 4013 N N . THR A 1 544 ? 27.316 -29.068 8.866 1.00 87.25 544 THR A N 1
ATOM 4014 C CA . THR A 1 544 ? 26.714 -27.788 8.481 1.00 87.25 544 THR A CA 1
ATOM 4015 C C . THR A 1 544 ? 25.226 -27.713 8.844 1.00 87.25 544 THR A C 1
ATOM 4017 O O . THR A 1 544 ? 24.738 -26.662 9.260 1.00 87.25 544 THR A O 1
ATOM 4020 N N . CYS A 1 545 ? 24.515 -28.835 8.751 1.00 86.62 545 CYS A N 1
ATOM 4021 C CA . CYS A 1 545 ? 23.086 -28.935 9.041 1.00 86.62 545 CYS A CA 1
ATOM 4022 C C . CYS A 1 545 ? 22.741 -29.208 10.509 1.00 86.62 545 CYS A C 1
ATOM 4024 O O . CYS A 1 545 ? 21.567 -29.354 10.849 1.00 86.62 545 CYS A O 1
ATOM 4026 N N . GLY A 1 546 ? 23.745 -29.213 11.390 1.00 75.75 546 GLY A N 1
ATOM 4027 C CA . GLY A 1 546 ? 23.540 -29.238 12.836 1.00 75.75 546 GLY A CA 1
ATOM 4028 C C . GLY A 1 546 ? 23.221 -30.613 13.430 1.00 75.75 546 GLY A C 1
ATOM 4029 O O . GLY A 1 546 ? 22.781 -30.676 14.574 1.00 75.75 546 GLY A O 1
ATOM 4030 N N . GLU A 1 547 ? 23.467 -31.716 12.717 1.00 71.19 547 GLU A N 1
ATOM 4031 C CA . GLU A 1 547 ? 23.295 -33.072 13.267 1.00 71.19 547 GLU A CA 1
ATOM 4032 C C . GLU A 1 547 ? 24.428 -33.488 14.218 1.00 71.19 547 GLU A C 1
ATOM 4034 O O . GLU A 1 547 ? 24.254 -34.377 15.053 1.00 71.19 547 GLU A O 1
ATOM 4039 N N . CYS A 1 548 ? 25.599 -32.848 14.135 1.00 67.88 548 CYS A N 1
ATOM 4040 C CA . CYS A 1 548 ? 26.784 -33.276 14.884 1.00 67.88 548 CYS A CA 1
ATOM 4041 C C . CYS A 1 548 ? 26.831 -32.846 16.372 1.00 67.88 548 CYS A C 1
ATOM 4043 O O . CYS A 1 548 ? 27.856 -33.073 17.025 1.00 67.88 548 CYS A O 1
ATOM 4045 N N . GLU A 1 549 ? 25.786 -32.253 16.963 1.00 58.50 549 GLU A N 1
ATOM 4046 C CA . GLU A 1 549 ? 25.802 -31.910 18.398 1.00 58.50 549 GLU A CA 1
ATOM 4047 C C . GLU A 1 549 ? 25.527 -33.133 19.289 1.00 58.50 549 GLU A C 1
ATOM 4049 O O . GLU A 1 549 ? 24.420 -33.388 19.761 1.00 58.50 549 GLU A O 1
ATOM 4054 N N . GLY A 1 550 ? 26.592 -33.903 19.541 1.00 47.28 550 GLY A N 1
ATOM 4055 C CA . GLY A 1 550 ? 26.518 -35.124 20.338 1.00 47.28 550 GLY A CA 1
ATOM 4056 C C . GLY A 1 550 ? 27.858 -35.762 20.706 1.00 47.28 550 GLY A C 1
ATOM 4057 O O . GLY A 1 550 ? 28.002 -36.973 20.582 1.00 47.28 550 GLY A O 1
ATOM 4058 N N . ALA A 1 551 ? 28.837 -34.998 21.203 1.00 30.92 551 ALA A N 1
ATOM 4059 C CA . ALA A 1 551 ? 29.929 -35.556 22.009 1.00 30.92 551 ALA A CA 1
ATOM 4060 C C . ALA A 1 551 ? 30.405 -34.537 23.054 1.00 30.92 551 ALA A C 1
ATOM 4062 O O . ALA A 1 551 ? 31.094 -33.564 22.761 1.00 30.92 551 ALA A O 1
ATOM 4063 N N . THR A 1 552 ? 30.015 -34.770 24.304 1.00 32.25 552 THR A N 1
ATOM 4064 C CA . THR A 1 552 ? 30.473 -34.016 25.469 1.00 32.25 552 THR A CA 1
ATOM 4065 C C . THR A 1 552 ? 31.942 -34.321 25.764 1.00 32.25 552 THR A C 1
ATOM 4067 O O . THR A 1 552 ? 32.344 -35.479 25.846 1.00 32.25 552 THR A O 1
ATOM 4070 N N . SER A 1 553 ? 32.721 -33.275 26.035 1.00 30.62 553 SER A N 1
ATOM 4071 C CA . SER A 1 553 ? 33.879 -33.331 26.928 1.00 30.62 553 SER A CA 1
ATOM 4072 C C . SER A 1 553 ? 33.987 -32.000 27.669 1.00 30.62 553 SER A C 1
ATOM 4074 O O . SER A 1 553 ? 34.532 -31.019 27.182 1.00 30.62 553 SER A O 1
ATOM 4076 N N . THR A 1 554 ? 33.378 -32.021 28.849 1.00 29.92 554 THR A N 1
ATOM 4077 C CA . THR A 1 554 ? 33.792 -31.440 30.136 1.00 29.92 554 THR A CA 1
ATOM 4078 C C . THR A 1 554 ? 35.213 -30.870 30.284 1.00 29.92 554 THR A C 1
ATOM 4080 O O . THR A 1 554 ? 36.173 -31.430 29.768 1.00 29.92 554 THR A O 1
ATOM 4083 N N . GLU A 1 555 ? 35.268 -29.877 31.189 1.00 33.53 555 GLU A N 1
ATOM 4084 C CA . GLU A 1 555 ? 36.395 -29.210 31.879 1.00 33.53 555 GLU A CA 1
ATOM 4085 C C . GLU A 1 555 ? 36.919 -27.914 31.236 1.00 33.53 555 GLU A C 1
ATOM 4087 O O . GLU A 1 555 ? 37.218 -27.861 30.057 1.00 33.53 555 GLU A O 1
ATOM 4092 N N . ALA A 1 556 ? 37.118 -26.813 31.960 1.00 28.89 556 ALA A N 1
ATOM 4093 C CA . ALA A 1 556 ? 36.792 -26.471 33.338 1.00 28.89 556 ALA A CA 1
ATOM 4094 C C . ALA A 1 556 ? 36.929 -24.950 33.504 1.00 28.89 556 ALA A C 1
ATOM 4096 O O . ALA A 1 556 ? 37.750 -24.296 32.866 1.00 28.89 556 ALA A O 1
ATOM 4097 N N . THR A 1 557 ? 36.141 -24.408 34.426 1.00 31.11 557 THR A N 1
ATOM 4098 C CA . THR A 1 557 ? 36.339 -23.106 35.058 1.00 31.11 557 THR A CA 1
ATOM 4099 C C . THR A 1 557 ? 37.790 -22.911 35.505 1.00 31.11 557 THR A C 1
ATOM 4101 O O . THR A 1 557 ? 38.310 -23.734 36.252 1.00 31.11 557 THR A O 1
ATOM 4104 N N . THR A 1 558 ? 38.404 -21.773 35.176 1.00 25.92 558 THR A N 1
ATOM 4105 C CA . THR A 1 558 ? 39.330 -21.085 36.090 1.00 25.92 558 THR A CA 1
ATOM 4106 C C . THR A 1 558 ? 39.238 -19.575 35.868 1.00 25.92 558 THR A C 1
ATOM 4108 O O . THR A 1 558 ? 39.665 -19.033 34.856 1.00 25.92 558 THR A O 1
ATOM 4111 N N . THR A 1 559 ? 38.630 -18.910 36.846 1.00 33.19 559 THR A N 1
ATOM 4112 C CA . THR A 1 559 ? 38.848 -17.509 37.218 1.00 33.19 559 THR A CA 1
ATOM 4113 C C . THR A 1 559 ? 40.328 -17.215 37.434 1.00 33.19 559 THR A C 1
ATOM 4115 O O . THR A 1 559 ? 40.933 -17.892 38.258 1.00 33.19 559 THR A O 1
ATOM 4118 N N . GLU A 1 560 ? 40.842 -16.117 36.879 1.00 29.83 560 GLU A N 1
ATOM 4119 C CA . GLU A 1 560 ? 41.703 -15.224 37.662 1.00 29.83 560 GLU A CA 1
ATOM 4120 C C . GLU A 1 560 ? 41.710 -13.800 37.096 1.00 29.83 560 GLU A C 1
ATOM 4122 O O . GLU A 1 560 ? 42.120 -13.536 35.969 1.00 29.83 560 GLU A O 1
ATOM 4127 N N . ALA A 1 561 ? 41.234 -12.870 37.922 1.00 34.62 561 ALA A N 1
ATOM 4128 C CA . ALA A 1 561 ? 41.585 -11.468 37.833 1.00 34.62 561 ALA A CA 1
ATOM 4129 C C . ALA A 1 561 ? 43.027 -11.312 38.320 1.00 34.62 561 ALA A C 1
ATOM 4131 O O . ALA A 1 561 ? 43.353 -11.841 39.379 1.00 34.62 561 ALA A O 1
ATOM 4132 N N . THR A 1 562 ? 43.866 -10.530 37.642 1.00 25.91 562 THR A N 1
ATOM 4133 C CA . THR A 1 562 ? 44.971 -9.838 38.316 1.00 25.91 562 THR A CA 1
ATOM 4134 C C . THR A 1 562 ? 45.289 -8.520 37.621 1.00 25.91 562 THR A C 1
ATOM 4136 O O . THR A 1 562 ? 45.368 -8.391 36.405 1.00 25.91 562 THR A O 1
ATOM 4139 N N . THR A 1 563 ? 45.412 -7.544 38.501 1.00 28.14 563 THR A N 1
ATOM 4140 C CA . THR A 1 563 ? 45.756 -6.136 38.403 1.00 28.14 563 THR A CA 1
ATOM 4141 C C . THR A 1 563 ? 47.089 -5.805 37.722 1.00 28.14 563 THR A C 1
ATOM 4143 O O . THR A 1 563 ? 48.053 -6.560 37.792 1.00 28.14 563 THR A O 1
ATOM 4146 N N . VAL A 1 564 ? 47.104 -4.582 37.180 1.00 33.81 564 VAL A N 1
ATOM 4147 C CA . VAL A 1 564 ? 48.209 -3.639 36.887 1.00 33.81 564 VAL A CA 1
ATOM 4148 C C . VAL A 1 564 ? 49.474 -3.837 37.755 1.00 33.81 564 VAL A C 1
ATOM 4150 O O . VAL A 1 564 ? 49.359 -4.165 38.939 1.00 33.81 564 VAL A O 1
ATOM 4153 N N . PRO A 1 565 ? 50.676 -3.546 37.214 1.00 36.34 565 PRO A N 1
ATOM 4154 C CA . PRO A 1 565 ? 51.302 -2.266 37.572 1.00 36.34 565 PRO A CA 1
ATOM 4155 C C . PRO A 1 565 ? 51.948 -1.483 36.406 1.00 36.34 565 PRO A C 1
ATOM 4157 O O . PRO A 1 565 ? 52.334 -2.028 35.375 1.00 36.34 565 PRO A O 1
ATOM 4160 N N . GLU A 1 566 ? 52.053 -0.173 36.655 1.00 29.33 566 GLU A N 1
ATOM 4161 C CA . GLU A 1 566 ? 52.874 0.875 36.021 1.00 29.33 566 GLU A CA 1
ATOM 4162 C C . GLU A 1 566 ? 54.303 0.387 35.658 1.00 29.33 566 GLU A C 1
ATOM 4164 O O . GLU A 1 566 ? 54.831 -0.523 36.291 1.00 29.33 566 GLU A O 1
ATOM 4169 N N . THR A 1 567 ? 55.081 0.975 34.735 1.00 26.56 567 THR A N 1
ATOM 4170 C CA . THR A 1 567 ? 55.723 2.300 34.888 1.00 26.56 567 THR A CA 1
ATOM 4171 C C . THR A 1 567 ? 56.515 2.679 33.610 1.00 26.56 567 THR A C 1
ATOM 4173 O O . THR A 1 567 ? 57.319 1.892 33.126 1.00 26.56 567 THR A O 1
ATOM 4176 N N . THR A 1 568 ? 56.277 3.908 33.126 1.00 27.31 568 THR A N 1
ATOM 4177 C CA . THR A 1 568 ? 57.181 4.920 32.508 1.00 27.31 568 THR A CA 1
ATOM 4178 C C . THR A 1 568 ? 58.154 4.638 31.348 1.00 27.31 568 THR A C 1
ATOM 4180 O O . THR A 1 568 ? 59.070 3.836 31.478 1.00 27.31 568 THR A O 1
ATOM 4183 N N . SER A 1 569 ? 58.047 5.560 30.369 1.00 30.78 569 SER A N 1
ATOM 4184 C CA . SER A 1 569 ? 59.082 6.359 29.661 1.00 30.78 569 SER A CA 1
ATOM 4185 C C . SER A 1 569 ? 60.174 5.626 28.861 1.00 30.78 569 SER A C 1
ATOM 4187 O O . SER A 1 569 ? 60.766 4.671 29.328 1.00 30.78 569 SER A O 1
ATOM 4189 N N . GLU A 1 570 ? 60.560 6.050 27.652 1.00 34.75 570 GLU A N 1
ATOM 4190 C CA . GLU A 1 570 ? 60.792 7.431 27.212 1.00 34.75 570 GLU A CA 1
ATOM 4191 C C . GLU A 1 570 ? 60.884 7.517 25.664 1.00 34.75 570 GLU A C 1
ATOM 4193 O O . GLU A 1 570 ? 61.548 6.703 25.033 1.00 34.75 570 GLU A O 1
ATOM 4198 N N . THR A 1 571 ? 60.190 8.512 25.096 1.00 29.27 571 THR A N 1
ATOM 4199 C CA . THR A 1 571 ? 60.588 9.479 24.043 1.00 29.27 571 THR A CA 1
ATOM 4200 C C . THR A 1 571 ? 61.444 9.038 22.841 1.00 29.27 571 THR A C 1
ATOM 4202 O O . THR A 1 571 ? 62.545 8.534 23.023 1.00 29.27 571 THR A O 1
ATOM 4205 N N . THR A 1 572 ? 61.032 9.422 21.613 1.00 28.67 572 THR A N 1
ATOM 4206 C CA . THR A 1 572 ? 61.787 10.338 20.702 1.00 28.67 572 THR A CA 1
ATOM 4207 C C . THR A 1 572 ? 61.018 10.647 19.390 1.00 28.67 572 THR A C 1
ATOM 4209 O O . THR A 1 572 ? 60.939 9.832 18.482 1.00 28.67 572 THR A O 1
ATOM 4212 N N . THR A 1 573 ? 60.451 11.863 19.362 1.00 29.84 573 THR A N 1
ATOM 4213 C CA . THR A 1 573 ? 60.330 12.875 18.273 1.00 29.84 573 THR A CA 1
ATOM 4214 C C . THR A 1 573 ? 59.732 12.577 16.873 1.00 29.84 573 THR A C 1
ATOM 4216 O O . THR A 1 573 ? 60.400 12.061 15.984 1.00 29.84 573 THR A O 1
ATOM 4219 N N . VAL A 1 574 ? 58.506 13.096 16.687 1.00 33.94 574 VAL A N 1
ATOM 4220 C CA . VAL A 1 574 ? 57.940 14.050 15.671 1.00 33.94 574 VAL A CA 1
ATOM 4221 C C . VAL A 1 574 ? 59.018 14.917 14.940 1.00 33.94 574 VAL A C 1
ATOM 4223 O O . VAL A 1 574 ? 60.023 15.193 15.599 1.00 33.94 574 VAL A O 1
ATOM 4226 N N . PRO A 1 575 ? 58.882 15.424 13.672 1.00 47.19 575 PRO A N 1
ATOM 4227 C CA . PRO A 1 575 ? 57.687 16.103 13.137 1.00 47.19 575 PRO A CA 1
ATOM 4228 C C . PRO A 1 575 ? 57.228 15.893 11.681 1.00 47.19 575 PRO A C 1
ATOM 4230 O O . PRO A 1 575 ? 57.920 15.378 10.809 1.00 47.19 575 PRO A O 1
ATOM 4233 N N . GLU A 1 576 ? 56.007 16.407 11.519 1.00 35.22 576 GLU A N 1
ATOM 4234 C CA . GLU A 1 576 ? 55.128 16.640 10.373 1.00 35.22 576 GLU A CA 1
ATOM 4235 C C . GLU A 1 576 ? 55.584 17.697 9.335 1.00 35.22 576 GLU A C 1
ATOM 4237 O O . GLU A 1 576 ? 56.518 18.471 9.554 1.00 35.22 576 GLU A O 1
ATOM 4242 N N . THR A 1 577 ? 54.712 17.824 8.316 1.00 30.98 577 THR A N 1
ATOM 4243 C CA . THR A 1 577 ? 54.411 18.959 7.406 1.00 30.98 577 THR A CA 1
ATOM 4244 C C . THR A 1 577 ? 55.199 18.958 6.081 1.00 30.98 577 THR A C 1
ATOM 4246 O O . THR A 1 577 ? 56.366 18.598 6.069 1.00 30.98 577 THR A O 1
ATOM 4249 N N . THR A 1 578 ? 54.649 19.247 4.891 1.00 29.27 578 THR A N 1
ATOM 4250 C CA . THR A 1 578 ? 53.555 20.147 4.458 1.00 29.27 578 THR A CA 1
ATOM 4251 C C . THR A 1 578 ? 52.969 19.761 3.076 1.00 29.27 578 THR A C 1
ATOM 4253 O O . THR A 1 578 ? 53.679 19.250 2.216 1.00 29.27 578 THR A O 1
ATOM 4256 N N . SER A 1 579 ? 51.697 20.130 2.874 1.00 34.94 579 SER A N 1
ATOM 4257 C CA . SER A 1 579 ? 51.001 20.614 1.652 1.00 34.94 579 SER A CA 1
ATOM 4258 C C . SER A 1 579 ? 51.862 21.230 0.521 1.00 34.94 579 SER A C 1
ATOM 4260 O O . SER A 1 579 ? 52.724 22.048 0.831 1.00 34.94 579 SER A O 1
ATOM 4262 N N . ASP A 1 580 ? 51.601 20.938 -0.772 1.00 32.22 580 ASP A N 1
ATOM 4263 C CA . ASP A 1 580 ? 50.721 21.727 -1.686 1.00 32.22 580 ASP A CA 1
ATOM 4264 C C . ASP A 1 580 ? 50.868 21.372 -3.204 1.00 32.22 580 ASP A C 1
ATOM 4266 O O . ASP A 1 580 ? 51.943 21.013 -3.677 1.00 32.22 580 ASP A O 1
ATOM 4270 N N . ALA A 1 581 ? 49.754 21.534 -3.934 1.00 31.36 581 ALA A N 1
ATOM 4271 C CA . ALA A 1 581 ? 49.511 21.941 -5.337 1.00 31.36 581 ALA A CA 1
ATOM 4272 C C . ALA A 1 581 ? 50.333 21.479 -6.589 1.00 31.36 581 ALA A C 1
ATOM 4274 O O . ALA A 1 581 ? 51.468 21.880 -6.818 1.00 31.36 581 ALA A O 1
ATOM 4275 N N . THR A 1 582 ? 49.566 20.893 -7.535 1.00 32.12 582 THR A N 1
ATOM 4276 C CA . THR A 1 582 ? 49.427 21.189 -8.997 1.00 32.12 582 THR A CA 1
ATOM 4277 C C . THR A 1 582 ? 50.591 20.964 -9.982 1.00 32.12 582 THR A C 1
ATOM 4279 O O . THR A 1 582 ? 51.567 21.704 -9.969 1.00 32.12 582 THR A O 1
ATOM 4282 N N . THR A 1 583 ? 50.402 20.082 -10.984 1.00 31.92 583 THR A N 1
ATOM 4283 C CA . THR A 1 583 ? 50.411 20.395 -12.447 1.00 31.92 583 THR A CA 1
ATOM 4284 C C . THR A 1 583 ? 50.263 19.146 -13.340 1.00 31.92 583 THR A C 1
ATOM 4286 O O . THR A 1 583 ? 50.818 18.088 -13.066 1.00 31.92 583 THR A O 1
ATOM 4289 N N . VAL A 1 584 ? 49.494 19.315 -14.422 1.00 38.97 584 VAL A N 1
ATOM 4290 C CA . VAL A 1 584 ? 49.275 18.411 -15.575 1.00 38.97 584 VAL A CA 1
ATOM 4291 C C . VAL A 1 584 ? 50.544 18.381 -16.456 1.00 38.97 584 VAL A C 1
ATOM 4293 O O . VAL A 1 584 ? 51.260 19.385 -16.493 1.00 38.97 584 VAL A O 1
ATOM 4296 N N . PRO A 1 585 ? 50.847 17.279 -17.174 1.00 40.66 585 PRO A N 1
ATOM 4297 C CA . PRO A 1 585 ? 50.562 17.294 -18.612 1.00 40.66 585 PRO A CA 1
ATOM 4298 C C . PRO A 1 585 ? 50.021 15.976 -19.199 1.00 40.66 585 PRO A C 1
ATOM 4300 O O . PRO A 1 585 ? 50.425 14.869 -18.857 1.00 40.66 585 PRO A O 1
ATOM 4303 N N . GLU A 1 586 ? 49.122 16.191 -20.151 1.00 33.56 586 GLU A N 1
ATOM 4304 C CA . GLU A 1 586 ? 48.694 15.378 -21.289 1.00 33.56 586 GLU A CA 1
ATOM 4305 C C . GLU A 1 586 ? 49.848 14.657 -22.018 1.00 33.56 586 GLU A C 1
ATOM 4307 O O . GLU A 1 586 ? 50.915 15.236 -22.208 1.00 33.56 586 GLU A O 1
ATOM 4312 N N . THR A 1 587 ? 49.630 13.413 -22.466 1.00 32.91 587 THR A N 1
ATOM 4313 C CA . THR A 1 587 ? 50.167 12.870 -23.735 1.00 32.91 587 THR A CA 1
ATOM 4314 C C . THR A 1 587 ? 49.519 11.524 -24.086 1.00 32.91 587 THR A C 1
ATOM 4316 O O . THR A 1 587 ? 49.644 10.532 -23.373 1.00 32.91 587 THR A O 1
ATOM 4319 N N . THR A 1 588 ? 48.848 11.515 -25.234 1.00 35.50 588 THR A N 1
ATOM 4320 C CA . THR A 1 588 ? 48.453 10.366 -26.065 1.00 35.50 588 THR A CA 1
ATOM 4321 C C . THR A 1 588 ? 49.681 9.534 -26.482 1.00 35.50 588 THR A C 1
ATOM 4323 O O . THR A 1 588 ? 50.789 10.074 -26.557 1.00 35.50 588 THR A O 1
ATOM 4326 N N . PRO A 1 589 ? 49.505 8.254 -26.860 1.00 40.22 589 PRO A N 1
ATOM 4327 C CA . PRO A 1 589 ? 49.695 7.966 -28.285 1.00 40.22 589 PRO A CA 1
ATOM 4328 C C . PRO A 1 589 ? 48.694 6.970 -28.895 1.00 40.22 589 PRO A C 1
ATOM 4330 O O . PRO A 1 589 ? 48.089 6.134 -28.230 1.00 40.22 589 PRO A O 1
ATOM 4333 N N . GLU A 1 590 ? 48.556 7.131 -30.209 1.00 32.41 590 GLU A N 1
ATOM 4334 C CA . GLU A 1 590 ? 47.725 6.401 -31.158 1.00 32.41 590 GLU A CA 1
ATOM 4335 C C . GLU A 1 590 ? 48.103 4.923 -31.359 1.00 32.41 590 GLU A C 1
ATOM 4337 O O . GLU A 1 590 ? 49.261 4.521 -31.276 1.00 32.41 590 GLU A O 1
ATOM 4342 N N . ALA A 1 591 ? 47.060 4.169 -31.717 1.00 33.06 591 ALA A N 1
ATOM 4343 C CA . ALA A 1 591 ? 46.951 3.117 -32.730 1.00 33.06 591 ALA A CA 1
ATOM 4344 C C . ALA A 1 591 ? 48.202 2.347 -33.200 1.00 33.06 591 ALA A C 1
ATOM 4346 O O . ALA A 1 591 ? 49.134 2.876 -33.807 1.00 33.06 591 ALA A O 1
ATOM 4347 N N . THR A 1 592 ? 48.090 1.016 -33.155 1.00 30.11 592 THR A N 1
ATOM 4348 C CA . THR A 1 592 ? 48.680 0.149 -34.183 1.00 30.11 592 THR A CA 1
ATOM 4349 C C . THR A 1 592 ? 47.741 -1.022 -34.478 1.00 30.11 592 THR A C 1
ATOM 4351 O O . THR A 1 592 ? 47.569 -1.935 -33.679 1.00 30.11 592 THR A O 1
ATOM 4354 N N . THR A 1 593 ? 47.111 -0.971 -35.647 1.00 32.34 593 THR A N 1
ATOM 4355 C CA . THR A 1 593 ? 46.498 -2.095 -36.366 1.00 32.34 593 THR A CA 1
ATOM 4356 C C . THR A 1 593 ? 47.560 -3.100 -36.817 1.00 32.34 593 THR A C 1
ATOM 4358 O O . THR A 1 593 ? 48.584 -2.659 -37.337 1.00 32.34 593 THR A O 1
ATOM 4361 N N . SER A 1 594 ? 47.287 -4.412 -36.745 1.00 30.62 594 SER A N 1
ATOM 4362 C CA . SER A 1 594 ? 47.341 -5.328 -37.908 1.00 30.62 594 SER A CA 1
ATOM 4363 C C . SER A 1 594 ? 47.187 -6.816 -37.531 1.00 30.62 594 SER A C 1
ATOM 4365 O O . SER A 1 594 ? 47.844 -7.300 -36.615 1.00 30.62 594 SER A O 1
ATOM 4367 N N . SER A 1 595 ? 46.437 -7.517 -38.392 1.00 35.44 595 SER A N 1
ATOM 4368 C CA . SER A 1 595 ? 46.514 -8.946 -38.757 1.00 35.44 595 SER A CA 1
ATOM 4369 C C . SER A 1 595 ? 45.663 -9.976 -38.001 1.00 35.44 595 SER A C 1
ATOM 4371 O O . SER A 1 595 ? 46.115 -10.709 -37.128 1.00 35.44 595 SER A O 1
ATOM 4373 N N . GLU A 1 596 ? 44.425 -10.055 -38.486 1.00 38.66 596 GLU A N 1
ATOM 4374 C CA . GLU A 1 596 ? 43.664 -11.250 -38.874 1.00 38.66 596 GLU A CA 1
ATOM 4375 C C . GLU A 1 596 ? 44.510 -12.514 -39.166 1.00 38.66 596 GLU A C 1
ATOM 4377 O O . GLU A 1 596 ? 45.388 -12.508 -40.031 1.00 38.66 596 GLU A O 1
ATOM 4382 N N . VAL A 1 597 ? 44.184 -13.624 -38.492 1.00 34.12 597 VAL A N 1
ATOM 4383 C CA . VAL A 1 597 ? 44.421 -14.987 -38.994 1.00 34.12 597 VAL A CA 1
ATOM 4384 C C . VAL A 1 597 ? 43.126 -15.777 -38.863 1.00 34.12 597 VAL A C 1
ATOM 4386 O O . VAL A 1 597 ? 42.725 -16.224 -37.791 1.00 34.12 597 VAL A O 1
ATOM 4389 N N . THR A 1 598 ? 42.495 -15.935 -40.015 1.00 34.09 598 THR A N 1
ATOM 4390 C CA . THR A 1 598 ? 41.360 -16.798 -40.316 1.00 34.09 598 THR A CA 1
ATOM 4391 C C . THR A 1 598 ? 41.749 -18.267 -40.168 1.00 34.09 598 THR A C 1
ATOM 4393 O O . THR A 1 598 ? 42.618 -18.753 -40.890 1.00 34.09 598 THR A O 1
ATOM 4396 N N . THR A 1 599 ? 41.054 -19.004 -39.301 1.00 34.19 599 THR A N 1
ATOM 4397 C CA . THR A 1 599 ? 40.900 -20.460 -39.448 1.00 34.19 599 THR A CA 1
ATOM 4398 C C . THR A 1 599 ? 39.434 -20.830 -39.210 1.00 34.19 599 THR A C 1
ATOM 4400 O O . THR A 1 599 ? 38.857 -20.508 -38.178 1.00 34.19 599 THR A O 1
ATOM 4403 N N . VAL A 1 600 ? 38.822 -21.433 -40.232 1.00 37.25 600 VAL A N 1
ATOM 4404 C CA . VAL A 1 600 ? 37.453 -21.981 -40.262 1.00 37.25 600 VAL A CA 1
ATOM 4405 C C . VAL A 1 600 ? 37.527 -23.469 -39.864 1.00 37.25 600 VAL A C 1
ATOM 4407 O O . VAL A 1 600 ? 38.567 -24.088 -40.105 1.00 37.25 600 VAL A O 1
ATOM 4410 N N . PRO A 1 601 ? 36.488 -24.039 -39.219 1.00 48.16 601 PRO A N 1
ATOM 4411 C CA . PRO A 1 601 ? 36.657 -25.053 -38.184 1.00 48.16 601 PRO A CA 1
ATOM 4412 C C . PRO A 1 601 ? 36.537 -26.497 -38.685 1.00 48.16 601 PRO A C 1
ATOM 4414 O O . PRO A 1 601 ? 35.872 -26.788 -39.681 1.00 48.16 601 PRO A O 1
ATOM 4417 N N . GLU A 1 602 ? 37.139 -27.414 -37.925 1.00 36.34 602 GLU A N 1
ATOM 4418 C CA . GLU A 1 602 ? 36.850 -28.843 -38.008 1.00 36.34 602 GLU A CA 1
ATOM 4419 C C . GLU A 1 602 ? 35.503 -29.152 -37.348 1.00 36.34 602 GLU A C 1
ATOM 4421 O O . GLU A 1 602 ? 35.164 -28.675 -36.266 1.00 36.34 602 GLU A O 1
ATOM 4426 N N . THR A 1 603 ? 34.718 -29.948 -38.062 1.00 41.56 603 THR A N 1
ATOM 4427 C CA . THR A 1 603 ? 33.343 -30.314 -37.755 1.00 41.56 603 THR A CA 1
ATOM 4428 C C . THR A 1 603 ? 33.324 -31.434 -36.716 1.00 41.56 603 THR A C 1
ATOM 4430 O O . THR A 1 603 ? 33.449 -32.611 -37.050 1.00 41.56 603 THR A O 1
ATOM 4433 N N . THR A 1 604 ? 33.134 -31.082 -35.450 1.00 39.19 604 THR A N 1
ATOM 4434 C CA . THR A 1 604 ? 32.659 -32.008 -34.418 1.00 39.19 604 THR A CA 1
ATOM 4435 C C . THR A 1 604 ? 31.184 -31.727 -34.179 1.00 39.19 604 THR A C 1
ATOM 4437 O O . THR A 1 604 ? 30.796 -30.631 -33.790 1.00 39.19 604 THR A O 1
ATOM 4440 N N . THR A 1 605 ? 30.344 -32.723 -34.449 1.00 50.88 605 THR A N 1
ATOM 4441 C CA . THR A 1 605 ? 28.912 -32.728 -34.140 1.00 50.88 605 THR A CA 1
ATOM 4442 C C . THR A 1 605 ? 28.713 -32.603 -32.627 1.00 50.88 605 THR A C 1
ATOM 4444 O O . THR A 1 605 ? 28.720 -33.607 -31.914 1.00 50.88 605 THR A O 1
ATOM 4447 N N . GLY A 1 606 ? 28.610 -31.367 -32.143 1.00 43.44 606 GLY A N 1
ATOM 4448 C CA . GLY A 1 606 ? 28.293 -31.020 -30.764 1.00 43.44 606 GLY A CA 1
ATOM 4449 C C . GLY A 1 606 ? 26.809 -30.701 -30.631 1.00 43.44 606 GLY A C 1
ATOM 4450 O O . GLY A 1 606 ? 26.251 -29.955 -31.431 1.00 43.44 606 GLY A O 1
ATOM 4451 N N . VAL A 1 607 ? 26.174 -31.290 -29.625 1.00 50.56 607 VAL A N 1
ATOM 4452 C CA . VAL A 1 607 ? 24.889 -30.821 -29.092 1.00 50.56 607 VAL A CA 1
ATOM 4453 C C . VAL A 1 607 ? 25.058 -29.337 -28.717 1.00 50.56 607 VAL A C 1
ATOM 4455 O O . VAL A 1 607 ? 26.089 -29.031 -28.110 1.00 50.56 607 VAL A O 1
ATOM 4458 N N . PRO A 1 608 ? 24.132 -28.418 -29.065 1.00 53.53 608 PRO A N 1
ATOM 4459 C CA . PRO A 1 608 ? 24.243 -27.026 -28.639 1.00 53.53 608 PRO A CA 1
ATOM 4460 C C . PRO A 1 608 ? 24.283 -26.982 -27.111 1.00 53.53 608 PRO A C 1
ATOM 4462 O O . PRO A 1 608 ? 23.386 -27.509 -26.452 1.00 53.53 608 PRO A O 1
ATOM 4465 N N . ALA A 1 609 ? 25.364 -26.440 -26.554 1.00 60.75 609 ALA A N 1
ATOM 4466 C CA . ALA A 1 609 ? 25.418 -26.122 -25.138 1.00 60.75 609 ALA A CA 1
ATOM 4467 C C . ALA A 1 609 ? 24.533 -24.893 -24.920 1.00 60.75 609 ALA A C 1
ATOM 4469 O O . ALA A 1 609 ? 24.673 -23.923 -25.660 1.00 60.75 609 ALA A O 1
ATOM 4470 N N . CYS A 1 610 ? 23.638 -24.957 -23.940 1.00 76.50 610 CYS A N 1
ATOM 4471 C CA . CYS A 1 610 ? 22.833 -23.819 -23.521 1.00 76.50 610 CYS A CA 1
ATOM 4472 C C . CYS A 1 610 ? 23.778 -22.762 -22.935 1.00 76.50 610 CYS A C 1
ATOM 4474 O O . CYS A 1 610 ? 24.535 -23.076 -22.009 1.00 76.50 610 CYS A O 1
ATOM 4476 N N . VAL A 1 611 ? 23.794 -21.557 -23.499 1.00 83.44 611 VAL A N 1
ATOM 4477 C CA . VAL A 1 611 ? 24.721 -20.491 -23.095 1.00 83.44 611 VAL A CA 1
ATOM 4478 C C . VAL A 1 611 ? 23.946 -19.198 -22.903 1.00 83.44 611 VAL A C 1
ATOM 4480 O O . VAL A 1 611 ? 23.192 -18.795 -23.781 1.00 83.44 611 VAL A O 1
ATOM 4483 N N . ASP A 1 612 ? 24.172 -18.542 -21.767 1.00 89.69 612 ASP A N 1
ATOM 4484 C CA . ASP A 1 612 ? 23.689 -17.184 -21.535 1.00 89.69 612 ASP A CA 1
ATOM 4485 C C . ASP A 1 612 ? 24.486 -16.172 -22.370 1.00 89.69 612 ASP A C 1
ATOM 4487 O O . ASP A 1 612 ? 25.720 -16.174 -22.365 1.00 89.69 612 ASP A O 1
ATOM 4491 N N . ASP A 1 613 ? 23.782 -15.273 -23.049 1.00 91.50 613 ASP A N 1
ATOM 4492 C CA . ASP A 1 613 ? 24.308 -14.101 -23.728 1.00 91.50 613 ASP A CA 1
ATOM 4493 C C . ASP A 1 613 ? 24.711 -13.062 -22.669 1.00 91.50 613 ASP A C 1
ATOM 4495 O O . ASP A 1 613 ? 23.858 -12.399 -22.066 1.00 91.50 613 ASP A O 1
ATOM 4499 N N . PRO A 1 614 ? 26.021 -12.852 -22.444 1.00 86.38 614 PRO A N 1
ATOM 4500 C CA . PRO A 1 614 ? 26.496 -11.929 -21.421 1.00 86.38 614 PRO A CA 1
ATOM 4501 C C . PRO A 1 614 ? 26.187 -10.461 -21.750 1.00 86.38 614 PRO A C 1
ATOM 4503 O O . PRO A 1 614 ? 26.410 -9.589 -20.903 1.00 86.38 614 PRO A O 1
ATOM 4506 N N . SER A 1 615 ? 25.720 -10.159 -22.965 1.00 88.56 615 SER A N 1
ATOM 4507 C CA . SER A 1 615 ? 25.331 -8.820 -23.408 1.00 88.56 615 SER A CA 1
ATOM 4508 C C . SER A 1 615 ? 23.843 -8.522 -23.229 1.00 88.56 615 SER A C 1
ATOM 4510 O O . SER A 1 615 ? 23.473 -7.348 -23.220 1.00 88.56 615 SER A O 1
ATOM 4512 N N . TRP A 1 616 ? 23.007 -9.538 -22.996 1.00 91.88 616 TRP A N 1
ATOM 4513 C CA . TRP A 1 616 ? 21.578 -9.336 -22.793 1.00 91.88 616 TRP A CA 1
ATOM 4514 C C . TRP A 1 616 ? 21.303 -8.549 -21.515 1.00 91.88 616 TRP A C 1
ATOM 4516 O O . TRP A 1 616 ? 21.890 -8.825 -20.464 1.00 91.88 616 TRP A O 1
ATOM 4526 N N . ARG A 1 617 ? 20.419 -7.554 -21.610 1.00 89.00 617 ARG A N 1
ATOM 4527 C CA . ARG A 1 617 ? 19.976 -6.703 -20.501 1.00 89.00 617 ARG A CA 1
ATOM 4528 C C . ARG A 1 617 ? 18.483 -6.473 -20.582 1.00 89.00 617 ARG A C 1
ATOM 4530 O O . ARG A 1 617 ? 17.996 -6.092 -21.640 1.00 89.00 617 ARG A O 1
ATOM 4537 N N . GLY A 1 618 ? 17.778 -6.641 -19.470 1.00 76.06 618 GLY A N 1
ATOM 4538 C CA . GLY A 1 618 ? 16.345 -6.406 -19.383 1.00 76.06 618 GLY A CA 1
ATOM 4539 C C . GLY A 1 618 ? 15.964 -4.970 -19.758 1.00 76.06 618 GLY A C 1
ATOM 4540 O O . GLY A 1 618 ? 16.584 -4.002 -19.330 1.00 76.06 618 GLY A O 1
ATOM 4541 N N . LYS A 1 619 ? 14.881 -4.840 -20.521 1.00 72.62 619 LYS A N 1
ATOM 4542 C CA . LYS A 1 619 ? 14.359 -3.628 -21.172 1.00 72.62 619 LYS A CA 1
ATOM 4543 C C . LYS A 1 619 ? 14.223 -2.416 -20.258 1.00 72.62 619 LYS A C 1
ATOM 4545 O O . LYS A 1 619 ? 14.353 -1.285 -20.712 1.00 72.62 619 LYS A O 1
ATOM 4550 N N . PHE A 1 620 ? 13.921 -2.647 -18.985 1.00 60.75 620 PHE A N 1
ATOM 4551 C CA . PHE A 1 620 ? 13.642 -1.584 -18.021 1.00 60.75 620 PHE A CA 1
ATOM 4552 C C . PHE A 1 620 ? 14.781 -1.350 -17.019 1.00 60.75 620 PHE A C 1
ATOM 4554 O O . PHE A 1 620 ? 14.692 -0.411 -16.231 1.00 60.75 620 PHE A O 1
ATOM 4561 N N . ASN A 1 621 ? 15.833 -2.179 -17.022 1.00 59.75 621 ASN A N 1
ATOM 4562 C CA . ASN A 1 621 ? 16.987 -2.018 -16.139 1.00 59.75 621 ASN A CA 1
ATOM 4563 C C . ASN A 1 621 ? 18.216 -2.766 -16.683 1.00 59.75 621 ASN A C 1
ATOM 4565 O O . ASN A 1 621 ? 18.256 -3.996 -16.697 1.00 59.75 621 ASN A O 1
ATOM 4569 N N . ASP A 1 622 ? 19.268 -2.013 -17.007 1.00 70.75 622 ASP A N 1
ATOM 4570 C CA . ASP A 1 622 ? 20.543 -2.531 -17.521 1.00 70.75 622 ASP A CA 1
ATOM 4571 C C . ASP A 1 622 ? 21.346 -3.375 -16.507 1.00 70.75 622 ASP A C 1
ATOM 4573 O O . ASP A 1 622 ? 22.419 -3.884 -16.829 1.00 70.75 622 ASP A O 1
ATOM 4577 N N . SER A 1 623 ? 20.860 -3.527 -15.273 1.00 64.81 623 SER A N 1
ATOM 4578 C CA . SER A 1 623 ? 21.404 -4.470 -14.281 1.00 64.81 623 SER A CA 1
ATOM 4579 C C . SER A 1 623 ? 20.703 -5.834 -14.308 1.00 64.81 623 SER A C 1
ATOM 4581 O O . SER A 1 623 ? 21.154 -6.760 -13.640 1.00 64.81 623 SER A O 1
ATOM 4583 N N . HIS A 1 624 ? 19.596 -5.974 -15.045 1.00 79.94 624 HIS A N 1
ATOM 4584 C CA . HIS A 1 624 ? 18.878 -7.240 -15.198 1.00 79.94 624 HIS A CA 1
ATOM 4585 C C . HIS A 1 624 ? 19.534 -8.065 -16.310 1.00 79.94 624 HIS A C 1
ATOM 4587 O O . HIS A 1 624 ? 19.060 -8.081 -17.441 1.00 79.94 624 HIS A O 1
ATOM 4593 N N . ASP A 1 625 ? 20.660 -8.702 -16.010 1.00 87.00 625 ASP A N 1
ATOM 4594 C CA . ASP A 1 625 ? 21.353 -9.624 -16.912 1.00 87.00 625 ASP A CA 1
ATOM 4595 C C . ASP A 1 625 ? 20.867 -11.078 -16.738 1.00 87.00 625 ASP A C 1
ATOM 4597 O O . ASP A 1 625 ? 19.946 -11.369 -15.970 1.00 87.00 625 ASP A O 1
ATOM 4601 N N . CYS A 1 626 ? 21.487 -12.023 -17.443 1.00 84.56 626 CYS A N 1
ATOM 4602 C CA . CYS A 1 626 ? 21.127 -13.436 -17.333 1.00 84.56 626 CYS A CA 1
ATOM 4603 C C . CYS A 1 626 ? 21.365 -14.031 -15.933 1.00 84.56 626 CYS A C 1
ATOM 4605 O O . CYS A 1 626 ? 20.622 -14.916 -15.504 1.00 84.56 626 CYS A O 1
ATOM 4607 N N . ALA A 1 627 ? 22.316 -13.496 -15.158 1.00 77.94 627 ALA A N 1
ATOM 4608 C CA . ALA A 1 627 ? 22.485 -13.901 -13.766 1.00 77.94 627 ALA A CA 1
ATOM 4609 C C . ALA A 1 627 ? 21.283 -13.451 -12.926 1.00 77.94 627 ALA A C 1
ATOM 4611 O O . ALA A 1 627 ? 20.756 -14.235 -12.136 1.00 77.94 627 ALA A O 1
ATOM 4612 N N . TYR A 1 628 ? 20.781 -12.236 -13.145 1.00 67.62 628 TYR A N 1
ATOM 4613 C CA . TYR A 1 628 ? 19.548 -11.767 -12.521 1.00 67.62 628 TYR A CA 1
ATOM 4614 C C . TYR A 1 628 ? 18.330 -12.622 -12.911 1.00 67.62 628 TYR A C 1
ATOM 4616 O O . TYR A 1 628 ? 17.505 -12.954 -12.051 1.00 67.62 628 TYR A O 1
ATOM 4624 N N . VAL A 1 629 ? 18.223 -13.013 -14.186 1.00 69.94 629 VAL A N 1
ATOM 4625 C CA . VAL A 1 629 ? 17.165 -13.912 -14.683 1.00 69.94 629 VAL A CA 1
ATOM 4626 C C . VAL A 1 629 ? 17.197 -15.256 -13.946 1.00 69.94 629 VAL A C 1
ATOM 4628 O O . VAL A 1 629 ? 16.154 -15.727 -13.493 1.00 69.94 629 VAL A O 1
ATOM 4631 N N . SER A 1 630 ? 18.390 -15.816 -13.721 1.00 72.62 630 SER A N 1
ATOM 4632 C CA . SER A 1 630 ? 18.579 -17.125 -13.071 1.00 72.62 630 SER A CA 1
ATOM 4633 C C . SER A 1 630 ? 18.118 -17.194 -11.609 1.00 72.62 630 SER A C 1
ATOM 4635 O O . SER A 1 630 ? 17.894 -18.280 -11.079 1.00 72.62 630 SER A O 1
ATOM 4637 N N . LEU A 1 631 ? 17.944 -16.048 -10.942 1.00 54.22 631 LEU A N 1
ATOM 4638 C CA . LEU A 1 631 ? 17.471 -15.998 -9.555 1.00 54.22 631 LEU A CA 1
ATOM 4639 C C . LEU A 1 631 ? 15.973 -16.335 -9.427 1.00 54.22 631 LEU A C 1
ATOM 4641 O O . LEU A 1 631 ? 15.533 -16.705 -8.340 1.00 54.22 631 LEU A O 1
ATOM 4645 N N . ALA A 1 632 ? 15.190 -16.187 -10.503 1.00 52.09 632 ALA A N 1
ATOM 4646 C CA . ALA A 1 632 ? 13.763 -16.527 -10.534 1.00 52.09 632 ALA A CA 1
ATOM 4647 C C . ALA A 1 632 ? 13.296 -16.873 -11.968 1.00 52.09 632 ALA A C 1
ATOM 4649 O O . ALA A 1 632 ? 12.485 -16.148 -12.561 1.00 52.09 632 ALA A O 1
ATOM 4650 N N . PRO A 1 633 ? 13.813 -17.962 -12.561 1.00 61.16 633 PRO A N 1
ATOM 4651 C CA . PRO A 1 633 ? 13.658 -18.250 -13.986 1.00 61.16 633 PRO A CA 1
ATOM 4652 C C . PRO A 1 633 ? 12.207 -18.506 -14.403 1.00 61.16 633 PRO A C 1
ATOM 4654 O O . PRO A 1 633 ? 11.795 -18.105 -15.487 1.00 61.16 633 PRO A O 1
ATOM 4657 N N . GLN A 1 634 ? 11.380 -19.051 -13.511 1.00 48.59 634 GLN A N 1
ATOM 4658 C CA . GLN A 1 634 ? 9.952 -19.262 -13.758 1.00 48.59 634 GLN A CA 1
ATOM 4659 C C . GLN A 1 634 ? 9.169 -17.965 -14.042 1.00 48.59 634 GLN A C 1
ATOM 4661 O O . GLN A 1 634 ? 8.070 -18.031 -14.581 1.00 48.59 634 GLN A O 1
ATOM 4666 N N . PHE A 1 635 ? 9.733 -16.797 -13.713 1.00 54.66 635 PHE A N 1
ATOM 4667 C CA . PHE A 1 635 ? 9.127 -15.484 -13.959 1.00 54.66 635 PHE A CA 1
ATOM 4668 C C . PHE A 1 635 ? 9.940 -14.634 -14.940 1.00 54.66 635 PHE A C 1
ATOM 4670 O O . PHE A 1 635 ? 9.382 -13.921 -15.772 1.00 54.66 635 PHE A O 1
ATOM 4677 N N . ARG A 1 636 ? 11.272 -14.697 -14.850 1.00 75.12 636 ARG A N 1
ATOM 4678 C CA . ARG A 1 636 ? 12.174 -13.756 -15.533 1.00 75.12 636 ARG A CA 1
ATOM 4679 C C . ARG A 1 636 ? 12.542 -14.175 -16.948 1.00 75.12 636 ARG A C 1
ATOM 4681 O O . ARG A 1 636 ? 12.990 -13.347 -17.730 1.00 75.12 636 ARG A O 1
ATOM 4688 N N . CYS A 1 637 ? 12.279 -15.424 -17.318 1.00 76.81 637 CYS A N 1
ATOM 4689 C CA . CYS A 1 637 ? 12.529 -15.930 -18.668 1.00 76.81 637 CYS A CA 1
ATOM 4690 C C . CYS A 1 637 ? 11.575 -15.379 -19.733 1.00 76.81 637 CYS A C 1
ATOM 4692 O O . CYS A 1 637 ? 11.830 -15.507 -20.932 1.00 76.81 637 CYS A O 1
ATOM 4694 N N . TYR A 1 638 ? 10.504 -14.714 -19.308 1.00 70.81 638 TYR A N 1
ATOM 4695 C CA . TYR A 1 638 ? 9.571 -14.019 -20.192 1.00 70.81 638 TYR A CA 1
ATOM 4696 C C . TYR A 1 638 ? 9.921 -12.541 -20.395 1.00 70.81 638 TYR A C 1
ATOM 4698 O O . TYR A 1 638 ? 9.206 -11.840 -21.104 1.00 70.81 638 TYR A O 1
ATOM 4706 N N . TRP A 1 639 ? 10.991 -12.047 -19.766 1.00 73.31 639 TRP A N 1
ATOM 4707 C CA . TRP A 1 639 ? 11.399 -10.650 -19.888 1.00 73.31 639 TRP A CA 1
ATOM 4708 C C . TRP A 1 639 ? 12.106 -10.401 -21.216 1.00 73.31 639 TRP A C 1
ATOM 4710 O O . TRP A 1 639 ? 12.678 -11.313 -21.802 1.00 73.31 639 TRP A O 1
ATOM 4720 N N . GLU A 1 640 ? 12.087 -9.159 -21.683 1.00 79.94 640 GLU A N 1
ATOM 4721 C CA . GLU A 1 640 ? 12.714 -8.750 -22.944 1.00 79.94 640 GLU A CA 1
ATOM 4722 C C . GLU A 1 640 ? 13.813 -7.727 -22.676 1.00 79.94 640 GLU A C 1
ATOM 4724 O O . GLU A 1 640 ? 13.758 -7.036 -21.660 1.00 79.94 640 GLU A O 1
ATOM 4729 N N . SER A 1 641 ? 14.785 -7.616 -23.577 1.00 74.06 641 SER A N 1
ATOM 4730 C CA . SER A 1 641 ? 15.736 -6.506 -23.661 1.00 74.06 641 SER A CA 1
ATOM 4731 C C . SER A 1 641 ? 15.169 -5.321 -24.446 1.00 74.06 641 SER A C 1
ATOM 4733 O O . SER A 1 641 ? 14.081 -5.384 -25.019 1.00 74.06 641 SER A O 1
ATOM 4735 N N . SER A 1 642 ? 15.898 -4.202 -24.474 1.00 64.00 642 SER A N 1
ATOM 4736 C CA . SER A 1 642 ? 15.487 -2.974 -25.181 1.00 64.00 642 SER A CA 1
ATOM 4737 C C . SER A 1 642 ? 15.316 -3.150 -26.697 1.00 64.00 642 SER A C 1
ATOM 4739 O O . SER A 1 642 ? 14.593 -2.378 -27.321 1.00 64.00 642 SER A O 1
ATOM 4741 N N . ASP A 1 643 ? 15.955 -4.166 -27.280 1.00 73.31 643 ASP A N 1
ATOM 4742 C CA . ASP A 1 643 ? 15.814 -4.582 -28.681 1.00 73.31 643 ASP A CA 1
ATOM 4743 C C . ASP A 1 643 ? 14.764 -5.695 -28.887 1.00 73.31 643 ASP A C 1
ATOM 4745 O O . ASP A 1 643 ? 14.581 -6.169 -30.006 1.00 73.31 643 ASP A O 1
ATOM 4749 N N . GLY A 1 644 ? 14.046 -6.079 -27.826 1.00 67.56 644 GLY A N 1
ATOM 4750 C CA . GLY A 1 644 ? 12.977 -7.077 -27.860 1.00 67.56 644 GLY A CA 1
ATOM 4751 C C . GLY A 1 644 ? 13.443 -8.531 -27.745 1.00 67.56 644 GLY A C 1
ATOM 4752 O O . GLY A 1 644 ? 12.601 -9.425 -27.786 1.00 67.56 644 GLY A O 1
ATOM 4753 N N . THR A 1 645 ? 14.744 -8.797 -27.581 1.00 82.00 645 THR A N 1
ATOM 4754 C CA . THR A 1 645 ? 15.255 -10.166 -27.386 1.00 82.00 645 THR A CA 1
ATOM 4755 C C . THR A 1 645 ? 14.775 -10.723 -26.044 1.00 82.00 645 THR A C 1
ATOM 4757 O O . THR A 1 645 ? 14.942 -10.081 -25.005 1.00 82.00 645 THR A O 1
ATOM 4760 N N . LYS A 1 646 ? 14.184 -11.923 -26.018 1.00 79.38 646 LYS A N 1
ATOM 4761 C CA . LYS A 1 646 ? 13.692 -12.525 -24.768 1.00 79.38 646 LYS A CA 1
ATOM 4762 C C . LYS A 1 646 ? 14.822 -13.096 -23.921 1.00 79.38 646 LYS A C 1
ATOM 4764 O O . LYS A 1 646 ? 15.745 -13.711 -24.440 1.00 79.38 646 LYS A O 1
ATOM 4769 N N . ALA A 1 647 ? 14.679 -13.019 -22.603 1.00 78.38 647 ALA A N 1
ATOM 4770 C CA . ALA A 1 647 ? 15.538 -13.695 -21.640 1.00 78.38 647 ALA A CA 1
ATOM 4771 C C . ALA A 1 647 ? 15.539 -15.219 -21.842 1.00 78.38 647 ALA A C 1
ATOM 4773 O O . ALA A 1 647 ? 16.565 -15.850 -21.676 1.00 78.38 647 ALA A O 1
ATOM 4774 N N . SER A 1 648 ? 14.427 -15.831 -22.253 1.00 80.94 648 SER A N 1
ATOM 4775 C CA . SER A 1 648 ? 14.387 -17.267 -22.587 1.00 80.94 648 SER A CA 1
ATOM 4776 C C . SER A 1 648 ? 15.213 -17.643 -23.820 1.00 80.94 648 SER A C 1
ATOM 4778 O O . SER A 1 648 ? 15.574 -18.808 -23.967 1.00 80.94 648 SER A O 1
ATOM 4780 N N . GLU A 1 649 ? 15.503 -16.681 -24.694 1.00 84.44 649 GLU A N 1
ATOM 4781 C CA . GLU A 1 649 ? 16.279 -16.876 -25.923 1.00 84.44 649 GLU A CA 1
ATOM 4782 C C . GLU A 1 649 ? 17.736 -16.449 -25.738 1.00 84.44 649 GLU A C 1
ATOM 4784 O O . GLU A 1 649 ? 18.640 -17.071 -26.278 1.00 84.44 649 GLU A O 1
ATOM 4789 N N . ALA A 1 650 ? 17.967 -15.392 -24.963 1.00 87.94 650 ALA A N 1
ATOM 4790 C CA . ALA A 1 650 ? 19.294 -14.863 -24.708 1.00 87.94 650 ALA A CA 1
ATOM 4791 C C . ALA A 1 650 ? 19.935 -15.446 -23.446 1.00 87.94 650 ALA A C 1
ATOM 4793 O O . ALA A 1 650 ? 21.142 -15.581 -23.394 1.00 87.94 650 ALA A O 1
ATOM 4794 N N . CYS A 1 651 ? 19.163 -15.822 -22.434 1.00 88.81 651 CYS A N 1
ATOM 4795 C CA . CYS A 1 651 ? 19.635 -16.391 -21.171 1.00 88.81 651 CYS A CA 1
ATOM 4796 C C . CYS A 1 651 ? 19.244 -17.871 -21.072 1.00 88.81 651 CYS A C 1
ATOM 4798 O O . CYS A 1 651 ? 18.589 -18.305 -20.122 1.00 88.81 651 CYS A O 1
ATOM 4800 N N . GLU A 1 652 ? 19.600 -18.651 -22.098 1.00 83.62 652 GLU A N 1
ATOM 4801 C CA . GLU A 1 652 ? 19.193 -20.053 -22.241 1.00 83.62 652 GLU A CA 1
ATOM 4802 C C . GLU A 1 652 ? 19.591 -20.919 -21.035 1.00 83.62 652 GLU A C 1
ATOM 4804 O O . GLU A 1 652 ? 18.866 -21.841 -20.655 1.00 83.62 652 GLU A O 1
ATOM 4809 N N . GLN A 1 653 ? 20.742 -20.643 -20.418 1.00 80.50 653 GLN A N 1
ATOM 4810 C CA . GLN A 1 653 ? 21.217 -21.380 -19.252 1.00 80.50 653 GLN A CA 1
ATOM 4811 C C . GLN A 1 653 ? 20.475 -20.946 -17.985 1.00 80.50 653 GLN A C 1
ATOM 4813 O O . GLN A 1 653 ? 20.082 -21.800 -17.188 1.00 80.50 653 GLN A O 1
ATOM 4818 N N . ALA A 1 654 ? 20.238 -19.645 -17.818 1.00 80.75 654 ALA A N 1
ATOM 4819 C CA . ALA A 1 654 ? 19.426 -19.111 -16.732 1.00 80.75 654 ALA A CA 1
ATOM 4820 C C . ALA A 1 654 ? 17.985 -19.637 -16.779 1.00 80.75 654 ALA A C 1
ATOM 4822 O O . ALA A 1 654 ? 17.381 -19.846 -15.732 1.00 80.75 654 ALA A O 1
ATOM 4823 N N . CYS A 1 655 ? 17.455 -19.879 -17.980 1.00 79.38 655 CYS A N 1
ATOM 4824 C CA . CYS A 1 655 ? 16.063 -20.242 -18.239 1.00 79.38 655 CYS A CA 1
ATOM 4825 C C . CYS A 1 655 ? 15.777 -21.736 -18.373 1.00 79.38 655 CYS A C 1
ATOM 4827 O O . CYS A 1 655 ? 14.741 -22.115 -18.917 1.00 79.38 655 CYS A O 1
ATOM 4829 N N . ASP A 1 656 ? 16.676 -22.569 -17.847 1.00 68.38 656 ASP A N 1
ATOM 4830 C CA . ASP A 1 656 ? 16.564 -24.028 -17.838 1.00 68.38 656 ASP A CA 1
ATOM 4831 C C . ASP A 1 656 ? 16.253 -24.597 -19.230 1.00 68.38 656 ASP A C 1
ATOM 4833 O O . ASP A 1 656 ? 15.218 -25.217 -19.491 1.00 68.38 656 ASP A O 1
ATOM 4837 N N . CYS A 1 657 ? 17.182 -24.352 -20.156 1.00 65.44 657 CYS A N 1
ATOM 4838 C CA . CYS A 1 657 ? 17.222 -24.979 -21.467 1.00 65.44 657 CYS A CA 1
ATOM 4839 C C . CYS A 1 657 ? 17.110 -26.507 -21.338 1.00 65.44 657 CYS A C 1
ATOM 4841 O O . CYS A 1 657 ? 18.078 -27.246 -21.138 1.00 65.44 657 CYS A O 1
ATOM 4843 N N . THR A 1 658 ? 15.884 -27.006 -21.493 1.00 49.81 658 THR A N 1
ATOM 4844 C CA . THR A 1 658 ? 15.644 -28.416 -21.763 1.00 49.81 658 THR A CA 1
ATOM 4845 C C . THR A 1 658 ? 16.251 -28.692 -23.127 1.00 49.81 658 THR A C 1
ATOM 4847 O O . THR A 1 658 ? 15.820 -28.142 -24.140 1.00 49.81 658 THR A O 1
ATOM 4850 N N . SER A 1 659 ? 17.298 -29.522 -23.172 1.00 40.75 659 SER A N 1
ATOM 4851 C CA . SER A 1 659 ? 17.858 -29.968 -24.445 1.00 40.75 659 SER A CA 1
ATOM 4852 C C . SER A 1 659 ? 16.698 -30.493 -25.287 1.00 40.75 659 SER A C 1
ATOM 4854 O O . SER A 1 659 ? 16.099 -31.497 -24.895 1.00 40.75 659 SER A O 1
ATOM 4856 N N . ARG A 1 660 ? 16.350 -29.817 -26.391 1.00 39.38 660 ARG A N 1
ATOM 4857 C CA . ARG A 1 660 ? 15.341 -30.323 -27.326 1.00 39.38 660 ARG A CA 1
ATOM 4858 C C . ARG A 1 660 ? 15.745 -31.754 -27.693 1.00 39.38 660 ARG A C 1
ATOM 4860 O O . ARG A 1 660 ? 16.737 -31.960 -28.394 1.00 39.38 660 ARG A O 1
ATOM 4867 N N . ARG A 1 661 ? 15.016 -32.730 -27.163 1.00 30.22 661 ARG A N 1
ATOM 4868 C CA . ARG A 1 661 ? 15.067 -34.139 -27.543 1.00 30.22 661 ARG A CA 1
ATOM 4869 C C . ARG A 1 661 ? 13.664 -34.610 -27.825 1.00 30.22 661 ARG A C 1
ATOM 4871 O O . ARG A 1 661 ? 12.788 -34.334 -26.979 1.00 30.22 661 ARG A O 1
#

Radius of gyration: 36.58 Å; chains: 1; bounding box: 102×76×128 Å

Organism: Thalassiosira oceanica (NCBI:txid159749)

InterPro domains:
  IPR029058 Alpha/Beta hydrolase fold [G3DSA:3.40.50.1820] (105-367)
  IPR029058 Alpha/Beta hydrolase fold [SSF53474] (124-286)